Protein 3OO3 (pdb70)

B-factor: mean 31.14, std 6.62, range [16.39, 64.63]

Foldseek 3Di:
DDQLQDADQLARDPVSQVVVVVDQWDCGDPVVEIEGQDQVQQQVQQAPLVFWPQADFDCDDQFQQLSNDRPVVSVLSCVLQLVLLDLVVLVVCLVVLLVQLVVLVVQQVPDDFWGWCLVRPLQRSQQQSLCQQAVNPPVCRVVLSVLLCQLVPPPDPVSVVVSLVVLLVVLLVSLVVCLVVLDGHSSSVSCVPPVVSDDSSNSSSSSSNSSNCSNALRSQLVQQLVVLCQVVLVVLVVCLVVVVLLQLSSLLSLLSNLQQQWRRWIAGCAFDADPNDTDHGGYTYTYGQSSNSDHPPDGRDSNDDDRPGQSQHHHPNRNSNVSVSSSSSSSNSNVVSNVCVNKHAPDDPVPWDWDTVVPGTIHTPTGTIGD

Nearest PDB structures (foldseek):
  3oo3-assembly1_A  TM=1.003E+00  e=4.206E-59  Actinoplanes teichomyceticus
  3o1a-assembly1_A  TM=9.965E-01  e=3.641E-52  Actinoplanes teichomyceticus
  5hh3-assembly1_A  TM=9.423E-01  e=1.639E-30  Actinoplanes teichomyceticus
  5hh3-assembly1_C  TM=9.077E-01  e=1.329E-28  Actinoplanes teichomyceticus
  5ysw-assembly1_A  TM=9.104E-01  e=8.549E-23  Amycolatopsis mediterranei U32

CATH classification: 1.10.630.10

Sequence (371 aa):
LPLPHQRLRLDPVPEFEELQKAGPLHEYDTEKQWLVTGHDEVRAILADHERFSSMRPVDALLPGILQAYDPPDHTRLRRTVAPAYSARRMERLRPRIEEIVEECLDDFESVGAPVDFVRHAAWPIPAYIACEFLGVPRDDQAELSRMIRESRESRLPRQRTLSGLGIVNYTKRLTSGKRRDPGDGMIGVIVREHGAEISDEELAGLAEGNLIMAAEQMAAQLAVAVLLLVTHPDQMALLREKPELIDSATEEVLRHASIVEAPAPRVALADVRMAGRDIHAGDVLTCSMLATNRAPGDRFDITREKATHMAFGHGIHHCIGAPLARLQLRVALPAVVGRFPSLRLAVPEEDLRFKPGRPAPFAVEELPLEW

Organism: Actinoplanes teichomyceticus (NCBI:txid1867)

Solvent-accessible surface area: 16899 Å² total; per-residue (Å²): 118,16,10,0,8,55,35,103,126,18,63,9,12,78,117,0,36,98,51,42,146,86,21,41,7,15,131,60,100,6,91,130,28,9,0,0,9,13,66,97,33,0,109,41,1,5,48,33,53,142,104,3,3,8,103,150,60,133,156,140,171,90,44,1,40,15,75,28,29,20,34,104,78,5,78,93,0,50,133,1,0,43,34,3,12,45,79,183,62,4,101,132,21,101,70,59,2,56,85,13,1,71,90,9,2,78,76,8,96,91,60,51,100,80,10,32,2,14,132,49,0,0,14,27,2,0,1,64,1,0,0,21,8,0,10,6,71,155,142,37,7,59,69,0,14,120,30,0,46,62,14,91,72,23,234,110,99,164,61,104,81,82,14,19,102,24,0,45,84,11,1,107,155,18,3,62,26,33,67,201,104,44,26,83,12,3,0,0,6,0,18,118,91,22,15,105,86,10,57,82,116,17,0,12,13,0,0,43,9,18,0,21,67,20,0,10,44,7,4,4,7,2,1,0,0,0,5,3,3,8,41,30,86,102,25,6,29,52,4,76,121,110,81,135,28,28,74,32,0,0,33,3,0,5,22,10,0,0,11,34,0,20,34,36,15,12,18,2,101,39,97,7,167,27,48,43,108,81,1,98,57,45,9,17,0,4,1,0,4,0,9,24,8,14,58,88,80,35,163,4,52,0,69,81,172,164,51,84,31,15,15,28,20,49,30,52,35,62,47,28,18,3,57,6,12,53,12,1,0,94,22,2,0,45,19,4,2,44,72,15,77,51,3,125,32,31,48,72,72,126,76,18,117,51,44,60,2,98,94,35,2,4,10,3,96,55,0,20,2,72,69

Radius of gyration: 20.57 Å; Cα contacts (8 Å, |Δi|>4): 612; chains: 1; bounding box: 49×55×47 Å

Secondary structure (DSSP, 8-state):
--GGG-EETTEE-HHHHHHHHT-SEE------EEEE--HHHHHHHHH-TTTEE-SPP-----TT-GGG--TTHHHHHHHHHGGGG-HHHHHHHHHHHHHHHHHHHHHHHHS-SSEEHIIIIITHHHHHHHHHHHT--GGGHHHHHHHHHHHHH-S-HHHHHHHHHHHHHHHHHHHHHHHHS--SSHHHHHHHHHGGGS-HHHHHHHHHHHHHHHHHHHHHHHHHHHHHHHTSHHHHHHHHH-GGGHHHHHHHHHHHH-S-S--SPEEESS-EEETTEEE-TT-EEEE-HHHHH--TT----TT-S-----TT--STTS-TTHHHHHHHHHHHHHHHHHH-TT-EESS-GGG--EE-SSSSPPEES--EEE-

Structure (mmCIF, N/CA/C/O backbone):
data_3OO3
#
_entry.id   3OO3
#
_cell.length_a   74.266
_cell.length_b   74.266
_cell.length_c   75.467
_cell.angle_alpha   90.00
_cell.angle_beta   90.00
_cell.angle_gamma   120.00
#
_symmetry.space_group_name_H-M   'P 31'
#
loop_
_entity.id
_entity.type
_entity.pdbx_description
1 polymer 'Oxy protein'
2 non-polymer 'PROTOPORPHYRIN IX CONTAINING FE'
3 water water
#
loop_
_atom_site.group_PDB
_atom_site.id
_atom_site.type_symbol
_atom_site.label_atom_id
_atom_site.label_alt_id
_atom_site.label_comp_id
_atom_site.label_asym_id
_atom_site.label_entity_id
_atom_site.label_seq_id
_atom_site.pdbx_PDB_ins_code
_atom_site.Cartn_x
_atom_site.Cartn_y
_atom_site.Cartn_z
_atom_site.occupancy
_atom_site.B_iso_or_equiv
_atom_site.auth_seq_id
_atom_site.auth_comp_id
_atom_site.auth_asym_id
_atom_site.auth_atom_id
_atom_site.pdbx_PDB_model_num
ATOM 1 N N . LEU A 1 3 ? -17.399 69.718 26.198 1.00 27.86 3 LEU A N 1
ATOM 2 C CA . LEU A 1 3 ? -16.752 69.504 24.850 1.00 28.59 3 LEU A CA 1
ATOM 3 C C . LEU A 1 3 ? -15.227 69.590 24.947 1.00 28.40 3 LEU A C 1
ATOM 4 O O . LEU A 1 3 ? -14.683 70.658 25.207 1.00 29.32 3 LEU A O 1
ATOM 9 N N . PRO A 1 4 ? -14.530 68.457 24.759 1.00 28.23 4 PRO A N 1
ATOM 10 C CA . PRO A 1 4 ? -13.074 68.429 24.867 1.00 27.92 4 PRO A CA 1
ATOM 11 C C . PRO A 1 4 ? -12.376 69.394 23.897 1.00 28.04 4 PRO A C 1
ATOM 12 O O . PRO A 1 4 ? -12.877 69.667 22.797 1.00 27.66 4 PRO A O 1
ATOM 16 N N . LEU A 1 5 ? -11.212 69.886 24.314 1.00 27.96 5 LEU A N 1
ATOM 17 C CA . LEU A 1 5 ? -10.428 70.840 23.538 1.00 27.59 5 LEU A CA 1
ATOM 18 C C . LEU A 1 5 ? -10.205 70.432 22.068 1.00 27.18 5 LEU A C 1
ATOM 19 O O . LEU A 1 5 ? -10.273 71.297 21.184 1.00 27.13 5 LEU A O 1
ATOM 24 N N . PRO A 1 6 ? -9.934 69.131 21.798 1.00 26.44 6 PRO A N 1
ATOM 25 C CA . PRO A 1 6 ? -9.701 68.760 20.389 1.00 25.87 6 PRO A CA 1
ATOM 26 C C . PRO A 1 6 ? -10.940 68.817 19.466 1.00 25.25 6 PRO A C 1
ATOM 27 O O . PRO A 1 6 ? -10.798 68.615 18.251 1.00 24.89 6 PRO A O 1
ATOM 31 N N . HIS A 1 7 ? -12.116 69.102 20.036 1.00 24.31 7 HIS A N 1
ATOM 32 C CA . HIS A 1 7 ? -13.380 69.190 19.280 1.00 24.11 7 HIS A CA 1
ATOM 33 C C . HIS A 1 7 ? -14.006 70.569 19.368 1.00 23.89 7 HIS A C 1
ATOM 34 O O . HIS A 1 7 ? -15.180 70.757 19.012 1.00 23.90 7 HIS A O 1
ATOM 41 N N . GLN A 1 8 ? -13.244 71.518 19.886 1.00 23.51 8 GLN A N 1
ATOM 42 C CA . GLN A 1 8 ? -13.712 72.881 19.977 1.00 23.51 8 GLN A CA 1
ATOM 43 C C . GLN A 1 8 ? -13.302 73.615 18.731 1.00 23.83 8 GLN A C 1
ATOM 44 O O . GLN A 1 8 ? -12.188 73.432 18.215 1.00 23.55 8 GLN A O 1
ATOM 50 N N . ARG A 1 9 ? -14.197 74.458 18.249 1.00 23.81 9 ARG A N 1
ATOM 51 C CA . ARG A 1 9 ? -13.883 75.298 17.117 1.00 24.45 9 ARG A CA 1
ATOM 52 C C . ARG A 1 9 ? -14.343 76.729 17.352 1.00 25.07 9 ARG A C 1
ATOM 53 O O . ARG A 1 9 ? -15.176 76.981 18.214 1.00 23.78 9 ARG A O 1
ATOM 61 N N . LEU A 1 10 ? -13.735 77.648 16.596 1.00 25.68 10 LEU A N 1
ATOM 62 C CA . LEU A 1 10 ? -14.246 78.976 16.366 1.00 26.48 10 L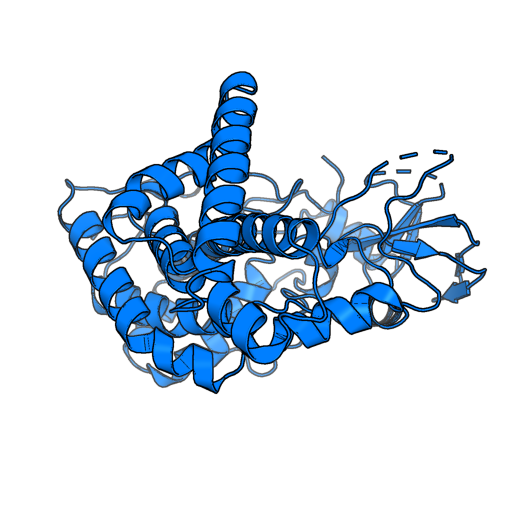EU A CA 1
ATOM 63 C C . LEU A 1 10 ? -14.667 78.931 14.921 1.00 26.88 10 LEU A C 1
ATOM 64 O O . LEU A 1 10 ? -13.809 78.953 14.017 1.00 26.60 10 LEU A O 1
ATOM 69 N N . ARG A 1 11 ? -15.982 78.843 14.700 1.00 26.95 11 ARG A N 1
ATOM 70 C CA . ARG A 1 11 ? -16.541 78.570 13.384 1.00 27.63 11 ARG A CA 1
ATOM 71 C C . ARG A 1 11 ? -15.852 77.332 12.819 1.00 27.54 11 ARG A C 1
ATOM 72 O O . ARG A 1 11 ? -15.965 76.258 13.403 1.00 27.55 11 ARG A O 1
ATOM 80 N N . LEU A 1 12 ? -15.111 77.489 11.723 1.00 27.77 12 LEU A N 1
ATOM 81 C CA . LEU A 1 12 ? -14.401 76.362 11.090 1.00 27.69 12 LEU A CA 1
ATOM 82 C C . LEU A 1 12 ? -13.023 76.061 11.680 1.00 27.26 12 LEU A C 1
ATOM 83 O O . LEU A 1 12 ? -12.417 75.031 11.353 1.00 26.22 12 LEU A O 1
ATOM 88 N N . ASP A 1 13 ? -12.555 76.932 12.577 1.00 26.70 13 ASP A N 1
ATOM 89 C CA . ASP A 1 13 ? -11.163 76.892 13.016 1.00 26.57 13 ASP A CA 1
ATOM 90 C C . ASP A 1 13 ? -10.941 76.297 14.402 1.00 26.18 13 ASP A C 1
ATOM 91 O O . ASP A 1 13 ? -11.774 76.475 15.301 1.00 26.69 13 ASP A O 1
ATOM 96 N N . PRO A 1 14 ? -9.809 75.586 14.590 1.00 25.69 14 PRO A N 1
ATOM 97 C CA . PRO A 1 14 ? -9.459 75.124 15.936 1.00 25.93 14 PRO A CA 1
ATOM 98 C C . PRO A 1 14 ? -9.325 76.347 16.844 1.00 25.96 14 PRO A C 1
ATOM 99 O O . PRO A 1 14 ? -8.999 77.424 16.352 1.00 26.01 14 PRO A O 1
ATOM 103 N N . VAL A 1 15 ? -9.564 76.182 18.143 1.00 26.41 15 VAL A N 1
ATOM 104 C CA . VAL A 1 15 ? -9.511 77.312 19.078 1.00 26.69 15 VAL A CA 1
ATOM 105 C C . VAL A 1 15 ? -8.065 77.624 19.532 1.00 27.71 15 VAL A C 1
ATOM 106 O O . VAL A 1 15 ? -7.223 76.707 19.606 1.00 27.88 15 VAL A O 1
ATOM 110 N N . PRO A 1 16 ? -7.772 78.914 19.821 1.00 27.81 16 PRO A N 1
ATOM 111 C CA . PRO A 1 16 ? -6.397 79.301 20.169 1.00 28.38 16 PRO A CA 1
ATOM 112 C C . PRO A 1 16 ? -5.777 78.497 21.313 1.00 28.56 16 PRO A C 1
ATOM 113 O O . PRO A 1 16 ? -4.595 78.165 21.231 1.00 28.90 16 PRO A O 1
ATOM 117 N N . GLU A 1 17 ? -6.561 78.162 22.340 1.00 28.73 17 GLU A N 1
ATOM 118 C CA . GLU A 1 17 ? -6.071 77.328 23.454 1.00 29.05 17 GLU A CA 1
ATOM 119 C C . GLU A 1 17 ? -5.592 75.927 22.995 1.00 28.63 17 GLU A C 1
ATOM 120 O O . GLU A 1 17 ? -4.632 75.374 23.557 1.00 28.61 17 GLU A O 1
ATOM 126 N N . PHE A 1 18 ? -6.264 75.354 21.994 1.00 27.80 18 PHE A N 1
ATOM 127 C CA . PHE A 1 18 ? -5.822 74.082 21.402 1.00 27.40 18 PHE A CA 1
ATOM 128 C C . PHE A 1 18 ? -4.552 74.222 20.561 1.00 27.42 18 PHE A C 1
ATOM 129 O O . PHE A 1 18 ? -3.677 73.359 20.598 1.00 27.71 18 PHE A O 1
ATOM 137 N N . GLU A 1 19 ? -4.476 75.287 19.775 1.00 27.94 19 GLU A N 1
ATOM 138 C CA . GLU A 1 19 ? -3.260 75.592 19.035 1.00 28.96 19 GLU A CA 1
ATOM 139 C C . GLU A 1 19 ? -2.070 75.782 19.983 1.00 29.06 19 GLU A C 1
ATOM 140 O O . GLU A 1 19 ? -0.971 75.312 19.698 1.00 28.43 19 GLU A O 1
ATOM 146 N N . GLU A 1 20 ? -2.318 76.427 21.125 1.00 29.75 20 GLU A N 1
ATOM 147 C CA . GLU A 1 20 ? -1.299 76.614 22.149 1.00 31.14 20 GLU A CA 1
ATOM 148 C C . GLU A 1 20 ? -0.840 75.302 22.781 1.00 31.08 20 GLU A C 1
ATOM 149 O O . GLU A 1 20 ? 0.364 75.102 22.997 1.00 30.68 20 GLU A O 1
ATOM 155 N N . LEU A 1 21 ? -1.773 74.388 23.059 1.00 30.84 21 LEU A N 1
ATOM 156 C CA . LEU A 1 21 ? -1.349 73.095 23.614 1.00 30.75 21 LEU A CA 1
ATOM 157 C C . LEU A 1 21 ? -0.513 72.304 22.596 1.00 30.72 21 LEU A C 1
ATOM 158 O O . LEU A 1 21 ? 0.447 71.617 22.975 1.00 30.69 21 LEU A O 1
ATOM 163 N N . GLN A 1 22 ? -0.861 72.416 21.312 1.00 30.73 22 GLN A N 1
ATOM 164 C CA . GLN A 1 22 ? -0.095 71.755 20.244 1.00 31.05 22 GLN A CA 1
ATOM 165 C C . GLN A 1 22 ? 1.367 72.194 20.211 1.00 31.67 22 GLN A C 1
ATOM 166 O O . GLN A 1 22 ? 2.246 71.407 19.847 1.00 32.34 22 GLN A O 1
ATOM 172 N N . LYS A 1 23 ? 1.617 73.443 20.599 1.00 32.22 23 LYS A N 1
ATOM 173 C CA . LYS A 1 23 ? 2.966 74.017 20.601 1.00 32.69 23 LYS A CA 1
ATOM 174 C C . LYS A 1 23 ? 3.881 73.308 21.583 1.00 32.49 23 LYS A C 1
ATOM 175 O O . LYS A 1 23 ? 5.090 73.181 21.334 1.00 32.68 23 LYS A O 1
ATOM 181 N N . ALA A 1 24 ? 3.291 72.837 22.682 1.00 31.48 24 ALA A N 1
ATOM 182 C CA . ALA A 1 24 ? 4.034 72.211 23.775 1.00 31.28 24 ALA A CA 1
ATOM 183 C C . ALA A 1 24 ? 4.647 70.857 23.410 1.00 30.87 24 ALA A C 1
ATOM 184 O O . ALA A 1 24 ? 5.563 70.395 24.080 1.00 30.96 24 ALA A O 1
ATOM 186 N N . GLY A 1 25 ? 4.147 70.236 22.347 1.00 30.94 25 GLY A N 1
ATOM 187 C CA . GLY A 1 25 ? 4.565 68.875 21.976 1.00 31.01 25 GLY A CA 1
ATOM 188 C C . GLY A 1 25 ? 3.502 68.048 21.267 1.00 30.66 25 GLY A C 1
ATOM 189 O O . GLY A 1 25 ? 2.384 68.519 21.061 1.00 30.78 25 GLY A O 1
ATOM 190 N N . PRO A 1 26 ? 3.853 66.809 20.878 1.00 30.76 26 PRO A N 1
ATOM 191 C CA . PRO A 1 26 ? 2.999 65.932 20.067 1.00 30.74 26 PRO A CA 1
ATOM 192 C C . PRO A 1 26 ? 2.072 64.978 20.842 1.00 30.84 26 PRO A C 1
ATOM 193 O O . PRO A 1 26 ? 1.225 64.311 20.242 1.00 31.11 26 PRO A O 1
ATOM 197 N N . LEU A 1 27 ? 2.241 64.911 22.156 1.00 31.14 27 LEU A N 1
ATOM 198 C CA . LEU A 1 27 ? 1.564 63.930 22.991 1.00 31.46 27 LEU A CA 1
ATOM 199 C C . LEU A 1 27 ? 1.273 64.623 24.311 1.00 31.45 27 LEU A C 1
ATOM 200 O O . LEU A 1 27 ? 2.181 65.167 24.938 1.00 31.03 27 LEU A O 1
ATOM 205 N N . HIS A 1 28 ? 0.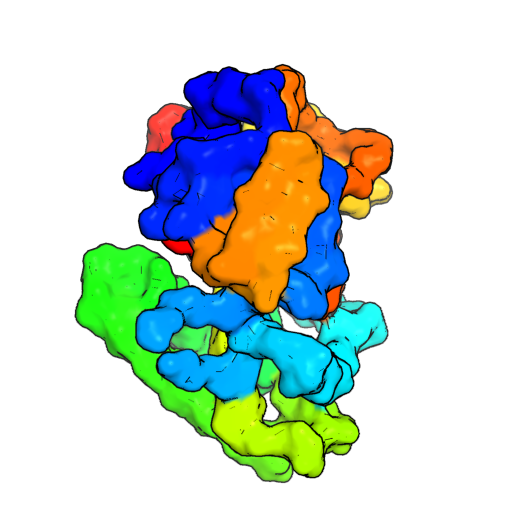009 64.619 24.722 1.00 31.20 28 HIS A N 1
ATOM 206 C CA . HIS A 1 28 ? -0.393 65.323 25.941 1.00 31.60 28 HIS A CA 1
ATOM 207 C C . HIS A 1 28 ? -1.217 64.451 26.852 1.00 31.74 28 HIS A C 1
ATOM 208 O O . HIS A 1 28 ? -1.994 63.616 26.389 1.00 31.41 28 HIS A O 1
ATOM 215 N N . GLU A 1 29 ? -1.033 64.658 28.150 1.00 32.53 29 GLU A N 1
ATOM 216 C CA . GLU A 1 29 ? -1.867 64.032 29.169 1.00 33.28 29 GLU A CA 1
ATOM 217 C C . GLU A 1 29 ? -3.173 64.784 29.250 1.00 33.30 29 GLU A C 1
ATOM 218 O O . GLU A 1 29 ? -3.314 65.731 30.031 1.00 33.45 29 GLU A O 1
ATOM 224 N N . TYR A 1 30 ? -4.124 64.371 28.417 1.00 33.34 30 TYR A N 1
ATOM 225 C CA . TYR A 1 30 ? -5.404 65.051 28.303 1.00 32.89 30 TYR A CA 1
ATOM 226 C C . TYR A 1 30 ? -6.507 64.025 28.111 1.00 32.82 30 TYR A C 1
ATOM 227 O O . TYR A 1 30 ? -6.353 63.090 27.320 1.00 32.89 30 TYR A O 1
ATOM 236 N N . ASP A 1 31 ? -7.610 64.207 28.836 1.00 32.39 31 ASP A N 1
ATOM 237 C CA . ASP A 1 31 ? -8.750 63.288 28.790 1.00 32.18 31 ASP A CA 1
ATOM 238 C C . ASP A 1 31 ? -9.821 63.760 27.797 1.00 31.95 31 ASP A C 1
ATOM 239 O O . ASP A 1 31 ? -10.524 64.735 28.057 1.00 31.45 31 ASP A O 1
ATOM 244 N N . THR A 1 32 ? -9.945 63.067 26.670 1.00 31.59 32 THR A N 1
ATOM 245 C CA . THR A 1 32 ? -11.006 63.373 25.712 1.00 31.88 32 THR A CA 1
ATOM 246 C C . THR A 1 32 ? -12.276 62.546 26.003 1.00 32.63 32 THR A C 1
ATOM 247 O O . THR A 1 32 ? -13.397 63.041 25.874 1.00 32.45 32 THR A O 1
ATOM 251 N N . GLU A 1 33 ? -12.078 61.295 26.411 1.00 33.29 33 GLU A N 1
ATOM 252 C CA . GLU A 1 33 ? -13.179 60.349 26.633 1.00 34.15 33 GLU A CA 1
ATOM 253 C C . GLU A 1 33 ? -13.759 60.483 28.034 1.00 34.25 33 GLU A C 1
ATOM 254 O O . GLU A 1 33 ? -13.049 60.908 28.946 1.00 34.31 33 GLU A O 1
ATOM 260 N N . LYS A 1 40 ? -5.857 55.899 31.983 1.00 30.46 40 LYS A N 1
ATOM 261 C CA . LYS A 1 40 ? -4.881 56.955 31.553 1.00 30.66 40 LYS A CA 1
ATOM 262 C C . LYS A 1 40 ? -4.992 57.264 30.057 1.00 30.27 40 LYS A C 1
ATOM 263 O O . LYS A 1 40 ? -4.809 56.387 29.214 1.00 30.32 40 LYS A O 1
ATOM 269 N N . GLN A 1 41 ? -5.264 58.527 29.743 1.00 29.80 41 GLN A N 1
ATOM 270 C CA . GLN A 1 41 ? -5.516 58.949 28.372 1.00 29.27 41 GLN A CA 1
ATOM 271 C C . GLN A 1 41 ? -4.417 59.826 27.807 1.00 29.20 41 GLN A C 1
ATOM 272 O O . GLN A 1 41 ? -3.800 60.627 28.517 1.00 29.27 41 GLN A O 1
ATOM 278 N N . TRP A 1 42 ? -4.182 59.680 26.512 1.00 28.77 42 TRP A N 1
ATOM 279 C CA . TRP A 1 42 ? -3.274 60.567 25.811 1.00 28.45 42 TRP A CA 1
ATOM 280 C C . TRP A 1 42 ? -4.008 61.236 24.669 1.00 27.98 42 TRP A C 1
ATOM 281 O O . TRP A 1 42 ? -4.888 60.619 24.045 1.00 28.04 42 TRP A O 1
ATOM 292 N N . LEU A 1 43 ? -3.665 62.502 24.417 1.00 27.05 43 LEU A N 1
ATOM 293 C CA . LEU A 1 43 ? -4.135 63.213 23.230 1.00 26.12 43 LEU A CA 1
ATOM 294 C C . LEU A 1 43 ? -2.934 63.408 22.308 1.00 25.79 43 LEU A C 1
ATOM 295 O O . LEU A 1 43 ? -1.910 63.978 22.710 1.00 25.15 43 LEU A O 1
ATOM 300 N N . VAL A 1 44 ? -3.064 62.908 21.081 1.00 25.14 44 VAL A N 1
ATOM 301 C CA . VAL A 1 44 ? -1.956 62.873 20.137 1.00 24.68 44 VAL A CA 1
ATOM 302 C C . VAL A 1 44 ? -2.185 63.968 19.105 1.00 24.54 44 VAL A C 1
ATOM 303 O O . VAL A 1 44 ? -3.230 63.997 18.443 1.00 24.87 44 VAL A O 1
ATOM 307 N N . THR A 1 45 ? -1.229 64.889 18.999 1.00 24.33 45 THR A N 1
ATOM 308 C CA . THR A 1 45 ? -1.365 66.059 18.116 1.00 24.57 45 THR A CA 1
ATOM 309 C C . THR A 1 45 ? -0.267 66.133 17.048 1.00 24.85 45 THR A C 1
ATOM 310 O O . THR A 1 45 ? -0.409 66.852 16.051 1.00 24.81 45 THR A O 1
ATOM 314 N N . GLY A 1 46 ? 0.824 65.400 17.267 1.00 25.27 46 GLY A N 1
ATOM 315 C CA . GLY A 1 46 ? 1.945 65.368 16.329 1.00 25.58 46 GLY A CA 1
ATOM 316 C C . GLY A 1 46 ? 1.617 64.579 15.083 1.00 25.91 46 GLY A C 1
ATOM 317 O O . GLY A 1 46 ? 1.039 63.487 15.163 1.00 25.82 46 GLY A O 1
ATOM 318 N N . HIS A 1 47 ? 1.976 65.146 13.934 1.00 26.45 47 HIS A N 1
ATOM 319 C CA . HIS A 1 47 ? 1.736 64.533 12.633 1.00 27.54 47 HIS A CA 1
ATOM 320 C C . HIS A 1 47 ? 2.340 63.139 12.521 1.00 27.14 47 HIS A C 1
ATOM 321 O O . HIS A 1 47 ? 1.630 62.193 12.205 1.00 26.99 47 HIS A O 1
ATOM 328 N N . ASP A 1 48 ? 3.647 63.025 12.783 1.00 27.30 48 ASP A N 1
ATOM 329 C CA . ASP A 1 48 ? 4.356 61.732 12.777 1.00 27.21 48 ASP A CA 1
ATOM 330 C C . ASP A 1 48 ? 3.829 60.782 13.854 1.00 26.64 48 ASP A C 1
ATOM 331 O O . ASP A 1 48 ? 3.736 59.583 13.619 1.00 25.96 48 ASP A O 1
ATOM 336 N N . GLU A 1 49 ? 3.501 61.322 15.027 1.00 26.03 49 GLU A N 1
ATOM 337 C CA . GLU A 1 49 ? 2.994 60.503 16.138 1.00 26.11 49 GLU A CA 1
ATOM 338 C C . GLU A 1 49 ? 1.615 59.913 15.811 1.00 25.78 49 GLU A C 1
ATOM 339 O O . GLU A 1 49 ? 1.397 58.725 15.996 1.00 25.40 49 GLU A O 1
ATOM 345 N N . VAL A 1 50 ? 0.713 60.734 15.272 1.00 25.91 50 VAL A N 1
ATOM 346 C CA . VAL A 1 50 ? -0.607 60.260 14.840 1.00 25.65 50 VAL A CA 1
ATOM 347 C C . VAL A 1 50 ? -0.491 59.163 13.764 1.00 26.30 50 VAL A C 1
ATOM 348 O O . VAL A 1 50 ? -1.090 58.092 13.912 1.00 25.90 50 VAL A O 1
ATOM 352 N N . ARG A 1 51 ? 0.283 59.433 12.703 1.00 26.58 51 ARG A N 1
ATOM 353 C CA . ARG A 1 51 ? 0.612 58.433 11.688 1.00 27.24 51 ARG A CA 1
ATOM 354 C C . ARG A 1 51 ? 1.056 57.124 12.321 1.00 27.45 51 ARG A C 1
ATOM 355 O O . ARG A 1 51 ? 0.543 56.052 11.972 1.00 27.21 51 ARG A O 1
ATOM 363 N N . ALA A 1 52 ? 2.027 57.225 13.237 1.00 27.41 52 ALA A N 1
ATOM 364 C CA . ALA A 1 52 ? 2.651 56.057 13.852 1.00 27.35 52 ALA A CA 1
ATOM 365 C C . ALA A 1 52 ? 1.645 55.212 14.615 1.00 27.26 52 ALA A C 1
ATOM 366 O O . ALA A 1 52 ? 1.689 53.992 14.519 1.00 27.38 52 ALA A O 1
ATOM 368 N N . ILE A 1 53 ? 0.749 55.862 15.367 1.00 27.45 53 ILE A N 1
ATOM 369 C CA . ILE A 1 53 ? -0.262 55.165 16.167 1.00 28.01 53 ILE A CA 1
ATOM 370 C C . ILE A 1 53 ? -1.234 54.425 15.255 1.00 28.10 53 ILE A C 1
ATOM 371 O O . ILE A 1 53 ? -1.487 53.218 15.433 1.00 28.00 53 ILE A O 1
ATOM 376 N N . LEU A 1 54 ? -1.755 55.155 14.270 1.00 27.92 54 LEU A N 1
ATOM 377 C CA . LEU A 1 54 ? -2.755 54.616 13.364 1.00 27.92 54 LEU A CA 1
ATOM 378 C C . LEU A 1 54 ? -2.205 53.483 12.493 1.00 27.93 54 LEU A C 1
ATOM 379 O O . LEU A 1 54 ? -2.927 52.528 12.206 1.00 27.23 54 LEU A O 1
ATOM 384 N N . ALA A 1 55 ? -0.932 53.583 12.098 1.00 28.12 55 ALA A N 1
ATOM 385 C CA . ALA A 1 55 ? -0.275 52.510 11.317 1.00 28.68 55 ALA A CA 1
ATOM 386 C C . ALA A 1 55 ? 0.093 51.277 12.155 1.00 29.11 55 ALA A C 1
ATOM 387 O O . ALA A 1 55 ? 0.310 50.188 11.609 1.00 29.00 55 ALA A O 1
ATOM 389 N N . ASP A 1 56 ? 0.171 51.453 13.473 1.00 29.81 56 ASP A N 1
ATOM 390 C CA . ASP A 1 56 ? 0.623 50.381 14.361 1.00 30.35 56 ASP A CA 1
ATOM 391 C C . ASP A 1 56 ? -0.556 49.648 15.003 1.00 30.71 56 ASP A C 1
ATOM 392 O O . ASP A 1 56 ? -0.773 49.706 16.228 1.00 30.60 56 ASP A O 1
ATOM 397 N N . HIS A 1 57 ? -1.314 48.946 14.164 1.00 31.14 57 HIS A N 1
ATOM 398 C CA . HIS A 1 57 ? -2.515 48.264 14.624 1.00 31.80 57 HIS A CA 1
ATOM 399 C C . HIS A 1 57 ? -2.168 47.144 15.588 1.00 32.30 57 HIS A C 1
ATOM 40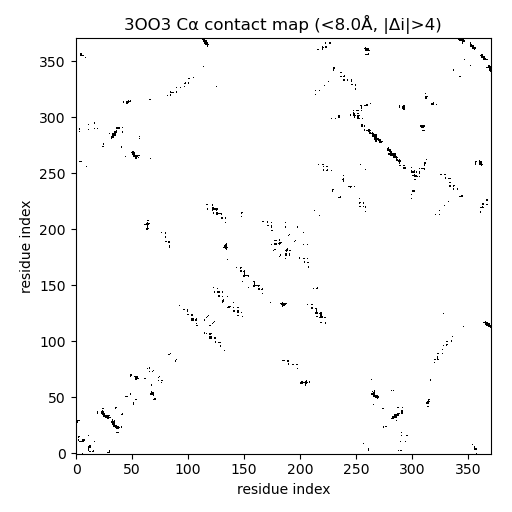0 O O . HIS A 1 57 ? -2.963 46.820 16.449 1.00 33.08 57 HIS A O 1
ATOM 407 N N . GLU A 1 58 ? -0.975 46.576 15.450 1.00 32.97 58 GLU A N 1
ATOM 408 C CA . GLU A 1 58 ? -0.537 45.469 16.303 1.00 33.85 58 GLU A CA 1
ATOM 409 C C . GLU A 1 58 ? -0.303 45.851 17.763 1.00 33.18 58 GLU A C 1
ATOM 410 O O . GLU A 1 58 ? -0.431 45.003 18.646 1.00 33.86 58 GLU A O 1
ATOM 416 N N . ARG A 1 59 ? 0.009 47.122 18.016 1.00 32.32 59 ARG A N 1
ATOM 417 C CA . ARG A 1 59 ? 0.181 47.609 19.385 1.00 31.08 59 ARG A CA 1
ATOM 418 C C . ARG A 1 59 ? -0.932 48.555 19.842 1.00 30.40 59 ARG A C 1
ATOM 419 O O . ARG A 1 59 ? -1.059 48.841 21.029 1.00 29.81 59 ARG A O 1
ATOM 427 N N . PHE A 1 60 ? -1.749 49.014 18.896 1.00 30.01 60 PHE A N 1
ATOM 428 C CA . PHE A 1 60 ? -2.827 49.962 19.188 1.00 29.63 60 PHE A CA 1
ATOM 429 C C . PHE A 1 60 ? -4.187 49.570 18.585 1.00 29.19 60 PHE A C 1
ATOM 430 O O . PHE A 1 60 ? -4.460 49.826 17.406 1.00 29.09 60 PHE A O 1
ATOM 438 N N . SER A 1 61 ? -5.035 48.994 19.431 1.00 28.48 61 SER A N 1
ATOM 439 C CA . SER A 1 61 ? -6.312 48.414 19.041 1.00 28.40 61 SER A CA 1
ATOM 440 C C . SER A 1 61 ? -7.418 49.452 18.841 1.00 28.78 61 SER A C 1
ATOM 441 O O . SER A 1 61 ? -7.463 50.474 19.536 1.00 28.10 61 SER A O 1
ATOM 444 N N . SER A 1 62 ? -8.324 49.155 17.908 1.00 28.94 62 SER A N 1
ATOM 445 C CA . SER A 1 62 ? -9.510 49.987 17.680 1.00 29.73 62 SER A CA 1
ATOM 446 C C . SER A 1 62 ? -10.740 49.550 18.500 1.00 30.24 62 SER A C 1
ATOM 447 O O . SER A 1 62 ? -11.803 50.158 18.416 1.00 30.24 62 SER A O 1
ATOM 450 N N . MET A 1 63 ? -10.599 48.496 19.290 1.00 31.12 63 MET A N 1
ATOM 451 C CA . MET A 1 63 ? -11.731 48.001 20.087 1.00 32.25 63 MET A CA 1
ATOM 452 C C . MET A 1 63 ? -11.956 48.893 21.316 1.00 32.71 63 MET A C 1
ATOM 453 O O . MET A 1 63 ? -10.994 49.296 21.976 1.00 32.42 63 MET A O 1
ATOM 458 N N . ARG A 1 64 ? -13.213 49.223 21.603 1.00 33.63 64 ARG A N 1
ATOM 459 C CA . ARG A 1 64 ? -13.557 50.030 22.787 1.00 35.11 64 ARG A CA 1
ATOM 460 C C . ARG A 1 64 ? -12.879 49.447 24.033 1.00 35.23 64 ARG A C 1
ATOM 461 O O . ARG A 1 64 ? -12.887 48.229 24.217 1.00 35.15 64 ARG A O 1
ATOM 469 N N . PRO A 1 65 ? -12.284 50.309 24.890 1.00 35.66 65 PRO A N 1
ATOM 470 C CA . PRO A 1 65 ? -11.686 49.765 26.113 1.00 35.78 65 PRO A CA 1
ATOM 471 C C . PRO A 1 65 ? -12.774 49.383 27.123 1.00 35.99 65 PRO A C 1
ATOM 472 O O . PRO A 1 65 ? -13.657 50.189 27.420 1.00 35.79 65 PRO A O 1
ATOM 476 N N . VAL A 1 66 ? -12.727 48.142 27.601 1.00 36.45 66 VAL A N 1
ATOM 477 C CA . VAL A 1 66 ? -13.656 47.661 28.633 1.00 36.86 66 VAL A CA 1
ATOM 478 C C . VAL A 1 66 ? -12.906 46.999 29.799 1.00 37.55 66 VAL A C 1
ATOM 479 O O . VAL A 1 66 ? -11.789 46.491 29.617 1.00 37.47 66 VAL A O 1
ATOM 483 N N . ASP A 1 67 ? -13.523 47.019 30.983 1.00 38.15 67 ASP A N 1
ATOM 484 C CA . ASP A 1 67 ? -12.966 46.371 32.167 1.00 38.62 67 ASP A CA 1
ATOM 485 C C . ASP A 1 67 ? -13.341 44.890 32.174 1.00 38.95 67 ASP A C 1
ATOM 486 O O . ASP A 1 67 ? -12.607 44.051 31.632 1.00 39.15 67 ASP A O 1
ATOM 488 N N . ALA A 1 73 ? -19.616 44.511 23.840 1.00 38.56 73 ALA A N 1
ATOM 489 C CA . ALA A 1 73 ? -20.692 44.865 22.862 1.00 38.86 73 ALA A CA 1
ATOM 490 C C . ALA A 1 73 ? -20.200 44.585 21.451 1.00 38.76 73 ALA A C 1
ATOM 491 O O . ALA A 1 73 ? -19.224 45.186 20.983 1.00 39.07 73 ALA A O 1
ATOM 493 N N . LEU A 1 74 ? -20.853 43.639 20.791 1.00 38.22 74 LEU A N 1
ATOM 494 C CA . LEU A 1 74 ? -20.444 43.226 19.462 1.00 37.56 74 LEU A CA 1
ATOM 495 C C . LEU A 1 74 ? -21.056 44.140 18.419 1.00 36.43 74 LEU A C 1
ATOM 496 O O . LEU A 1 74 ? -22.198 44.568 18.544 1.00 36.35 74 LEU A O 1
ATOM 501 N N . LEU A 1 75 ? -20.266 44.459 17.406 1.00 34.81 75 LEU A N 1
ATOM 502 C CA . LEU A 1 75 ? -20.717 45.333 16.344 1.00 33.73 75 LEU A CA 1
ATOM 503 C C . LEU A 1 75 ? -20.428 44.652 15.012 1.00 32.55 75 LEU A C 1
ATOM 504 O O . LEU A 1 75 ? -19.500 45.045 14.306 1.00 32.47 75 LEU A O 1
ATOM 509 N N . PRO A 1 76 ? -21.211 43.600 14.682 1.00 31.34 76 PRO A N 1
ATOM 510 C CA . PRO A 1 76 ? -20.959 42.842 13.451 1.00 30.36 76 PRO A CA 1
ATOM 511 C C . PRO A 1 76 ? -20.995 43.725 12.208 1.00 29.54 76 PRO A C 1
ATOM 512 O O . PRO A 1 76 ? -21.920 44.525 12.045 1.00 28.24 76 PRO A O 1
ATOM 516 N N . GLY A 1 77 ? -19.985 43.578 11.350 1.00 29.19 77 GLY A N 1
ATOM 517 C CA . GLY A 1 77 ? -19.950 44.312 10.082 1.00 28.70 77 GLY A CA 1
ATOM 518 C C . GLY A 1 77 ? -19.427 45.733 10.175 1.00 28.04 77 GLY A C 1
ATOM 519 O O . GLY A 1 77 ? -19.261 46.389 9.154 1.00 27.85 77 GLY A O 1
ATOM 520 N N . ILE A 1 78 ? -19.148 46.204 11.391 1.00 27.95 78 IL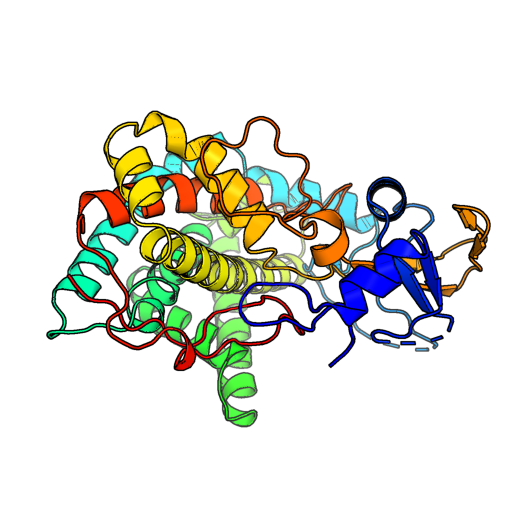E A N 1
ATOM 521 C CA . ILE A 1 78 ? -18.598 47.547 11.583 1.00 28.02 78 ILE A CA 1
ATOM 522 C C . ILE A 1 78 ? -17.067 47.505 11.567 1.00 27.68 78 ILE A C 1
ATOM 523 O O . ILE A 1 78 ? -16.433 47.245 12.592 1.00 27.47 78 ILE A O 1
ATOM 528 N N . LEU A 1 79 ? -16.477 47.767 10.402 1.00 27.22 79 LEU A N 1
ATOM 529 C CA . LEU A 1 79 ? -15.030 47.577 10.224 1.00 26.91 79 LEU A CA 1
ATOM 530 C C . LEU A 1 79 ? -14.163 48.319 11.247 1.00 27.09 79 LEU A C 1
ATOM 531 O O . LEU A 1 79 ? -13.157 47.777 11.706 1.00 26.60 79 LEU A O 1
ATOM 536 N N . GLN A 1 80 ? -14.589 49.529 11.619 1.00 27.76 80 GLN A N 1
ATOM 537 C CA . GLN A 1 80 ? -13.882 50.407 12.577 1.00 28.80 80 GLN A CA 1
ATOM 538 C C . GLN A 1 80 ? -13.664 49.777 13.937 1.00 29.11 80 GLN A C 1
ATOM 539 O O . GLN A 1 80 ? -12.745 50.163 14.649 1.00 29.03 80 GLN A O 1
ATOM 545 N N . ALA A 1 81 ? -14.537 48.836 14.289 1.00 29.40 81 ALA A N 1
ATOM 546 C CA . ALA A 1 81 ? -14.552 48.211 15.596 1.00 29.84 81 ALA A CA 1
ATOM 547 C C . ALA A 1 81 ? -13.824 46.859 15.583 1.00 30.10 81 ALA A C 1
ATOM 548 O O . ALA A 1 81 ? -13.791 46.167 16.595 1.00 30.50 81 ALA A O 1
ATOM 550 N N . TYR A 1 82 ? -13.250 46.497 14.437 1.00 30.08 82 TYR A N 1
ATOM 551 C CA . TYR A 1 82 ? -12.548 45.222 14.254 1.00 30.45 82 TYR A CA 1
ATOM 552 C C . TYR A 1 82 ? -11.042 45.414 14.338 1.00 30.98 82 TYR A C 1
ATOM 553 O O . TYR A 1 82 ? -10.498 46.358 13.761 1.00 30.24 82 TYR A O 1
ATOM 562 N N . ASP A 1 83 ? -10.371 44.507 15.048 1.00 31.79 83 ASP A N 1
ATOM 563 C CA . ASP A 1 83 ? -8.914 44.405 14.992 1.00 32.35 83 ASP A CA 1
ATOM 564 C C . ASP A 1 83 ? -8.477 43.340 13.995 1.00 33.26 83 ASP A C 1
ATOM 565 O O . ASP A 1 83 ? -9.225 42.389 13.725 1.00 32.39 83 ASP A O 1
ATOM 570 N N . PRO A 1 84 ? -7.242 43.479 13.479 1.00 34.38 84 PRO A N 1
ATOM 571 C CA . PRO A 1 84 ? -6.800 42.912 12.223 1.00 35.37 84 PRO A CA 1
ATOM 572 C C . PRO A 1 84 ? -6.263 41.499 12.236 1.00 36.01 84 PRO A C 1
ATOM 573 O O . PRO A 1 84 ? -5.184 41.274 11.670 1.00 36.66 84 PRO A O 1
ATOM 577 N N . PRO A 1 85 ? -6.939 40.573 12.951 1.00 36.04 85 PRO A N 1
ATOM 578 C CA . PRO A 1 85 ? -7.168 39.289 12.270 1.00 35.42 85 PRO A CA 1
ATOM 579 C C . PRO A 1 85 ? -8.524 39.307 11.527 1.00 34.95 85 PRO A C 1
ATOM 580 O O . PRO A 1 85 ? -8.551 39.186 10.299 1.00 34.91 85 PRO A O 1
ATOM 584 N N . ASP A 1 86 ? -9.625 39.490 12.260 1.00 34.21 86 ASP A N 1
ATOM 585 C CA . ASP A 1 86 ? -10.962 39.545 11.667 1.00 33.83 86 ASP A CA 1
ATOM 586 C C . ASP A 1 86 ? -11.186 40.757 10.757 1.00 32.91 86 ASP A C 1
ATOM 587 O O . ASP A 1 86 ? -11.918 40.662 9.770 1.00 32.35 86 ASP A O 1
ATOM 592 N N . HIS A 1 87 ? -10.581 41.895 11.104 1.00 31.85 87 HIS A N 1
ATOM 593 C CA . HIS A 1 87 ? -10.643 43.089 10.251 1.00 31.08 87 HIS A CA 1
ATOM 594 C C . HIS A 1 87 ? -10.115 42.807 8.838 1.00 30.76 87 HIS A C 1
ATOM 595 O O . HIS A 1 87 ? -10.713 43.237 7.849 1.00 30.38 87 HIS A O 1
ATOM 602 N N . THR A 1 88 ? -9.003 42.081 8.766 1.00 30.83 88 THR A N 1
ATOM 603 C CA . THR A 1 88 ? -8.357 41.716 7.496 1.00 31.58 88 THR A CA 1
ATOM 604 C C . THR A 1 88 ? -9.270 40.894 6.578 1.00 32.06 88 THR A C 1
ATOM 605 O O . THR A 1 88 ? -9.351 41.173 5.381 1.00 32.10 88 THR A O 1
ATOM 609 N N . ARG A 1 89 ? -9.959 39.897 7.134 1.00 33.01 89 ARG A N 1
ATOM 610 C CA . ARG A 1 89 ? -10.889 39.090 6.331 1.00 33.62 89 ARG A CA 1
ATOM 611 C C . ARG A 1 89 ? -12.126 39.867 5.923 1.00 33.38 89 ARG A C 1
ATOM 612 O O . ARG A 1 89 ? -12.536 39.793 4.771 1.00 33.18 89 ARG A O 1
ATOM 620 N N . LEU A 1 90 ? -12.720 40.612 6.856 1.00 33.74 90 LEU A N 1
ATOM 621 C CA . LEU A 1 90 ? -13.909 41.397 6.541 1.00 33.73 90 LEU A CA 1
ATOM 622 C C . LEU A 1 90 ? -13.620 42.494 5.509 1.00 34.11 90 LEU A C 1
ATOM 623 O O . LEU A 1 90 ? -14.380 42.659 4.556 1.00 33.69 90 LEU A O 1
ATOM 628 N N . ARG A 1 91 ? -12.517 43.221 5.680 1.00 34.53 91 ARG A N 1
ATOM 629 C CA . ARG A 1 91 ? -12.186 44.298 4.746 1.00 35.01 91 ARG A CA 1
ATOM 630 C C . ARG A 1 91 ? -11.986 43.800 3.313 1.00 35.81 91 ARG A C 1
ATOM 631 O O . ARG A 1 91 ? -12.497 44.407 2.374 1.00 35.79 91 ARG A O 1
ATOM 639 N N . ARG A 1 92 ? -11.253 42.705 3.139 1.00 36.74 92 ARG A N 1
ATOM 640 C CA . ARG A 1 92 ? -10.991 42.213 1.787 1.00 37.72 92 ARG A CA 1
ATOM 641 C C . ARG A 1 92 ? -12.217 41.548 1.169 1.00 38.08 92 ARG A C 1
ATOM 642 O O . ARG A 1 92 ? -12.286 41.391 -0.048 1.00 38.55 92 ARG A O 1
ATOM 650 N N . THR A 1 93 ? -13.176 41.160 2.009 1.00 38.36 93 THR A N 1
ATOM 651 C CA . THR A 1 93 ? -14.465 40.636 1.542 1.00 38.79 93 THR A CA 1
ATOM 652 C C . THR A 1 93 ? -15.321 41.777 0.972 1.00 38.78 93 THR A C 1
ATOM 653 O O . THR A 1 93 ? -16.168 41.572 0.099 1.00 39.00 93 THR A O 1
ATOM 657 N N . VAL A 1 94 ? -15.059 42.989 1.443 1.00 38.48 94 VAL A N 1
ATOM 658 C CA . VAL A 1 94 ? -15.909 44.146 1.162 1.00 38.46 94 VAL A CA 1
ATOM 659 C C . VAL A 1 94 ? -15.272 45.112 0.160 1.00 38.18 94 VAL A C 1
ATOM 660 O O . VAL A 1 94 ? -15.978 45.851 -0.534 1.00 38.11 94 VAL A O 1
ATOM 664 N N . ALA A 1 95 ? -13.938 45.080 0.089 1.00 37.98 95 ALA A N 1
ATOM 665 C CA . ALA A 1 95 ? -13.135 45.988 -0.752 1.00 38.04 95 ALA A CA 1
ATOM 666 C C . ALA A 1 95 ? -13.546 46.113 -2.232 1.00 37.92 95 ALA A C 1
ATOM 667 O O . ALA A 1 95 ? -13.513 47.219 -2.768 1.00 37.95 95 ALA A O 1
ATOM 669 N N . PRO A 1 96 ? -13.924 44.993 -2.894 1.00 38.12 96 PRO A N 1
ATOM 670 C CA . PRO A 1 96 ? -14.303 45.083 -4.323 1.00 38.37 96 PRO A CA 1
ATOM 671 C C . PRO A 1 96 ? -15.422 46.087 -4.641 1.00 38.70 96 PRO A C 1
ATOM 672 O O . PRO A 1 96 ? -15.380 46.727 -5.694 1.00 38.53 96 PRO A O 1
ATOM 676 N N . ALA A 1 97 ? -16.387 46.242 -3.731 1.00 39.14 97 ALA A N 1
ATOM 677 C CA . ALA A 1 97 ? -17.496 47.188 -3.922 1.00 39.49 97 ALA A CA 1
ATOM 678 C C . ALA A 1 97 ? -17.037 48.639 -4.077 1.00 39.98 97 ALA A C 1
ATOM 679 O O . ALA A 1 97 ? -17.763 49.463 -4.627 1.00 39.63 97 ALA A O 1
ATOM 681 N N . TYR A 1 98 ? -15.818 48.936 -3.618 1.00 40.65 98 TYR A N 1
ATOM 682 C CA . TYR A 1 98 ? -15.273 50.300 -3.634 1.00 41.10 98 TYR A CA 1
ATOM 683 C C . TYR A 1 98 ? -14.218 50.570 -4.696 1.00 41.00 98 TYR A C 1
ATOM 684 O O . TYR A 1 98 ? -13.683 51.683 -4.775 1.00 41.28 98 TYR A O 1
ATOM 693 N N . SER A 1 99 ? -13.913 49.557 -5.496 1.00 41.06 99 SER A N 1
ATOM 694 C CA . SER A 1 99 ? -12.874 49.644 -6.522 1.00 41.08 99 SER A CA 1
ATOM 695 C C . SER A 1 99 ? -13.110 50.820 -7.459 1.00 41.00 99 SER A C 1
ATOM 696 O O . SER A 1 99 ? -14.253 51.240 -7.656 1.00 41.06 99 SER A O 1
ATOM 699 N N . ALA A 1 100 ? -12.029 51.318 -8.053 1.00 40.93 100 ALA A N 1
ATOM 700 C CA . ALA A 1 100 ? -12.073 52.469 -8.953 1.00 40.83 100 ALA A CA 1
ATOM 701 C C . ALA A 1 100 ? -12.982 52.233 -10.149 1.00 40.70 100 ALA A C 1
ATOM 702 O O . ALA A 1 100 ? -13.589 53.167 -10.667 1.00 40.86 100 ALA A O 1
ATOM 704 N N . ARG A 1 101 ? -13.077 50.981 -10.577 1.00 40.60 101 ARG A N 1
ATOM 705 C CA . ARG A 1 101 ? -13.896 50.631 -11.723 1.00 40.68 101 ARG A CA 1
ATOM 706 C C . ARG A 1 101 ? -15.384 50.656 -11.381 1.00 40.02 101 ARG A C 1
ATOM 707 O O . ARG A 1 101 ? -16.197 51.151 -12.167 1.00 39.53 101 ARG A O 1
ATOM 715 N N . ARG A 1 102 ? -15.738 50.118 -10.213 1.00 39.43 102 ARG A N 1
ATOM 716 C CA . ARG A 1 102 ? -17.132 50.124 -9.760 1.00 39.07 102 ARG A CA 1
ATOM 717 C C . ARG A 1 102 ? -17.609 51.558 -9.564 1.00 38.26 102 ARG A C 1
ATOM 718 O O . ARG A 1 102 ? -18.750 51.882 -9.849 1.00 37.82 102 ARG A O 1
ATOM 726 N N . MET A 1 103 ? -16.699 52.407 -9.097 1.00 37.79 103 MET A N 1
ATOM 727 C CA . MET A 1 103 ? -16.971 53.809 -8.809 1.00 37.52 103 MET A CA 1
ATOM 728 C C . MET A 1 103 ? -17.294 54.601 -10.064 1.00 37.86 103 MET A C 1
ATOM 729 O O . MET A 1 103 ? -18.271 55.353 -10.099 1.00 37.56 103 MET A O 1
ATOM 734 N N . GLU A 1 104 ? -16.476 54.404 -11.093 1.00 38.23 104 GLU A N 1
ATOM 735 C CA . GLU A 1 104 ? -16.666 55.047 -12.389 1.00 39.01 104 GLU A CA 1
ATOM 736 C C . GLU A 1 104 ? -17.963 54.648 -13.074 1.00 38.38 104 GLU A C 1
ATOM 737 O O . GLU A 1 104 ? -18.552 55.445 -13.798 1.00 38.30 104 GLU A O 1
ATOM 743 N N . ARG A 1 105 ? -18.406 53.416 -12.846 1.00 37.78 105 ARG A N 1
ATOM 744 C CA . ARG A 1 105 ? -19.702 52.978 -13.355 1.00 37.24 105 ARG A CA 1
ATOM 745 C C . ARG A 1 105 ? -20.873 53.673 -12.642 1.00 36.04 105 ARG A C 1
ATOM 746 O O . ARG A 1 105 ? -21.948 53.810 -13.210 1.00 36.06 105 ARG A O 1
ATOM 754 N N . LEU A 1 106 ? -20.664 54.111 -11.403 1.00 35.17 106 LEU A N 1
ATOM 755 C CA . LEU A 1 106 ? -21.665 54.914 -10.683 1.00 34.14 106 LEU A CA 1
ATOM 756 C C . LEU A 1 106 ? -21.757 56.380 -11.135 1.00 33.44 106 LEU A C 1
ATOM 757 O O . LEU A 1 106 ? -22.797 57.017 -10.970 1.00 33.12 106 LEU A O 1
ATOM 762 N N . ARG A 1 107 ? -20.661 56.905 -11.685 1.00 32.90 107 ARG A N 1
ATOM 763 C CA . ARG A 1 107 ? -20.541 58.314 -12.076 1.00 32.83 107 ARG A CA 1
ATOM 764 C C . ARG A 1 107 ? -21.824 58.880 -12.731 1.00 32.15 107 ARG A C 1
ATOM 765 O O . ARG A 1 107 ? -22.351 59.887 -12.257 1.00 32.11 107 ARG A O 1
ATOM 773 N N . PRO A 1 108 ? -22.340 58.229 -13.800 1.00 31.63 108 PRO A N 1
ATOM 774 C CA . PRO A 1 108 ? -23.594 58.684 -14.421 1.00 31.13 108 PRO A CA 1
ATOM 775 C C . PRO A 1 108 ? -24.788 58.873 -13.475 1.00 30.62 108 PRO A C 1
ATOM 776 O O . PRO A 1 108 ? -25.507 59.862 -13.611 1.00 30.03 108 PRO A O 1
ATOM 780 N N . ARG A 1 109 ? -25.017 57.943 -12.544 1.00 30.28 109 ARG A N 1
ATOM 781 C CA . ARG A 1 109 ? -26.120 58.119 -11.586 1.00 30.02 109 ARG A CA 1
ATOM 782 C C . ARG A 1 109 ? -25.825 59.270 -10.625 1.00 28.82 109 ARG A C 1
ATOM 783 O O . ARG A 1 109 ? -26.734 59.991 -10.237 1.00 28.73 109 ARG A O 1
ATOM 791 N N . ILE A 1 110 ? -24.557 59.449 -10.270 1.00 27.78 110 ILE A N 1
ATOM 792 C CA . ILE A 1 110 ? -24.152 60.548 -9.370 1.00 27.69 110 ILE A CA 1
ATOM 793 C C . ILE A 1 110 ? -24.414 61.922 -10.020 1.00 28.00 110 ILE A C 1
ATOM 794 O O . ILE A 1 110 ? -24.992 62.803 -9.387 1.00 27.47 110 ILE A O 1
ATOM 799 N N . GLU A 1 111 ? -24.012 62.076 -11.285 1.00 28.26 111 GLU A N 1
ATOM 800 C CA . GLU A 1 111 ? -24.278 63.298 -12.065 1.00 28.79 111 GLU A CA 1
ATOM 801 C C . GLU A 1 111 ? -25.777 63.562 -12.184 1.00 29.07 111 GLU A C 1
ATOM 802 O O . GLU A 1 111 ? -26.230 64.696 -12.029 1.00 28.44 111 GLU A O 1
ATOM 808 N N . GLU A 1 112 ? -26.534 62.495 -12.451 1.00 29.64 112 GLU A N 1
ATOM 809 C CA . GLU A 1 112 ? -27.986 62.560 -12.556 1.00 30.35 112 GLU A CA 1
ATOM 810 C C . GLU A 1 112 ? -28.597 63.043 -11.235 1.00 29.72 112 GLU A C 1
ATOM 811 O O . GLU A 1 112 ? -29.414 63.965 -11.229 1.00 29.63 112 GLU A O 1
ATOM 817 N N . ILE A 1 113 ? -28.176 62.428 -10.124 1.00 29.34 113 ILE A N 1
ATOM 818 C CA . ILE A 1 113 ? -28.627 62.795 -8.772 1.00 28.80 113 ILE A CA 1
ATOM 819 C C . ILE A 1 113 ? -28.264 64.255 -8.423 1.00 28.47 113 ILE A C 1
ATOM 820 O O . ILE A 1 113 ? -29.098 65.010 -7.928 1.00 28.27 113 ILE A O 1
ATOM 825 N N . VAL A 1 114 ? -27.019 64.638 -8.676 1.00 28.70 114 VAL A N 1
ATOM 826 C CA . VAL A 1 114 ? -26.584 66.024 -8.477 1.00 29.03 114 VAL A CA 1
ATOM 827 C C . VAL A 1 114 ? -27.512 67.019 -9.206 1.00 29.26 114 VAL A C 1
ATOM 828 O O . VAL A 1 114 ? -28.034 67.958 -8.596 1.00 28.87 114 VAL A O 1
ATOM 832 N N . GLU A 1 115 ? -27.728 66.790 -10.500 1.00 29.62 115 GLU A N 1
ATOM 833 C CA . GLU A 1 115 ? -28.528 67.712 -11.315 1.00 30.51 115 GLU A CA 1
ATOM 834 C C . GLU A 1 115 ? -29.949 67.799 -10.814 1.00 30.16 115 GLU A C 1
ATOM 835 O O . GLU A 1 115 ? -30.474 68.898 -10.652 1.00 30.64 115 GLU A O 1
ATOM 841 N N . GLU A 1 116 ? -30.545 66.639 -10.542 1.00 30.03 116 GLU A N 1
ATOM 842 C CA . GLU A 1 116 ? -31.887 66.534 -9.981 1.00 30.47 116 GLU A CA 1
ATOM 843 C C . GLU A 1 116 ? -32.055 67.357 -8.703 1.00 29.68 116 GLU A C 1
ATOM 844 O O . GLU A 1 116 ? -33.036 68.096 -8.548 1.00 29.04 116 GLU A O 1
ATOM 850 N N . CYS A 1 117 ? -31.111 67.183 -7.775 1.00 28.64 117 CYS A N 1
ATOM 851 C CA . CYS A 1 117 ? -31.196 67.830 -6.467 1.00 27.67 117 CYS A CA 1
ATOM 852 C C . CYS A 1 117 ? -30.884 69.307 -6.569 1.00 27.74 117 CYS A C 1
ATOM 853 O O . CYS A 1 117 ? -31.498 70.106 -5.887 1.00 27.53 117 CYS A O 1
ATOM 856 N N . LEU A 1 118 ? -29.923 69.669 -7.415 1.00 28.04 118 LEU A N 1
ATOM 857 C CA . LEU A 1 118 ? -29.676 71.087 -7.661 1.00 28.85 118 LEU A CA 1
ATOM 858 C C . LEU A 1 118 ? -30.876 71.742 -8.372 1.00 29.21 118 LEU A C 1
ATOM 859 O O . LEU A 1 118 ? -31.209 72.883 -8.071 1.00 29.37 118 LEU A O 1
ATOM 864 N N . ASP A 1 119 ? -31.536 71.011 -9.275 1.00 29.85 119 ASP A N 1
ATOM 865 C CA . ASP A 1 119 ? -32.775 71.511 -9.908 1.00 30.88 119 ASP A CA 1
ATOM 866 C C . ASP A 1 119 ? -33.840 71.833 -8.870 1.00 30.31 119 ASP A C 1
ATOM 867 O O . ASP A 1 119 ? -34.499 72.872 -8.959 1.00 30.27 119 ASP A O 1
ATOM 872 N N . ASP A 1 120 ? -33.986 70.924 -7.900 1.00 29.80 120 ASP A N 1
ATOM 873 C CA . ASP A 1 120 ? -34.935 71.040 -6.794 1.00 29.79 120 ASP A CA 1
ATOM 874 C C . ASP A 1 120 ? -34.566 72.185 -5.846 1.00 29.54 120 ASP A C 1
ATOM 875 O O . ASP A 1 120 ? -35.417 72.982 -5.457 1.00 29.38 120 ASP A O 1
ATOM 880 N N . PHE A 1 121 ? -33.296 72.241 -5.464 1.00 29.83 121 PHE A N 1
ATOM 881 C CA . PHE A 1 121 ? -32.756 73.350 -4.678 1.00 30.36 121 PHE A CA 1
ATOM 882 C C . PHE A 1 121 ? -33.087 74.692 -5.348 1.00 31.20 121 PHE A C 1
ATOM 883 O O . PHE A 1 121 ? -33.609 75.601 -4.703 1.00 30.49 121 PHE A O 1
ATOM 891 N N . GLU A 1 122 ? -32.779 74.794 -6.641 1.00 31.90 122 GLU A N 1
ATOM 892 C CA . GLU A 1 122 ? -32.977 76.034 -7.377 1.00 33.82 122 GLU A CA 1
ATOM 893 C C . GLU A 1 122 ? -34.451 76.386 -7.488 1.00 34.48 122 GLU A C 1
ATOM 894 O O . GLU A 1 122 ? -34.811 77.557 -7.396 1.00 34.78 122 GLU A O 1
ATOM 900 N N . SER A 1 123 ? -35.302 75.374 -7.652 1.00 35.52 123 SER A N 1
ATOM 901 C CA . SER A 1 123 ? -36.733 75.618 -7.850 1.00 36.68 123 SER A CA 1
ATOM 902 C C . SER A 1 123 ? -37.410 76.237 -6.637 1.00 37.09 123 SER A C 1
ATOM 903 O O . SER A 1 123 ? -38.508 76.760 -6.764 1.00 38.28 123 SER A O 1
ATOM 906 N N . VAL A 1 124 ? -36.758 76.204 -5.477 1.00 37.61 124 VAL A N 1
ATOM 907 C CA . VAL A 1 124 ? -37.315 76.815 -4.254 1.00 37.87 124 VAL A CA 1
ATOM 908 C C . VAL A 1 124 ? -37.225 78.350 -4.281 1.00 38.53 124 VAL A C 1
ATOM 909 O O . VAL A 1 124 ? -36.404 78.920 -5.007 1.00 38.99 124 VAL A O 1
ATOM 913 N N . GLY A 1 125 ? -38.085 79.004 -3.498 1.00 38.88 125 GLY A N 1
ATOM 914 C CA . GLY A 1 125 ? -38.088 80.474 -3.331 1.00 39.63 125 GLY A CA 1
ATOM 915 C C . GLY A 1 125 ? -36.749 81.204 -3.134 1.00 39.69 125 GLY A C 1
ATOM 916 O O . GLY A 1 125 ? -35.679 80.573 -3.098 1.00 39.03 125 GLY A O 1
ATOM 917 N N . ALA A 1 126 ? -36.831 82.541 -2.969 1.00 39.60 126 ALA A N 1
ATOM 918 C CA . ALA A 1 126 ? -35.645 83.456 -2.992 1.00 38.51 126 ALA A CA 1
ATOM 919 C C . ALA A 1 126 ? -34.351 82.893 -2.393 1.00 37.68 126 ALA A C 1
ATOM 920 O O . ALA A 1 126 ? -33.508 82.399 -3.167 1.00 38.06 126 ALA A O 1
ATOM 922 N N . PRO A 1 127 ? -34.176 82.959 -1.047 1.00 36.32 127 PRO A N 1
ATOM 923 C CA . PRO A 1 127 ? -33.047 82.239 -0.445 1.00 35.19 127 PRO A CA 1
ATOM 924 C C . PRO A 1 127 ? -33.409 80.784 -0.087 1.00 34.01 127 PRO A C 1
ATOM 925 O O . PRO A 1 127 ? -34.536 80.523 0.314 1.00 33.71 127 PRO A O 1
ATOM 929 N N . VAL A 1 128 ? -32.459 79.857 -0.249 1.00 32.66 128 VAL A N 1
ATOM 930 C CA . VAL A 1 128 ? -32.688 78.418 0.008 1.00 31.42 128 VAL A CA 1
ATOM 931 C C . VAL A 1 128 ? -31.622 77.802 0.926 1.00 30.34 128 VAL A C 1
ATOM 932 O O . VAL A 1 128 ? -30.426 78.079 0.772 1.00 29.95 128 VAL A O 1
ATOM 936 N N . ASP A 1 129 ? -32.048 76.965 1.874 1.00 29.12 129 ASP A N 1
ATOM 937 C CA . ASP A 1 129 ? -31.093 76.241 2.717 1.00 27.97 129 ASP A CA 1
ATOM 938 C C . ASP A 1 129 ? -30.431 75.144 1.897 1.00 27.26 129 ASP A C 1
ATOM 939 O O . ASP A 1 129 ? -31.097 74.224 1.432 1.00 26.27 129 ASP A O 1
ATOM 944 N N . PHE A 1 130 ? -29.114 75.258 1.730 1.00 27.02 130 PHE A N 1
ATOM 945 C CA . PHE A 1 130 ? -28.339 74.286 0.967 1.00 26.93 130 PHE A CA 1
ATOM 946 C C . PHE A 1 130 ? -28.219 72.917 1.656 1.00 26.95 130 PHE A C 1
ATOM 947 O O . PHE A 1 130 ? -28.088 71.906 0.982 1.00 27.41 130 PHE A O 1
ATOM 955 N N . VAL A 1 131 ? -28.235 72.892 2.984 1.00 27.26 131 VAL A N 1
ATOM 956 C CA . VAL A 1 131 ? -28.161 71.630 3.722 1.00 27.60 131 VAL A CA 1
ATOM 957 C C . VAL A 1 131 ? -29.434 70.802 3.472 1.00 28.24 131 VAL A C 1
ATOM 958 O O . VAL A 1 131 ? -29.354 69.661 3.023 1.00 27.74 131 VAL A O 1
ATOM 962 N N . ARG A 1 132 ? -30.599 71.400 3.729 1.00 28.90 132 ARG A N 1
ATOM 963 C CA . ARG A 1 132 ? -31.871 70.699 3.573 1.00 29.56 132 ARG A CA 1
ATOM 964 C C . ARG A 1 132 ? -32.090 70.204 2.136 1.00 29.17 132 ARG A C 1
ATOM 965 O O . ARG A 1 132 ? -32.522 69.067 1.932 1.00 29.25 132 ARG A O 1
ATOM 973 N N . HIS A 1 133 ? -31.757 71.045 1.156 1.00 28.49 133 HIS A N 1
ATOM 974 C CA . HIS A 1 133 ? -32.136 70.794 -0.243 1.00 28.06 133 HIS A CA 1
ATOM 975 C C . HIS A 1 133 ? -31.092 70.182 -1.175 1.00 26.46 133 HIS A C 1
ATOM 976 O O . HIS A 1 133 ? -31.425 69.764 -2.297 1.00 26.19 133 HIS A O 1
ATOM 983 N N . ALA A 1 134 ? -29.844 70.122 -0.718 1.00 24.12 134 ALA A N 1
ATOM 984 C CA . ALA A 1 134 ? -28.784 69.593 -1.551 1.00 23.27 134 ALA A CA 1
ATOM 985 C C . ALA A 1 134 ? -27.749 68.778 -0.769 1.00 22.58 134 ALA A C 1
ATOM 986 O O . ALA A 1 134 ? -27.456 67.640 -1.131 1.00 21.79 134 ALA A O 1
ATOM 988 N N . ALA A 1 135 ? -27.201 69.355 0.300 1.00 21.80 135 ALA A N 1
ATOM 989 C CA . ALA A 1 135 ? -26.092 68.710 1.009 1.00 21.51 135 ALA A CA 1
ATOM 990 C C . ALA A 1 135 ? -26.498 67.382 1.640 1.00 21.62 135 ALA A C 1
ATOM 991 O O . ALA A 1 135 ? -25.717 66.452 1.611 1.00 21.80 135 ALA A O 1
ATOM 993 N N . TRP A 1 136 ? -27.698 67.299 2.221 1.00 21.83 136 TRP A N 1
ATOM 994 C CA . TRP A 1 136 ? -28.224 66.000 2.691 1.00 22.40 136 TRP A CA 1
ATOM 995 C C . TRP A 1 136 ? -28.750 65.092 1.566 1.00 22.45 136 TRP A C 1
ATOM 996 O O . TRP A 1 136 ? -28.358 63.935 1.500 1.00 22.72 136 TRP A O 1
ATOM 1007 N N . PRO A 1 137 ? -29.641 65.611 0.689 1.00 22.39 137 PRO A N 1
ATOM 1008 C CA . PRO A 1 137 ? -30.226 64.794 -0.385 1.00 22.13 137 PRO A CA 1
ATOM 1009 C C . PRO A 1 137 ? -29.225 64.144 -1.363 1.00 22.11 137 PRO A C 1
ATOM 1010 O O . PRO A 1 137 ? -29.402 62.982 -1.723 1.00 21.78 137 PRO A O 1
ATOM 1014 N N . ILE A 1 138 ? -28.208 64.886 -1.802 1.00 21.98 138 ILE A N 1
ATOM 1015 C CA . ILE A 1 138 ? -27.233 64.364 -2.769 1.00 21.81 138 ILE A CA 1
ATOM 1016 C C . ILE A 1 138 ? -26.588 63.059 -2.268 1.00 21.81 138 ILE A C 1
ATOM 1017 O O . ILE A 1 138 ? -26.836 62.001 -2.858 1.00 22.54 138 ILE A O 1
ATOM 1022 N N . PRO A 1 139 ? -25.799 63.118 -1.169 1.00 21.17 139 PRO A N 1
ATOM 1023 C CA . PRO A 1 139 ? -25.161 61.898 -0.656 1.00 21.16 139 PRO A CA 1
ATOM 1024 C C . PRO A 1 139 ? -26.137 60.851 -0.136 1.00 20.89 139 PRO A C 1
ATOM 1025 O O . PRO A 1 139 ? -25.827 59.650 -0.199 1.00 20.59 139 PRO A O 1
ATOM 1029 N N . ALA A 1 140 ? -27.292 61.284 0.386 1.00 20.60 140 ALA A N 1
ATOM 1030 C CA . ALA A 1 140 ? -28.277 60.311 0.874 1.00 20.56 140 ALA A CA 1
ATOM 1031 C C . ALA A 1 140 ? -28.787 59.460 -0.289 1.00 20.56 140 ALA A C 1
ATOM 1032 O O . ALA A 1 140 ? -28.787 58.236 -0.210 1.00 19.84 140 ALA A O 1
ATOM 1034 N N . TYR A 1 141 ? -29.155 60.110 -1.392 1.00 21.03 141 TYR A N 1
ATOM 1035 C CA . TYR A 1 141 ? -29.574 59.385 -2.588 1.00 21.47 141 TYR A CA 1
ATOM 1036 C C . TYR A 1 141 ? -28.446 58.540 -3.173 1.00 21.18 141 TYR A C 1
ATOM 1037 O O . TYR A 1 141 ? -28.675 57.428 -3.613 1.00 21.09 141 TYR A O 1
ATOM 1046 N N . ILE A 1 142 ? -27.231 59.068 -3.169 1.00 21.85 142 ILE A N 1
ATOM 1047 C CA . ILE A 1 142 ? -26.085 58.314 -3.679 1.00 22.62 142 ILE A CA 1
ATOM 1048 C C . ILE A 1 142 ? -25.813 57.070 -2.814 1.00 23.11 142 ILE A C 1
ATOM 1049 O O . ILE A 1 142 ? -25.555 55.992 -3.340 1.00 23.29 142 ILE A O 1
ATOM 1054 N N . ALA A 1 143 ? -25.907 57.219 -1.495 1.00 23.33 143 ALA A N 1
ATOM 1055 C CA . ALA A 1 143 ? -25.724 56.087 -0.583 1.00 23.72 143 ALA A CA 1
ATOM 1056 C C . ALA A 1 143 ? -26.749 54.952 -0.840 1.00 24.27 143 ALA A C 1
ATOM 1057 O O . ALA A 1 143 ? -26.376 53.777 -0.910 1.00 23.82 143 ALA A O 1
ATOM 1059 N N . CYS A 1 144 ? -28.020 55.320 -1.001 1.00 24.99 144 CYS A N 1
ATOM 1060 C CA . CYS A 1 144 ? -29.070 54.391 -1.448 1.00 25.85 144 CYS A CA 1
ATOM 1061 C C . CYS A 1 144 ? -28.747 53.641 -2.744 1.00 26.25 144 CYS A C 1
ATOM 1062 O O . CYS A 1 144 ? -28.912 52.425 -2.794 1.00 26.65 144 CYS A O 1
ATOM 1065 N N . GLU A 1 145 ? -28.311 54.364 -3.781 1.00 26.65 145 GLU A N 1
ATOM 1066 C CA . GLU A 1 145 ? -27.898 53.739 -5.044 1.00 27.33 145 GLU A CA 1
ATOM 1067 C C . GLU A 1 145 ? -26.714 52.804 -4.817 1.00 27.21 145 GLU A C 1
ATOM 1068 O O . GLU A 1 145 ? -26.705 51.665 -5.304 1.00 27.98 145 GLU A O 1
ATOM 1074 N N . PHE A 1 146 ? -25.715 53.290 -4.079 1.00 26.77 146 PHE A N 1
ATOM 1075 C CA . PHE A 1 146 ? -24.537 52.490 -3.756 1.00 26.43 146 PHE A CA 1
ATOM 1076 C C . PHE A 1 146 ? -24.919 51.169 -3.088 1.00 25.57 146 PHE A C 1
ATOM 1077 O O . PHE A 1 146 ? -24.339 50.125 -3.386 1.00 24.90 146 PHE A O 1
ATOM 1085 N N . LEU A 1 147 ? -25.910 51.219 -2.211 1.00 25.60 147 LEU A N 1
ATOM 1086 C CA . LEU A 1 147 ? -26.398 50.022 -1.550 1.00 26.57 147 LEU A CA 1
ATOM 1087 C C . LEU A 1 147 ? -27.386 49.212 -2.363 1.00 26.94 147 LEU A C 1
ATOM 1088 O O . LEU A 1 147 ? -27.680 48.080 -2.002 1.00 27.45 147 LEU A O 1
ATOM 1093 N N . GLY A 1 148 ? -27.916 49.785 -3.441 1.00 27.20 148 GLY A N 1
ATOM 1094 C CA . GLY A 1 148 ? -28.901 49.078 -4.263 1.00 27.07 148 GLY A CA 1
ATOM 1095 C C . GLY A 1 148 ? -30.310 49.177 -3.706 1.00 27.07 148 GLY A C 1
ATOM 1096 O O . GLY A 1 148 ? -31.087 48.212 -3.764 1.00 26.96 148 GLY A O 1
ATOM 1097 N N . VAL A 1 149 ? -30.643 50.351 -3.173 1.00 27.25 149 VAL A N 1
ATOM 1098 C CA . VAL A 1 149 ? -31.972 50.611 -2.616 1.00 27.20 149 VAL A CA 1
ATOM 1099 C C . VAL A 1 149 ? -32.905 50.975 -3.755 1.00 27.67 149 VAL A C 1
ATOM 1100 O O . VAL A 1 149 ? -32.568 51.837 -4.563 1.00 28.14 149 VAL A O 1
ATOM 1104 N N . PRO A 1 150 ? -34.062 50.293 -3.852 1.00 28.16 150 PRO A N 1
ATOM 1105 C CA . PRO A 1 150 ? -35.071 50.610 -4.866 1.00 28.47 150 PRO A CA 1
ATOM 1106 C C . PRO A 1 150 ? -35.385 52.107 -4.886 1.00 28.96 150 PRO A C 1
ATOM 1107 O O . PRO A 1 150 ? -35.549 52.717 -3.819 1.00 28.83 150 PRO A O 1
ATOM 1111 N N . ARG A 1 151 ? -35.448 52.694 -6.080 1.00 29.28 151 ARG A N 1
ATOM 1112 C CA . ARG A 1 151 ? -35.687 54.138 -6.231 1.00 29.86 151 ARG A CA 1
ATOM 1113 C C . ARG A 1 151 ? -36.862 54.645 -5.397 1.00 29.41 151 ARG A C 1
ATOM 1114 O O . ARG A 1 151 ? -36.783 55.717 -4.798 1.00 29.49 151 ARG A O 1
ATOM 1122 N N . ASP A 1 152 ? -37.932 53.852 -5.353 1.00 28.67 152 ASP A N 1
ATOM 1123 C CA . ASP A 1 152 ? -39.182 54.219 -4.704 1.00 28.45 152 ASP A CA 1
ATOM 1124 C C . ASP A 1 152 ? -39.073 54.307 -3.160 1.00 27.48 152 ASP A C 1
ATOM 1125 O O . ASP A 1 152 ? -39.927 54.908 -2.522 1.00 27.04 152 ASP A O 1
ATOM 1130 N N . ASP A 1 153 ? -38.027 53.714 -2.577 1.00 26.74 153 ASP A N 1
ATOM 1131 C CA . ASP A 1 153 ? -37.835 53.712 -1.114 1.00 26.53 153 ASP A CA 1
ATOM 1132 C C . ASP A 1 153 ? -36.881 54.813 -0.640 1.00 26.39 153 ASP A C 1
ATOM 1133 O O . ASP A 1 153 ? -36.738 55.052 0.570 1.00 26.99 153 ASP A O 1
ATOM 1138 N N . GLN A 1 154 ? -36.234 55.471 -1.591 1.00 25.87 154 GLN A N 1
ATOM 1139 C CA . GLN A 1 154 ? -35.069 56.315 -1.293 1.00 25.62 154 GLN A CA 1
ATOM 1140 C C . GLN A 1 154 ? -35.362 57.569 -0.480 1.00 25.25 154 GLN A C 1
ATOM 1141 O O . GLN A 1 154 ? -34.646 57.850 0.484 1.00 24.93 154 GLN A O 1
ATOM 1147 N N . ALA A 1 155 ? -36.404 58.304 -0.861 1.00 25.71 155 ALA A N 1
ATOM 1148 C CA . ALA A 1 155 ? -36.836 59.494 -0.113 1.00 26.24 155 ALA A CA 1
ATOM 1149 C C . ALA A 1 155 ? -37.128 59.158 1.347 1.00 26.52 155 ALA A C 1
ATOM 1150 O O . ALA A 1 155 ? -36.572 59.801 2.250 1.00 26.35 155 ALA A O 1
ATOM 1152 N N . GLU A 1 156 ? -37.983 58.144 1.554 1.00 26.91 156 GLU A N 1
ATOM 1153 C CA . GLU A 1 156 ? -38.327 57.577 2.886 1.00 27.07 156 GLU A CA 1
ATOM 1154 C C . GLU A 1 156 ? -37.056 57.278 3.704 1.00 26.13 156 GLU A C 1
ATOM 1155 O O . GLU A 1 156 ? -36.901 57.747 4.838 1.00 25.63 156 GLU A O 1
ATOM 1161 N N . LEU A 1 157 ? -36.155 56.499 3.112 1.00 25.12 157 LEU A N 1
ATOM 1162 C CA . LEU A 1 157 ? -34.992 55.993 3.828 1.00 24.45 157 LEU A CA 1
ATOM 1163 C C . LEU A 1 157 ? -33.990 57.109 4.175 1.00 24.25 157 LEU A C 1
ATOM 1164 O O . LEU A 1 157 ? -33.400 57.095 5.250 1.00 23.48 157 LEU A O 1
ATOM 1169 N N . SER A 1 158 ? -33.830 58.069 3.264 1.00 24.40 158 SER A N 1
ATOM 1170 C CA . SER A 1 158 ? -32.924 59.202 3.463 1.00 24.99 158 SER A CA 1
ATOM 1171 C C . SER A 1 158 ? -33.380 60.059 4.644 1.00 24.97 158 SER A C 1
ATOM 1172 O O . SER A 1 158 ? -32.564 60.463 5.468 1.00 24.81 158 SER A O 1
ATOM 1175 N N . ARG A 1 159 ? -34.682 60.326 4.715 1.00 25.89 159 ARG A N 1
ATOM 1176 C CA . ARG A 1 159 ? -35.274 61.059 5.839 1.00 26.98 159 ARG A CA 1
ATOM 1177 C C . ARG A 1 159 ? -34.968 60.332 7.137 1.00 27.02 159 ARG A C 1
ATOM 1178 O O . ARG A 1 159 ? -34.430 60.922 8.089 1.00 27.33 159 ARG A O 1
ATOM 1186 N N . MET A 1 160 ? -35.283 59.042 7.159 1.00 26.67 160 MET A N 1
ATOM 1187 C CA . MET A 1 160 ? -34.966 58.197 8.304 1.00 26.80 160 MET A CA 1
ATOM 1188 C C . MET A 1 160 ? -33.496 58.278 8.716 1.00 25.97 160 MET A C 1
ATOM 1189 O O . MET A 1 160 ? -33.188 58.285 9.913 1.00 25.76 160 MET A O 1
ATOM 1194 N N . ILE A 1 161 ? -32.590 58.327 7.739 1.00 25.76 161 ILE A N 1
ATOM 1195 C CA . ILE A 1 161 ? -31.141 58.365 8.038 1.00 25.71 161 ILE A CA 1
ATOM 1196 C C . ILE A 1 161 ? -30.789 59.647 8.797 1.00 26.40 161 ILE A C 1
ATOM 1197 O O . ILE A 1 161 ? -30.160 59.601 9.869 1.00 25.90 161 ILE A O 1
ATOM 1202 N N . ARG A 1 162 ? -31.198 60.780 8.226 1.00 27.32 162 ARG A N 1
ATOM 1203 C CA . ARG A 1 162 ? -30.930 62.097 8.808 1.00 29.07 162 ARG A CA 1
ATOM 1204 C C . ARG A 1 162 ? -31.521 62.188 10.215 1.00 29.65 162 ARG A C 1
ATOM 1205 O O . ARG A 1 162 ? -30.817 62.477 11.183 1.00 29.75 162 ARG A O 1
ATOM 1213 N N . GLU A 1 163 ? -32.811 61.885 10.306 1.00 30.81 163 GLU A N 1
ATOM 1214 C CA . GLU A 1 163 ? -33.559 61.928 11.552 1.00 31.88 163 GLU A CA 1
ATOM 1215 C C . GLU A 1 163 ? -32.952 61.042 12.622 1.00 32.10 163 GLU A C 1
ATOM 1216 O O . GLU A 1 163 ? -32.899 61.444 13.792 1.00 32.02 163 GLU A O 1
ATOM 1222 N N . SER A 1 164 ? -32.456 59.864 12.217 1.00 32.11 164 SER A N 1
ATOM 1223 C CA . SER A 1 164 ? -31.762 58.947 13.133 1.00 32.10 164 SER A CA 1
ATOM 1224 C C . SER A 1 164 ? -30.459 59.518 13.710 1.00 32.62 164 SER A C 1
ATOM 1225 O O . SER A 1 164 ? -30.002 59.083 14.777 1.00 32.37 164 SER A O 1
ATOM 1228 N N . ARG A 1 165 ? -29.862 60.480 13.005 1.00 32.47 165 ARG A N 1
ATOM 1229 C CA . ARG A 1 165 ? -28.579 61.027 13.424 1.00 32.99 165 ARG A CA 1
ATOM 1230 C C . ARG A 1 165 ? -28.688 62.439 14.011 1.00 33.17 165 ARG A C 1
ATOM 1231 O O . ARG A 1 165 ? -27.791 62.881 14.738 1.00 33.34 165 ARG A O 1
ATOM 1239 N N . GLU A 1 166 ? -29.792 63.123 13.711 1.00 33.12 166 GLU A N 1
ATOM 1240 C CA . GLU A 1 166 ? -29.893 64.567 13.927 1.00 33.46 166 GLU A CA 1
ATOM 1241 C C . GLU A 1 166 ? -31.085 65.060 14.743 1.00 33.53 166 GLU A C 1
ATOM 1242 O O . GLU A 1 166 ? -31.084 66.200 15.214 1.00 34.16 166 GLU A O 1
ATOM 1248 N N . SER A 1 167 ? -32.110 64.229 14.891 1.00 33.32 167 SER A N 1
ATOM 1249 C CA . SER A 1 167 ? -33.316 64.666 15.575 1.00 32.81 167 SER A CA 1
ATOM 1250 C C . SER A 1 167 ? -33.029 65.182 16.992 1.00 32.61 167 SER A C 1
ATOM 1251 O O . SER A 1 167 ? -32.247 64.584 17.730 1.00 31.85 167 SER A O 1
ATOM 1254 N N . ARG A 1 168 ? -33.663 66.312 17.321 1.00 33.21 168 ARG A N 1
ATOM 1255 C CA . ARG A 1 168 ? -33.759 66.869 18.681 1.00 33.68 168 ARG A CA 1
ATOM 1256 C C . ARG A 1 168 ? -34.381 65.874 19.646 1.00 33.83 168 ARG A C 1
ATOM 1257 O O . ARG A 1 168 ? -34.132 65.937 20.851 1.00 33.56 168 ARG A O 1
ATOM 1265 N N . LEU A 1 169 ? -35.235 64.997 19.113 1.00 34.00 169 LEU A N 1
ATOM 1266 C CA . LEU A 1 169 ? -36.001 64.049 19.921 1.00 34.79 169 LEU A CA 1
ATOM 1267 C C . LEU A 1 169 ? -35.329 62.668 19.950 1.00 34.76 169 LEU A C 1
ATOM 1268 O O . LEU A 1 169 ? -35.274 61.982 18.931 1.00 35.19 169 LEU A O 1
ATOM 1273 N N . PRO A 1 170 ? -34.789 62.267 21.114 1.00 34.83 170 PRO A N 1
ATOM 1274 C CA . PRO A 1 170 ? -34.137 60.964 21.241 1.00 35.16 170 PRO A CA 1
ATOM 1275 C C . PRO A 1 170 ? -35.033 59.783 20.842 1.00 35.31 170 PRO A C 1
ATOM 1276 O O . PRO A 1 170 ? -34.574 58.881 20.141 1.00 35.26 170 PRO A O 1
ATOM 1280 N N . ARG A 1 171 ? -36.290 59.798 21.281 1.00 35.23 171 ARG A N 1
ATOM 1281 C CA . ARG A 1 171 ? -37.297 58.829 20.830 1.00 35.64 171 ARG A CA 1
ATOM 1282 C C . ARG A 1 171 ? -37.285 58.675 19.301 1.00 35.29 171 ARG A C 1
ATOM 1283 O O . ARG A 1 171 ? -37.329 57.561 18.771 1.00 35.14 171 ARG A O 1
ATOM 1291 N N . GLN A 1 172 ? -37.224 59.803 18.602 1.00 35.03 172 GLN A N 1
ATOM 1292 C CA . GLN A 1 172 ? -37.267 59.808 17.145 1.00 35.14 172 GLN A CA 1
ATOM 1293 C C . GLN A 1 172 ? -36.006 59.225 16.508 1.00 34.49 172 GLN A C 1
ATOM 1294 O O . GLN A 1 172 ? -36.096 58.524 15.500 1.00 34.06 172 GLN A O 1
ATOM 1300 N N . ARG A 1 173 ? -34.846 59.498 17.113 1.00 33.92 173 ARG A N 1
ATOM 1301 C CA . ARG A 1 173 ? -33.579 58.909 16.660 1.00 33.29 173 ARG A CA 1
ATOM 1302 C C . ARG A 1 173 ? -33.624 57.399 16.780 1.00 33.31 173 ARG A C 1
ATOM 1303 O O . ARG A 1 173 ? -33.185 56.683 15.871 1.00 33.04 173 ARG A O 1
ATOM 1311 N N . THR A 1 174 ? -34.155 56.930 17.909 1.00 32.89 174 THR A N 1
ATOM 1312 C CA . THR A 1 174 ? -34.268 55.509 18.196 1.00 33.14 174 THR A CA 1
ATOM 1313 C C . THR A 1 174 ? -35.227 54.866 17.199 1.00 33.22 174 THR A C 1
ATOM 1314 O O . THR A 1 174 ? -34.891 53.855 16.595 1.00 33.58 174 THR A O 1
ATOM 1318 N N . LEU A 1 175 ? -36.390 55.480 16.992 1.00 33.22 175 LEU A N 1
ATOM 1319 C CA . LEU A 1 175 ? -37.380 54.964 16.043 1.00 33.40 175 LEU A CA 1
ATOM 1320 C C . LEU A 1 175 ? -36.826 54.881 14.610 1.00 33.28 175 LEU A C 1
ATOM 1321 O O . LEU A 1 175 ? -36.860 53.813 13.985 1.00 33.21 175 LEU A O 1
ATOM 1326 N N . SER A 1 176 ? -36.313 56.005 14.104 1.00 32.59 176 SER A N 1
ATOM 1327 C CA . SER A 1 176 ? -35.699 56.046 12.774 1.00 32.39 176 SER A CA 1
ATOM 1328 C C . SER A 1 176 ? -34.539 55.059 12.625 1.00 31.56 176 SER A C 1
ATOM 1329 O O . SER A 1 176 ? -34.410 54.407 11.597 1.00 31.34 176 SER A O 1
ATOM 1332 N N . GLY A 1 177 ? -33.721 54.948 13.667 1.00 31.10 177 GLY A N 1
ATOM 1333 C CA . GLY A 1 177 ? -32.653 53.955 13.734 1.00 31.12 177 GLY A CA 1
ATOM 1334 C C . GLY A 1 177 ? -33.106 52.498 13.652 1.00 31.19 177 GLY A C 1
ATOM 1335 O O . GLY A 1 177 ? -32.440 51.688 13.011 1.00 31.00 177 GLY A O 1
ATOM 1336 N N . LEU A 1 178 ? -34.227 52.158 14.298 1.00 30.89 178 LEU A N 1
ATOM 1337 C CA . LEU A 1 178 ? -34.757 50.784 14.233 1.00 31.02 178 LEU A CA 1
ATOM 1338 C C . LEU A 1 178 ? -35.294 50.537 12.839 1.00 29.60 178 LEU A C 1
ATOM 1339 O O . LEU A 1 178 ? -35.093 49.470 12.289 1.00 29.12 178 LEU A O 1
ATOM 1344 N N . GLY A 1 179 ? -35.958 51.549 12.285 1.00 29.02 179 GLY A N 1
ATOM 1345 C CA . GLY A 1 179 ? -36.412 51.536 10.904 1.00 28.36 179 GLY A CA 1
ATOM 1346 C C . GLY A 1 179 ? -35.301 51.245 9.908 1.00 28.04 179 GLY A C 1
ATOM 1347 O O . GLY A 1 179 ? -35.486 50.402 9.022 1.00 27.84 179 GLY A O 1
ATOM 1348 N N . ILE A 1 180 ? -34.152 51.925 10.051 1.00 27.70 180 ILE A N 1
ATOM 1349 C CA . ILE A 1 180 ? -32.983 51.656 9.192 1.00 27.71 180 ILE A CA 1
ATOM 1350 C C . ILE A 1 180 ? -32.503 50.212 9.363 1.00 27.67 180 ILE A C 1
ATOM 1351 O O . ILE A 1 180 ? -32.279 49.527 8.379 1.00 27.72 180 ILE A O 1
ATOM 1356 N N . VAL A 1 181 ? -32.329 49.768 10.611 1.00 28.58 181 VAL A N 1
ATOM 1357 C CA . VAL A 1 181 ? -31.848 48.403 10.895 1.00 28.94 181 VAL A CA 1
ATOM 1358 C C . VAL A 1 181 ? -32.765 47.353 10.253 1.00 28.71 181 VAL A C 1
ATOM 1359 O O . VAL A 1 181 ? -32.286 46.438 9.600 1.00 28.81 181 VAL A O 1
ATOM 1363 N N . ASN A 1 182 ? -34.073 47.509 10.433 1.00 28.86 182 ASN A N 1
ATOM 1364 C CA . ASN A 1 182 ? -35.065 46.609 9.832 1.00 29.45 182 ASN A CA 1
ATOM 1365 C C . ASN A 1 182 ? -35.062 46.625 8.314 1.00 28.81 182 ASN A C 1
ATOM 1366 O O . ASN A 1 182 ? -35.156 45.579 7.688 1.00 28.98 182 ASN A O 1
ATOM 1371 N N . TYR A 1 183 ? -34.928 47.815 7.727 1.00 28.77 183 TYR A N 1
ATOM 1372 C CA . TYR A 1 183 ? -34.862 47.942 6.269 1.00 28.13 183 TYR A CA 1
ATOM 1373 C C . TYR A 1 183 ? -33.635 47.238 5.689 1.00 27.99 183 TYR A C 1
ATOM 1374 O O . TYR A 1 183 ? -33.744 46.525 4.692 1.00 27.69 183 TYR A O 1
ATOM 1383 N N . THR A 1 184 ? -32.471 47.439 6.305 1.00 27.59 184 THR A N 1
ATOM 1384 C CA . THR A 1 184 ? -31.237 46.858 5.759 1.00 28.09 184 THR A CA 1
ATOM 1385 C C . THR A 1 184 ? -31.159 45.351 5.952 1.00 27.95 184 THR A C 1
ATOM 1386 O O . THR A 1 184 ? -30.560 44.672 5.130 1.00 27.99 184 THR A O 1
ATOM 1390 N N . LYS A 1 185 ? -31.754 44.830 7.027 1.00 27.88 185 LYS A N 1
ATOM 1391 C CA . LYS A 1 185 ? -31.881 43.376 7.192 1.00 28.25 185 LYS A CA 1
ATOM 1392 C C . LYS A 1 185 ? -32.645 42.768 6.005 1.00 27.98 185 LYS A C 1
ATOM 1393 O O . LYS A 1 185 ? -32.201 41.776 5.418 1.00 27.92 185 LYS A O 1
ATOM 1399 N N . ARG A 1 186 ? -33.787 43.375 5.669 1.00 27.79 186 ARG A N 1
ATOM 1400 C CA . ARG A 1 186 ? -34.619 42.976 4.525 1.00 27.96 186 ARG A CA 1
ATOM 1401 C C . ARG A 1 186 ? -33.886 43.102 3.189 1.00 27.45 186 ARG A C 1
ATOM 1402 O O . ARG A 1 186 ? -33.930 42.196 2.363 1.00 27.25 186 ARG A O 1
ATOM 1410 N N . LEU A 1 187 ? -33.215 44.231 2.991 1.00 26.75 187 LEU A N 1
ATOM 1411 C CA . LEU A 1 187 ? -32.410 44.450 1.807 1.00 26.85 187 LEU A CA 1
ATOM 1412 C C . LEU A 1 187 ? -31.305 43.389 1.678 1.00 27.06 187 LEU A C 1
ATOM 1413 O O . LEU A 1 187 ? -31.087 42.827 0.601 1.00 27.06 187 LEU A O 1
ATOM 1418 N N . THR A 1 188 ? -30.620 43.122 2.785 1.00 27.04 188 THR A N 1
ATOM 1419 C CA . THR A 1 188 ? -29.611 42.068 2.851 1.00 27.69 188 THR A CA 1
ATOM 1420 C C . THR A 1 188 ? -30.121 40.673 2.430 1.00 27.34 188 THR A C 1
ATOM 1421 O O . THR A 1 188 ? -29.488 40.015 1.602 1.00 27.14 188 THR A O 1
ATOM 1425 N N . SER A 1 189 ? -31.246 40.232 2.990 1.00 27.63 189 SER A N 1
ATOM 1426 C CA . SER A 1 189 ? -31.821 38.922 2.629 1.00 28.35 189 SER A CA 1
ATOM 1427 C C . SER A 1 189 ? -32.310 38.926 1.191 1.00 28.26 189 SER A C 1
ATOM 1428 O O . SER A 1 189 ? -32.170 37.928 0.500 1.00 28.41 189 SER A O 1
ATOM 1431 N N . GLY A 1 190 ? -32.876 40.053 0.757 1.00 28.53 190 GLY A N 1
ATOM 1432 C CA . GLY A 1 190 ? -33.311 40.238 -0.632 1.00 28.91 190 GLY A CA 1
ATOM 1433 C C . GLY A 1 190 ? -32.148 40.088 -1.592 1.00 29.23 190 GLY A C 1
ATOM 1434 O O . GLY A 1 190 ? -32.230 39.360 -2.584 1.00 29.30 190 GLY A O 1
ATOM 1435 N N . LYS A 1 191 ? -31.040 40.752 -1.269 1.00 29.63 191 LYS A N 1
ATOM 1436 C CA . LYS A 1 191 ? -29.850 40.716 -2.115 1.00 29.64 191 LYS A CA 1
ATOM 1437 C C . LYS A 1 191 ? -29.067 39.422 -1.971 1.00 30.15 191 LYS A C 1
ATOM 1438 O O . LYS A 1 191 ? -28.302 39.068 -2.855 1.00 29.73 191 LYS A O 1
ATOM 1444 N N . ARG A 1 192 ? -29.265 38.715 -0.859 1.00 31.16 192 ARG A N 1
ATOM 1445 C CA . ARG A 1 192 ? -28.656 37.396 -0.671 1.00 32.20 192 ARG A CA 1
ATOM 1446 C C . ARG A 1 192 ? -29.297 36.401 -1.656 1.00 32.75 192 ARG A C 1
ATOM 1447 O O . ARG A 1 192 ? -28.605 35.614 -2.298 1.00 32.91 192 ARG A O 1
ATOM 1455 N N . ARG A 1 193 ? -30.620 36.481 -1.791 1.00 33.60 193 ARG A N 1
ATOM 1456 C CA . ARG A 1 193 ? -31.389 35.637 -2.712 1.00 33.96 193 ARG A CA 1
ATOM 1457 C C . ARG A 1 193 ? -31.171 36.060 -4.177 1.00 33.78 193 ARG A C 1
ATOM 1458 O O . ARG A 1 193 ? -30.916 35.225 -5.044 1.00 34.25 193 ARG A O 1
ATOM 1466 N N . ASP A 1 194 ? -31.241 37.363 -4.437 1.00 33.56 194 ASP A N 1
ATOM 1467 C CA . ASP A 1 194 ? -31.076 37.918 -5.784 1.00 33.00 194 ASP A CA 1
ATOM 1468 C C . ASP A 1 194 ? -29.907 38.931 -5.785 1.00 32.49 194 ASP A C 1
ATOM 1469 O O . ASP A 1 194 ? -30.134 40.145 -5.684 1.00 32.54 194 ASP A O 1
ATOM 1474 N N . PRO A 1 195 ? -28.651 38.432 -5.881 1.00 32.12 195 PRO A N 1
ATOM 1475 C CA . PRO A 1 195 ? -27.467 39.321 -5.828 1.00 31.44 195 PRO A CA 1
ATOM 1476 C C . PRO A 1 195 ? -27.313 40.255 -7.026 1.00 31.05 195 PRO A C 1
ATOM 1477 O O . PRO A 1 195 ? -26.491 40.012 -7.913 1.00 31.11 195 PRO A O 1
ATOM 1481 N N . GLY A 1 196 ? -28.091 41.336 -7.026 1.00 30.52 196 GLY A N 1
ATOM 1482 C CA . GLY A 1 196 ? -28.124 42.274 -8.142 1.00 29.54 196 GLY A CA 1
ATOM 1483 C C . GLY A 1 196 ? -27.213 43.467 -7.924 1.00 29.29 196 GLY A C 1
ATOM 1484 O O . GLY A 1 196 ? -26.087 43.308 -7.449 1.00 29.12 196 GLY A O 1
ATOM 1485 N N . ASP A 1 197 ? -27.712 44.655 -8.274 1.00 28.37 197 ASP A N 1
ATOM 1486 C CA . ASP A 1 197 ? -26.933 45.895 -8.229 1.00 28.08 197 ASP A CA 1
ATOM 1487 C C . ASP A 1 197 ? -26.600 46.295 -6.786 1.00 27.16 197 ASP A C 1
ATOM 1488 O O . ASP A 1 197 ? -27.356 45.995 -5.863 1.00 26.71 197 ASP A O 1
ATOM 1493 N N . GLY A 1 198 ? -25.474 46.979 -6.609 1.00 26.59 198 GLY A N 1
ATOM 1494 C CA . GLY A 1 198 ? -25.149 47.618 -5.333 1.00 26.67 198 GLY A CA 1
ATOM 1495 C C . GLY A 1 198 ? -24.182 46.804 -4.494 1.00 26.79 198 GLY A C 1
ATOM 1496 O O . GLY A 1 198 ? -23.948 45.633 -4.796 1.00 26.37 198 GLY A O 1
ATOM 1497 N N . MET A 1 199 ? -23.668 47.424 -3.423 1.00 26.77 199 MET A N 1
ATOM 1498 C CA . MET A 1 199 ? -22.588 46.874 -2.584 1.00 27.21 199 MET A CA 1
ATOM 1499 C C . MET A 1 199 ? -22.889 45.480 -2.048 1.00 26.77 199 MET A C 1
ATOM 1500 O O . MET A 1 199 ? -22.014 44.620 -2.085 1.00 26.96 199 MET A O 1
ATOM 1505 N N . ILE A 1 200 ? -24.103 45.272 -1.540 1.00 26.28 200 ILE A N 1
ATOM 1506 C CA . ILE A 1 200 ? -24.500 43.962 -1.009 1.00 27.11 200 ILE A CA 1
ATOM 1507 C C . ILE A 1 200 ? -24.472 42.875 -2.106 1.00 27.40 200 ILE A C 1
ATOM 1508 O O . ILE A 1 200 ? -23.984 41.773 -1.875 1.00 27.72 200 ILE A O 1
ATOM 1513 N N . GLY A 1 201 ? -24.962 43.197 -3.298 1.00 28.00 201 GLY A N 1
ATOM 1514 C CA . GLY A 1 201 ? -24.945 42.244 -4.419 1.00 28.63 201 GLY A CA 1
ATOM 1515 C C . GLY A 1 201 ? -23.531 41.840 -4.801 1.00 29.20 201 GLY A C 1
ATOM 1516 O O . GLY A 1 201 ? -23.221 40.656 -4.934 1.00 29.17 201 GLY A O 1
ATOM 1517 N N . VAL A 1 202 ? -22.667 42.834 -4.965 1.00 29.62 202 VAL A N 1
ATOM 1518 C CA . VAL A 1 202 ? -21.273 42.596 -5.319 1.00 30.70 202 VAL A CA 1
ATOM 1519 C C . VAL A 1 202 ? -20.578 41.666 -4.305 1.00 31.38 202 VAL A C 1
ATOM 1520 O O . VAL A 1 202 ? -19.902 40.698 -4.681 1.00 31.08 202 VAL A O 1
ATOM 1524 N N . ILE A 1 203 ? -20.770 41.963 -3.024 1.00 31.78 203 ILE A N 1
ATOM 1525 C CA . ILE A 1 203 ? -20.145 41.204 -1.948 1.00 32.44 203 ILE A CA 1
ATOM 1526 C C . ILE A 1 203 ? -20.665 39.756 -1.884 1.00 33.01 203 ILE A C 1
ATOM 1527 O O . ILE A 1 203 ? -19.896 38.824 -1.618 1.00 32.95 203 ILE A O 1
ATOM 1532 N N . VAL A 1 204 ? -21.960 39.575 -2.143 1.00 33.30 204 VAL A N 1
ATOM 1533 C CA . VAL A 1 204 ? -22.572 38.246 -2.138 1.00 33.88 204 VAL A CA 1
ATOM 1534 C C . VAL A 1 204 ? -22.065 37.409 -3.314 1.00 34.64 204 VAL A C 1
ATOM 1535 O O . VAL A 1 204 ? -21.672 36.262 -3.124 1.00 34.70 204 VAL A O 1
ATOM 1539 N N . ARG A 1 205 ? -22.077 37.984 -4.516 1.00 35.33 205 ARG A N 1
ATOM 1540 C CA . ARG A 1 205 ? -21.618 37.277 -5.706 1.00 36.44 205 ARG A CA 1
ATOM 1541 C C . ARG A 1 205 ? -20.180 36.819 -5.533 1.00 37.31 205 ARG A C 1
ATOM 1542 O O . ARG A 1 205 ? -19.859 35.681 -5.836 1.00 37.58 205 ARG A O 1
ATOM 1550 N N . GLU A 1 206 ? -19.331 37.702 -5.015 1.00 38.47 206 GLU A N 1
ATOM 1551 C CA . GLU A 1 206 ? -17.891 37.460 -4.995 1.00 39.71 206 GLU A CA 1
ATOM 1552 C C . GLU A 1 206 ? -17.339 36.782 -3.726 1.00 40.19 206 GLU A C 1
ATOM 1553 O O . GLU A 1 206 ? -16.415 35.985 -3.832 1.00 40.39 206 GLU A O 1
ATOM 1559 N N . HIS A 1 207 ? -17.900 37.091 -2.553 1.00 40.58 207 HIS A N 1
ATOM 1560 C CA . HIS A 1 207 ? -17.436 36.526 -1.278 1.00 41.23 207 HIS A CA 1
ATOM 1561 C C . HIS A 1 207 ? -18.587 36.022 -0.410 1.00 41.79 207 HIS A C 1
ATOM 1562 O O . HIS A 1 207 ? -18.460 35.965 0.814 1.00 42.17 207 HIS A O 1
ATOM 1569 N N . GLY A 1 208 ? -19.703 35.655 -1.035 1.00 42.61 208 GLY A N 1
ATOM 1570 C CA . GLY A 1 208 ? -20.923 35.262 -0.316 1.00 43.36 208 GLY A CA 1
ATOM 1571 C C . GLY A 1 208 ? -20.700 34.209 0.751 1.00 44.08 208 GLY A C 1
ATOM 1572 O O . GLY A 1 208 ? -21.275 34.279 1.833 1.00 43.80 208 GLY A O 1
ATOM 1573 N N . ALA A 1 209 ? -19.838 33.244 0.443 1.00 44.97 209 ALA A N 1
ATOM 1574 C CA . ALA A 1 209 ? -19.506 32.171 1.379 1.00 45.50 209 ALA A CA 1
ATOM 1575 C C . ALA A 1 209 ? -18.721 32.658 2.608 1.00 45.63 209 ALA A C 1
ATOM 1576 O O . ALA A 1 209 ? -18.889 32.118 3.699 1.00 46.14 209 ALA A O 1
ATOM 1578 N N . GLU A 1 210 ? -17.895 33.690 2.439 1.00 45.80 210 GLU A N 1
ATOM 1579 C CA . GLU A 1 210 ? -17.016 34.180 3.514 1.00 45.92 210 GLU A CA 1
ATOM 1580 C C . GLU A 1 210 ? -17.645 35.177 4.494 1.00 45.33 210 GLU A C 1
ATOM 1581 O O . GLU A 1 210 ? -16.922 35.779 5.301 1.00 45.65 210 GLU A O 1
ATOM 1587 N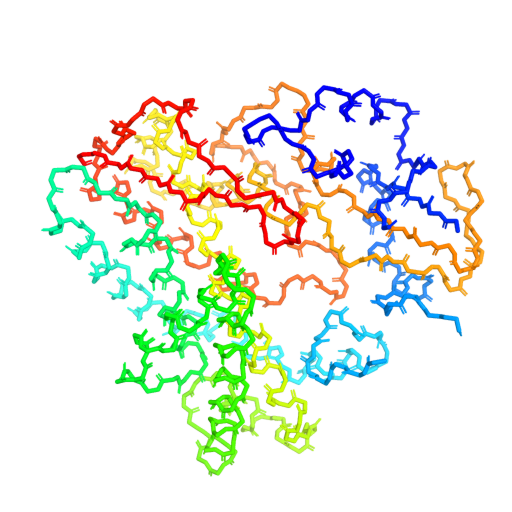 N . ILE A 1 211 ? -18.962 35.372 4.431 1.00 44.31 211 ILE A N 1
ATOM 1588 C CA . ILE A 1 211 ? -19.611 36.387 5.273 1.00 43.31 211 ILE A CA 1
ATOM 1589 C C . ILE A 1 211 ? -21.030 36.008 5.728 1.00 42.89 211 ILE A C 1
ATOM 1590 O O . ILE A 1 211 ? -21.859 35.591 4.920 1.00 43.07 211 ILE A O 1
ATOM 1595 N N . SER A 1 212 ? -21.295 36.163 7.024 1.00 42.26 212 SER A N 1
ATOM 1596 C CA . SER A 1 212 ? -22.607 35.852 7.596 1.00 41.98 212 SER A CA 1
ATOM 1597 C C . SER A 1 212 ? -23.656 36.918 7.258 1.00 41.59 212 SER A C 1
ATOM 1598 O O . SER A 1 212 ? -23.315 38.057 6.916 1.00 41.53 212 SER A O 1
ATOM 1601 N N . ASP A 1 213 ? -24.931 36.554 7.369 1.00 40.84 213 ASP A N 1
ATOM 1602 C CA . ASP A 1 213 ? -26.003 37.522 7.152 1.00 40.28 213 ASP A CA 1
ATOM 1603 C C . ASP A 1 213 ? -25.977 38.666 8.173 1.00 39.18 213 ASP A C 1
ATOM 1604 O O . ASP A 1 213 ? -26.350 39.793 7.839 1.00 38.69 213 ASP A O 1
ATOM 1609 N N . GLU A 1 214 ? -25.514 38.396 9.395 1.00 37.51 214 GLU A N 1
ATOM 1610 C CA . GLU A 1 214 ? -25.464 39.460 10.399 1.00 36.74 214 GLU A CA 1
ATOM 1611 C C . GLU A 1 214 ? -24.313 40.434 10.135 1.00 35.37 214 GLU A C 1
ATOM 1612 O O . GLU A 1 214 ? -24.480 41.635 10.305 1.00 35.29 214 GLU A O 1
ATOM 1618 N N . GLU A 1 215 ? -23.162 39.925 9.693 1.00 33.86 215 GLU A N 1
ATOM 1619 C CA . GLU A 1 215 ? -22.062 40.816 9.307 1.00 32.74 215 GLU A CA 1
ATOM 1620 C C . GLU A 1 215 ? -22.446 41.673 8.107 1.00 31.32 215 GLU A C 1
ATOM 1621 O O . GLU A 1 215 ? -22.187 42.874 8.088 1.00 30.46 215 GLU A O 1
ATOM 1627 N N . LEU A 1 216 ? -23.059 41.037 7.110 1.00 30.11 216 LEU A N 1
ATOM 1628 C CA . LEU A 1 216 ? -23.452 41.711 5.884 1.00 29.27 216 LEU A CA 1
ATOM 1629 C C . LEU A 1 216 ? -24.481 42.816 6.152 1.00 28.66 216 LEU A C 1
ATOM 1630 O O . LEU A 1 216 ? -24.377 43.915 5.604 1.00 28.47 216 LEU A O 1
ATOM 1635 N N . ALA A 1 217 ? -25.455 42.518 7.005 1.00 27.71 217 ALA A N 1
ATOM 1636 C CA . ALA A 1 217 ? -26.469 43.484 7.399 1.00 27.32 217 ALA A CA 1
ATOM 1637 C C . ALA A 1 217 ? -25.894 44.645 8.212 1.00 27.00 217 ALA A C 1
ATOM 1638 O O . ALA A 1 217 ? -26.231 45.808 7.940 1.00 26.70 217 ALA A O 1
ATOM 1640 N N . GLY A 1 218 ? -25.050 44.344 9.211 1.00 26.68 218 GLY A N 1
ATOM 1641 C CA . GLY A 1 218 ? -24.379 45.403 10.007 1.00 25.79 218 GLY A CA 1
ATOM 1642 C C . GLY A 1 218 ? -23.506 46.299 9.142 1.00 25.87 218 GLY A C 1
ATOM 1643 O O . GLY A 1 218 ? -23.485 47.523 9.274 1.00 25.56 218 GLY A O 1
ATOM 1644 N N . LEU A 1 219 ? -22.784 45.673 8.228 1.00 26.21 219 LEU A N 1
ATOM 1645 C CA . LEU A 1 219 ? -21.964 46.386 7.267 1.00 26.30 219 LEU A CA 1
ATOM 1646 C C . LEU A 1 219 ? -22.806 47.289 6.344 1.00 26.31 219 LEU A C 1
ATOM 1647 O O . LEU A 1 219 ? -22.411 48.411 6.035 1.00 26.35 219 LEU A O 1
ATOM 1652 N N . ALA A 1 220 ? -23.968 46.801 5.923 1.00 26.26 220 ALA A N 1
ATOM 1653 C CA . ALA A 1 220 ? -24.890 47.568 5.065 1.00 26.34 220 ALA A CA 1
ATOM 1654 C C . ALA A 1 220 ? -25.389 48.832 5.774 1.00 26.18 220 ALA A C 1
ATOM 1655 O O . ALA A 1 220 ? -25.352 49.926 5.217 1.00 25.47 220 ALA A O 1
ATOM 1657 N N . GLU A 1 221 ? -25.849 48.658 7.012 1.00 26.64 221 GLU A N 1
ATOM 1658 C CA . GLU A 1 221 ? -26.325 49.759 7.839 1.00 27.43 221 GLU A CA 1
ATOM 1659 C C . GLU A 1 221 ? -25.228 50.795 8.071 1.00 26.90 221 GLU A C 1
ATOM 1660 O O . GLU A 1 221 ? -25.425 51.995 7.808 1.00 27.26 221 GLU A O 1
ATOM 1666 N N . GLY A 1 222 ? -24.069 50.324 8.526 1.00 25.93 222 GLY A N 1
ATOM 1667 C CA . GLY A 1 222 ? -22.926 51.191 8.827 1.00 25.51 222 GLY A CA 1
ATOM 1668 C C . GLY A 1 222 ? -22.536 52.027 7.619 1.00 25.40 222 GLY A C 1
ATOM 1669 O O . GLY A 1 222 ? -22.360 53.250 7.714 1.00 24.67 222 GLY A O 1
ATOM 1670 N N . ASN A 1 223 ? -22.444 51.366 6.467 1.00 24.81 223 ASN A N 1
ATOM 1671 C CA . ASN A 1 223 ? -22.027 52.037 5.259 1.00 24.68 223 ASN A CA 1
ATOM 1672 C C . ASN A 1 223 ? -23.078 52.986 4.706 1.00 24.71 223 ASN A C 1
ATOM 1673 O O . ASN A 1 223 ? -22.746 54.039 4.176 1.00 24.56 223 ASN A O 1
ATOM 1678 N N . LEU A 1 224 ? -24.341 52.613 4.842 1.00 24.87 224 LEU A N 1
ATOM 1679 C CA . LEU A 1 224 ? -25.423 53.483 4.418 1.00 25.31 224 LEU A CA 1
ATOM 1680 C C . LEU A 1 224 ? -25.390 54.793 5.230 1.00 25.52 224 LEU A C 1
ATOM 1681 O O . LEU A 1 224 ? -25.424 55.894 4.661 1.00 25.33 224 LEU A O 1
ATOM 1686 N N . ILE A 1 225 ? -25.296 54.659 6.554 1.00 25.92 225 ILE A N 1
ATOM 1687 C CA . ILE A 1 225 ? -25.335 55.811 7.454 1.00 26.05 225 ILE A CA 1
ATOM 1688 C C . ILE A 1 225 ? -24.098 56.709 7.290 1.00 25.99 225 ILE A C 1
ATOM 1689 O O . ILE A 1 225 ? -24.229 57.924 7.170 1.00 26.07 225 ILE A O 1
ATOM 1694 N N . MET A 1 226 ? -22.919 56.105 7.266 1.00 26.34 226 MET A N 1
ATOM 1695 C CA . MET A 1 226 ? -21.678 56.844 7.053 1.00 27.13 226 MET A CA 1
ATOM 1696 C C . MET A 1 226 ? -21.565 57.547 5.698 1.00 26.10 226 MET A C 1
ATOM 1697 O O . MET A 1 226 ? -21.149 58.702 5.644 1.00 26.19 226 MET A O 1
ATOM 1702 N N . ALA A 1 227 ? -21.904 56.852 4.613 1.00 25.22 227 ALA A N 1
ATOM 1703 C CA . ALA A 1 227 ? -21.866 57.462 3.270 1.00 24.82 227 ALA A CA 1
ATOM 1704 C C . ALA A 1 227 ? -22.771 58.684 3.167 1.00 24.19 227 ALA A C 1
ATOM 1705 O O . ALA A 1 227 ? -22.391 59.677 2.563 1.00 24.85 227 ALA A O 1
ATOM 1707 N N . ALA A 1 228 ? -23.968 58.596 3.747 1.00 23.73 228 ALA A N 1
ATOM 1708 C CA . ALA A 1 228 ? -24.921 59.706 3.717 1.00 23.11 228 ALA A CA 1
ATOM 1709 C C . ALA A 1 228 ? -24.459 60.828 4.633 1.00 22.73 228 ALA A C 1
ATOM 1710 O O . ALA A 1 228 ? -24.350 61.981 4.208 1.00 22.59 228 ALA A O 1
ATOM 1712 N N . GLU A 1 229 ? -24.159 60.484 5.881 1.00 22.04 229 GLU A N 1
ATOM 1713 C CA . GLU A 1 229 ? -23.895 61.500 6.901 1.00 21.65 229 GLU A CA 1
ATOM 1714 C C . GLU A 1 229 ? -22.571 62.233 6.722 1.00 21.31 229 GLU A C 1
ATOM 1715 O O . GLU A 1 229 ? -22.523 63.460 6.868 1.00 20.25 229 GLU A O 1
ATOM 1721 N N . GLN A 1 230 ? -21.512 61.468 6.438 1.00 21.56 230 GLN A N 1
ATOM 1722 C CA . GLN A 1 230 ? -20.168 62.024 6.292 1.00 22.72 230 GLN A CA 1
ATOM 1723 C C . GLN A 1 230 ? -20.145 62.957 5.106 1.00 21.88 230 GLN A C 1
ATOM 1724 O O . GLN A 1 230 ? -19.613 64.042 5.187 1.00 21.94 230 GLN A O 1
ATOM 1730 N N . MET A 1 231 ? -20.739 62.522 4.003 1.00 21.98 231 MET A N 1
ATOM 1731 C CA . MET A 1 231 ? -20.679 63.326 2.790 1.00 21.66 231 MET A CA 1
ATOM 1732 C C . MET A 1 231 ? -21.595 64.548 2.844 1.00 21.61 231 MET A C 1
ATOM 1733 O O . MET A 1 231 ? -21.224 65.619 2.365 1.00 22.49 231 MET A O 1
ATOM 1738 N N . ALA A 1 232 ? -22.749 64.417 3.494 1.00 21.68 232 ALA A N 1
ATOM 1739 C CA . ALA A 1 232 ? -23.620 65.582 3.750 1.00 21.55 232 ALA A CA 1
ATOM 1740 C C . ALA A 1 232 ? -22.850 66.703 4.426 1.00 21.42 232 ALA A C 1
ATOM 1741 O O . ALA A 1 232 ? -22.875 67.852 3.972 1.00 20.84 232 ALA A O 1
ATOM 1743 N N . ALA A 1 233 ? -22.150 66.352 5.508 1.00 21.76 233 ALA A N 1
ATOM 1744 C CA . ALA A 1 233 ? -21.313 67.306 6.240 1.00 21.38 233 ALA A CA 1
ATOM 1745 C C . ALA A 1 233 ? -20.199 67.829 5.338 1.00 21.27 233 ALA A C 1
ATOM 1746 O O . ALA A 1 233 ? -19.971 69.037 5.263 1.00 21.48 233 ALA A O 1
ATOM 1748 N N . GLN A 1 234 ? -19.501 66.919 4.663 1.00 20.95 234 GLN A N 1
ATOM 1749 C CA . GLN A 1 234 ? -18.384 67.315 3.811 1.00 21.42 234 GLN A CA 1
ATOM 1750 C C . GLN A 1 234 ? -18.845 68.253 2.695 1.00 21.45 234 GLN A C 1
ATOM 1751 O O . GLN A 1 234 ? -18.177 69.233 2.402 1.00 21.51 234 GLN A O 1
ATOM 1757 N N . LEU A 1 235 ? -20.005 67.969 2.103 1.00 22.11 235 LEU A N 1
ATOM 1758 C CA . LEU A 1 235 ? -20.476 68.747 0.967 1.00 22.10 235 LEU A CA 1
ATOM 1759 C C . LEU A 1 235 ? -20.904 70.169 1.376 1.00 21.79 235 LEU A C 1
ATOM 1760 O O . LEU A 1 235 ? -20.575 71.149 0.695 1.00 21.21 235 LEU A O 1
ATOM 1765 N N . ALA A 1 236 ? -21.617 70.279 2.495 1.00 21.21 236 ALA A N 1
ATOM 1766 C CA . ALA A 1 236 ? -22.084 71.576 2.968 1.00 21.21 236 ALA A CA 1
ATOM 1767 C C . ALA A 1 236 ? -20.932 72.486 3.421 1.00 21.38 236 ALA A C 1
ATOM 1768 O O . ALA A 1 236 ? -20.982 73.705 3.202 1.00 21.51 236 ALA A O 1
ATOM 1770 N N . VAL A 1 237 ? -19.911 71.899 4.043 1.00 20.79 237 VAL A N 1
ATOM 1771 C CA . VAL A 1 237 ? -18.742 72.675 4.476 1.00 21.57 237 VAL A CA 1
ATOM 1772 C C . VAL A 1 237 ? -17.846 73.082 3.287 1.00 21.45 237 VAL A C 1
ATOM 1773 O O . VAL A 1 237 ? -17.310 74.179 3.268 1.00 21.40 237 VAL A O 1
ATOM 1777 N N . ALA A 1 238 ? -17.703 72.188 2.310 1.00 21.48 238 ALA A N 1
ATOM 1778 C CA . ALA A 1 238 ? -17.009 72.495 1.064 1.00 21.73 238 ALA A CA 1
ATOM 1779 C C . ALA A 1 238 ? -17.651 73.709 0.397 1.00 21.92 238 ALA A C 1
ATOM 1780 O O . ALA A 1 238 ? -16.955 74.637 0.007 1.00 21.78 238 ALA A O 1
ATOM 1782 N N . VAL A 1 239 ? -18.984 73.707 0.298 1.00 22.20 239 VAL A N 1
ATOM 1783 C CA . VAL A 1 239 ? -19.713 74.803 -0.347 1.00 22.37 239 VAL A CA 1
ATOM 1784 C C . VAL A 1 239 ? -19.644 76.104 0.456 1.00 23.17 239 VAL A C 1
ATOM 1785 O O . VAL A 1 239 ? -19.411 77.173 -0.119 1.00 23.20 239 VAL A O 1
ATOM 1789 N N . LEU A 1 240 ? -19.832 76.005 1.774 1.00 23.32 240 LEU A N 1
ATOM 1790 C CA . LEU A 1 240 ? -19.608 77.124 2.687 1.00 23.84 240 LEU A CA 1
ATOM 1791 C C . LEU A 1 240 ? -18.240 77.771 2.465 1.00 24.23 240 LEU A C 1
ATOM 1792 O O . LEU A 1 240 ? -18.127 78.998 2.416 1.00 23.78 240 LEU A O 1
ATOM 1797 N N . LEU A 1 241 ? -17.213 76.935 2.358 1.00 24.79 241 LEU A N 1
ATOM 1798 C CA . LEU A 1 241 ? -15.862 77.409 2.102 1.00 25.69 241 LEU A CA 1
ATOM 1799 C C . LEU A 1 241 ? -15.778 78.123 0.744 1.00 26.22 241 LEU A C 1
ATOM 1800 O O . LEU A 1 241 ? -15.214 79.221 0.657 1.00 26.83 241 LEU A O 1
ATOM 1805 N N . LEU A 1 242 ? -16.363 77.526 -0.294 1.00 26.50 242 LEU A N 1
ATOM 1806 C CA . LEU A 1 242 ? -16.336 78.124 -1.632 1.00 27.24 242 LEU A CA 1
ATOM 1807 C C . LEU A 1 242 ? -17.103 79.457 -1.740 1.00 27.71 242 LEU A C 1
ATOM 1808 O O . LEU A 1 242 ? -16.613 80.399 -2.379 1.00 27.62 242 LEU A O 1
ATOM 1813 N N . VAL A 1 243 ? -18.281 79.542 -1.115 1.00 27.95 243 VAL A N 1
ATOM 1814 C CA . VAL A 1 243 ? -19.061 80.786 -1.139 1.00 28.58 243 VAL A CA 1
ATOM 1815 C C . VAL A 1 243 ? -18.430 81.907 -0.298 1.00 29.38 243 VAL A C 1
ATOM 1816 O O . VAL A 1 243 ? -18.629 83.083 -0.603 1.00 29.85 243 VAL A O 1
ATOM 1820 N N . THR A 1 244 ? -17.677 81.548 0.742 1.00 30.03 244 THR A N 1
ATOM 1821 C CA . THR A 1 244 ? -16.963 82.551 1.544 1.00 30.84 244 THR A CA 1
ATOM 1822 C C . THR A 1 244 ? -15.557 82.857 0.987 1.00 31.69 244 THR A C 1
ATOM 1823 O O . THR A 1 244 ? -14.778 83.570 1.618 1.00 32.36 244 THR A O 1
ATOM 1827 N N . HIS A 1 245 ? -15.244 82.309 -0.186 1.00 32.09 245 HIS A N 1
ATOM 1828 C CA . HIS A 1 245 ? -13.991 82.588 -0.885 1.00 33.08 245 HIS A CA 1
ATOM 1829 C C . HIS A 1 245 ? -14.287 82.684 -2.371 1.00 33.47 245 HIS A C 1
ATOM 1830 O O . HIS A 1 245 ? -13.868 81.817 -3.129 1.00 33.33 245 HIS A O 1
ATOM 1837 N N . PRO A 1 246 ? -15.010 83.747 -2.792 1.00 34.24 246 PRO A N 1
ATOM 1838 C CA . PRO A 1 246 ? -15.620 83.838 -4.133 1.00 35.13 246 PRO A CA 1
ATOM 1839 C C . PRO A 1 246 ? -14.620 83.821 -5.286 1.00 35.87 246 PRO A C 1
ATOM 1840 O O . PRO A 1 246 ? -14.979 83.415 -6.397 1.00 35.94 246 PRO A O 1
ATOM 1844 N N . ASP A 1 247 ? -13.387 84.255 -5.016 1.00 37.30 247 ASP A N 1
ATOM 1845 C CA . ASP A 1 247 ? -12.312 84.255 -6.017 1.00 38.59 247 ASP A CA 1
ATOM 1846 C C . ASP A 1 247 ? -12.009 82.818 -6.422 1.00 38.84 247 ASP A C 1
ATOM 1847 O O . ASP A 1 247 ? -12.016 82.486 -7.607 1.00 39.32 247 ASP A O 1
ATOM 1852 N N . GLN A 1 248 ? -11.777 81.974 -5.415 1.00 38.95 248 GLN A N 1
ATOM 1853 C CA . GLN A 1 248 ? -11.510 80.548 -5.595 1.00 38.85 248 GLN A CA 1
ATOM 1854 C C . GLN A 1 248 ? -12.634 79.817 -6.312 1.00 38.53 248 GLN A C 1
ATOM 1855 O O . GLN A 1 248 ? -12.374 78.969 -7.169 1.00 38.23 248 GLN A O 1
ATOM 1861 N N . MET A 1 249 ? -13.871 80.160 -5.960 1.00 38.16 249 MET A N 1
ATOM 1862 C CA . MET A 1 249 ? -15.057 79.701 -6.676 1.00 37.96 249 MET A CA 1
ATOM 1863 C C . MET A 1 249 ? -14.921 80.028 -8.176 1.00 38.53 249 MET A C 1
ATOM 1864 O O . MET A 1 249 ? -15.141 79.157 -9.033 1.00 39.00 249 MET A O 1
ATOM 1869 N N . ALA A 1 250 ? -14.544 81.272 -8.487 1.00 38.58 250 ALA A N 1
ATOM 1870 C CA . ALA A 1 250 ? -14.316 81.690 -9.873 1.00 38.72 250 ALA A CA 1
ATOM 1871 C C . ALA A 1 250 ? -13.094 81.015 -10.512 1.00 38.79 250 ALA A C 1
ATOM 1872 O O . ALA A 1 250 ? -13.099 80.746 -11.712 1.00 38.93 250 ALA A O 1
ATOM 1874 N N . LEU A 1 251 ? -12.052 80.753 -9.724 1.00 38.90 251 LEU A N 1
ATOM 1875 C CA . LEU A 1 251 ? -10.906 79.976 -10.214 1.00 39.62 251 LEU A CA 1
ATOM 1876 C C . LEU A 1 251 ? -11.309 78.572 -10.687 1.00 39.69 251 LEU A C 1
ATOM 1877 O O . LEU A 1 251 ? -10.926 78.148 -11.783 1.00 39.43 251 LEU A O 1
ATOM 1882 N N . LEU A 1 252 ? -12.081 77.865 -9.857 1.00 39.66 252 LEU A N 1
ATOM 1883 C CA . LEU A 1 252 ? -12.501 76.494 -10.136 1.00 39.83 252 LEU A CA 1
ATOM 1884 C C . LEU A 1 252 ? -13.436 76.448 -11.341 1.00 40.76 252 LEU A C 1
ATOM 1885 O O . LEU A 1 252 ? -13.383 75.514 -12.158 1.00 40.48 252 LEU A O 1
ATOM 1890 N N . ARG A 1 253 ? -14.289 77.464 -11.443 1.00 41.60 253 ARG A N 1
ATOM 1891 C CA . ARG A 1 253 ? -15.183 77.603 -12.583 1.00 42.82 253 ARG A CA 1
ATOM 1892 C C . ARG A 1 253 ? -14.389 77.767 -13.885 1.00 43.16 253 ARG A C 1
ATOM 1893 O O . ARG A 1 253 ? -14.754 77.192 -14.911 1.00 43.82 253 ARG A O 1
ATOM 1901 N N . GLU A 1 254 ? -13.295 78.524 -13.831 1.00 43.30 254 GLU A N 1
ATOM 1902 C CA . GLU A 1 254 ? -12.548 78.887 -15.040 1.00 43.75 254 GLU A CA 1
ATOM 1903 C C . GLU A 1 254 ? -11.429 77.910 -15.362 1.00 43.01 254 GLU A C 1
ATOM 1904 O O . GLU A 1 254 ? -11.088 77.714 -16.532 1.00 43.54 254 GLU A O 1
ATOM 1910 N N . LYS A 1 255 ? -10.865 77.309 -14.318 1.00 41.87 255 LYS A N 1
ATOM 1911 C CA . LYS A 1 255 ? -9.871 76.256 -14.448 1.00 40.52 255 LYS A CA 1
ATOM 1912 C C . LYS A 1 255 ? -10.442 74.950 -13.869 1.00 39.34 255 LYS A C 1
ATOM 1913 O O . LYS A 1 255 ? -10.087 74.558 -12.759 1.00 38.62 255 LYS A O 1
ATOM 1919 N N . PRO A 1 256 ? -11.324 74.261 -14.626 1.00 38.46 256 PRO A N 1
ATOM 1920 C CA . PRO A 1 256 ? -11.979 73.054 -14.082 1.00 37.44 256 PRO A CA 1
ATOM 1921 C C . PRO A 1 256 ? -10.999 71.941 -13.674 1.00 36.76 256 PRO A C 1
ATOM 1922 O O . PRO A 1 256 ? -11.362 71.051 -12.891 1.00 35.85 256 PRO A O 1
ATOM 1926 N N . GLU A 1 257 ? -9.767 72.014 -14.180 1.00 35.85 257 GLU A N 1
ATOM 1927 C CA . GLU A 1 257 ? -8.712 71.053 -13.835 1.00 35.36 257 GLU A CA 1
ATOM 1928 C C . GLU A 1 257 ? -8.199 71.225 -12.393 1.00 34.46 257 GLU A C 1
ATOM 1929 O O . GLU A 1 257 ? -7.374 70.447 -11.916 1.00 34.67 257 GLU A O 1
ATOM 1935 N N . LEU A 1 258 ? -8.705 72.238 -11.705 1.00 33.50 258 LEU A N 1
ATOM 1936 C CA . LEU A 1 258 ? -8.419 72.442 -10.291 1.00 32.83 258 LEU A CA 1
ATOM 1937 C C . LEU A 1 258 ? -9.274 71.566 -9.348 1.00 31.87 258 LEU A C 1
ATOM 1938 O O . LEU A 1 258 ? -9.049 71.563 -8.143 1.00 31.46 258 LEU A O 1
ATOM 1943 N N . ILE A 1 259 ? -10.229 70.816 -9.895 1.00 31.29 259 ILE A N 1
ATOM 1944 C CA . ILE A 1 259 ? -11.125 69.987 -9.064 1.00 31.08 259 ILE A CA 1
ATOM 1945 C C . ILE A 1 259 ? -10.405 69.022 -8.104 1.00 31.00 259 ILE A C 1
ATOM 1946 O O . ILE A 1 259 ? -10.782 68.938 -6.954 1.00 30.65 259 ILE A O 1
ATOM 1951 N N . ASP A 1 260 ? -9.345 68.350 -8.555 1.00 30.56 260 ASP A N 1
ATOM 1952 C CA . ASP A 1 260 ? -8.640 67.408 -7.687 1.00 30.66 260 ASP A CA 1
ATOM 1953 C C . ASP A 1 260 ? -7.960 68.028 -6.461 1.00 30.23 260 ASP A C 1
ATOM 1954 O O . ASP A 1 260 ? -8.115 67.514 -5.352 1.00 30.06 260 ASP A O 1
ATOM 1959 N N . SER A 1 261 ? -7.204 69.110 -6.651 1.00 29.43 261 SER A N 1
ATOM 1960 C CA . SER A 1 261 ? -6.546 69.747 -5.503 1.00 29.63 261 SER A CA 1
ATOM 1961 C C . SER A 1 261 ? -7.580 70.470 -4.636 1.00 29.28 261 SER A C 1
ATOM 1962 O O . SER A 1 261 ? -7.395 70.607 -3.417 1.00 29.53 261 SER A O 1
ATOM 1965 N N . ALA A 1 262 ? -8.659 70.928 -5.272 1.00 28.67 262 ALA A N 1
ATOM 1966 C CA . ALA A 1 262 ? -9.789 71.521 -4.553 1.00 28.27 262 ALA A CA 1
ATOM 1967 C C . ALA A 1 262 ? -10.505 70.513 -3.649 1.00 27.92 262 ALA A C 1
ATOM 1968 O O . ALA A 1 262 ? -10.896 70.869 -2.542 1.00 27.99 262 ALA A O 1
ATOM 1970 N N . THR A 1 263 ? -10.695 69.276 -4.113 1.00 27.42 263 THR A N 1
ATOM 1971 C CA . THR A 1 263 ? -11.353 68.288 -3.263 1.00 27.54 263 THR A CA 1
ATOM 1972 C C . THR A 1 263 ? -10.454 67.923 -2.075 1.00 27.22 263 THR A C 1
ATOM 1973 O O . THR A 1 263 ? -10.947 67.805 -0.965 1.00 26.88 263 THR A O 1
ATOM 1977 N N . GLU A 1 264 ? -9.138 67.819 -2.296 1.00 27.11 264 GLU A N 1
ATOM 1978 C CA . GLU A 1 264 ? -8.179 67.628 -1.186 1.00 26.98 264 GLU A CA 1
ATOM 1979 C C . GLU A 1 264 ? -8.196 68.763 -0.170 1.00 26.89 264 GLU A C 1
ATOM 1980 O O . GLU A 1 264 ? -8.097 68.524 1.032 1.00 27.52 264 GLU A O 1
ATOM 1986 N N . GLU A 1 265 ? -8.301 69.997 -0.655 1.00 26.78 265 GLU A N 1
ATOM 1987 C CA . GLU A 1 265 ? -8.282 71.178 0.211 1.00 26.52 265 GLU A CA 1
ATOM 1988 C C . GLU A 1 265 ? -9.540 71.270 1.093 1.00 25.66 265 GLU A C 1
ATOM 1989 O O . GLU A 1 265 ? -9.440 71.599 2.272 1.00 25.59 265 GLU A O 1
ATOM 1995 N N . VAL A 1 266 ? -10.714 70.982 0.535 1.00 25.13 266 VAL A N 1
ATOM 1996 C CA . VAL A 1 266 ? -11.941 71.007 1.352 1.00 24.71 266 VAL A CA 1
ATOM 1997 C C . VAL A 1 266 ? -11.970 69.897 2.414 1.00 24.44 266 VAL A C 1
ATOM 1998 O O . VAL A 1 266 ? -12.428 70.135 3.525 1.00 24.90 266 VAL A O 1
ATOM 2002 N N . LEU A 1 267 ? -11.443 68.714 2.082 1.00 24.08 267 LEU A N 1
ATOM 2003 C CA . LEU A 1 267 ? -11.248 67.623 3.058 1.00 24.38 267 LEU A CA 1
ATOM 2004 C C . LEU A 1 267 ? -10.271 67.993 4.178 1.00 24.42 267 LEU A C 1
ATOM 2005 O O . LEU A 1 267 ? -10.576 67.765 5.358 1.00 24.15 267 LEU A O 1
ATOM 2010 N N . ARG A 1 268 ? -9.101 68.533 3.794 1.00 24.15 268 ARG A N 1
ATOM 2011 C CA . ARG A 1 268 ? -8.075 69.026 4.732 1.00 24.00 268 ARG A CA 1
ATOM 2012 C C . ARG A 1 268 ? -8.643 70.099 5.653 1.00 23.81 268 ARG A C 1
ATOM 2013 O O . ARG A 1 268 ? -8.585 69.976 6.871 1.00 23.77 268 ARG A O 1
ATOM 2021 N N . HIS A 1 269 ? -9.184 71.155 5.054 1.00 23.73 269 HIS A N 1
ATOM 2022 C CA . HIS A 1 269 ? -9.645 72.320 5.809 1.00 24.12 269 HIS A CA 1
ATOM 2023 C C . HIS A 1 269 ? -10.882 72.004 6.670 1.00 23.68 269 HIS A C 1
ATOM 2024 O O . HIS A 1 269 ? -10.926 72.368 7.845 1.00 23.92 269 HIS A O 1
ATOM 2031 N N . ALA A 1 270 ? -11.860 71.296 6.101 1.00 23.66 270 ALA A N 1
ATOM 2032 C CA . ALA A 1 270 ? -13.072 70.912 6.841 1.00 23.83 270 ALA A CA 1
ATOM 2033 C C . ALA A 1 270 ? -12.770 70.012 8.044 1.00 23.83 270 ALA A C 1
ATOM 2034 O O . ALA A 1 270 ? -13.333 70.210 9.120 1.00 25.36 270 ALA A O 1
ATOM 2036 N N . SER A 1 271 ? -11.867 69.050 7.870 1.00 23.17 271 SER A N 1
ATOM 2037 C CA . SER A 1 271 ? -11.537 68.072 8.917 1.00 23.11 271 SER A CA 1
ATOM 2038 C C . SER A 1 271 ? -12.800 67.584 9.646 1.00 22.70 271 SER A C 1
ATOM 2039 O O . SER A 1 271 ? -12.916 67.679 10.860 1.00 22.16 271 SER A O 1
ATOM 2042 N N . ILE A 1 272 ? -13.720 67.064 8.839 1.00 21.97 272 ILE A N 1
ATOM 2043 C CA . ILE A 1 272 ? -15.022 66.541 9.226 1.00 22.61 272 ILE A CA 1
ATOM 2044 C C . ILE A 1 272 ? -14.981 65.496 10.360 1.00 21.92 272 ILE A C 1
ATOM 2045 O O . ILE A 1 272 ? -15.828 65.492 11.252 1.00 21.68 272 ILE A O 1
ATOM 2050 N N . VAL A 1 273 ? -13.963 64.646 10.322 1.00 21.37 273 VAL A N 1
ATOM 2051 C CA . VAL A 1 273 ? -13.672 63.730 11.402 1.00 20.89 273 VAL A CA 1
ATOM 2052 C C . VAL A 1 273 ? -12.507 64.315 12.187 1.00 21.17 273 VAL A C 1
ATOM 2053 O O . VAL A 1 273 ? -11.363 64.355 11.702 1.00 21.20 273 VAL A O 1
ATOM 2057 N N . GLU A 1 274 ? -12.825 64.794 13.384 1.00 20.44 274 GLU A N 1
ATOM 2058 C CA . GLU A 1 274 ? -11.871 65.457 14.251 1.00 21.24 274 GLU A CA 1
ATOM 2059 C C . GLU A 1 274 ? -10.965 64.462 14.997 1.00 21.47 274 GLU A C 1
ATOM 2060 O O . GLU A 1 274 ? -9.811 64.785 15.351 1.00 21.81 274 GLU A O 1
ATOM 2066 N N . ALA A 1 275 ? -11.487 63.258 15.216 1.00 21.20 275 ALA A N 1
ATOM 2067 C CA . ALA A 1 275 ? -10.746 62.162 15.834 1.00 22.04 275 ALA A CA 1
ATOM 2068 C C . ALA A 1 275 ? -11.390 60.847 15.413 1.00 22.48 275 ALA A C 1
ATOM 2069 O O . ALA A 1 275 ? -12.616 60.715 15.496 1.00 22.48 275 ALA A O 1
ATOM 2071 N N . PRO A 1 276 ? -10.577 59.878 14.940 1.00 22.90 276 PRO A N 1
ATOM 2072 C CA . PRO A 1 276 ? -11.110 58.534 14.668 1.00 23.44 276 PRO A CA 1
ATOM 2073 C C . PRO A 1 276 ? -11.364 57.815 15.997 1.00 23.76 276 PRO A C 1
ATOM 2074 O O . PRO A 1 276 ? -11.278 58.451 17.037 1.00 24.46 276 PRO A O 1
ATOM 2078 N N . ALA A 1 277 ? -11.671 56.517 15.978 1.00 24.40 277 ALA A N 1
ATOM 2079 C CA . ALA A 1 277 ? -11.865 55.756 17.227 1.00 24.79 277 ALA A CA 1
ATOM 2080 C C . ALA A 1 277 ? -10.643 55.854 18.167 1.00 25.04 277 ALA A C 1
ATOM 2081 O O . ALA A 1 277 ? -9.507 55.862 17.698 1.00 25.06 277 ALA A O 1
ATOM 2083 N N . PRO A 1 278 ? -10.884 55.936 19.490 1.00 25.31 278 PRO A N 1
ATOM 2084 C CA . PRO A 1 278 ? -9.814 55.905 20.485 1.00 25.42 278 PRO A CA 1
ATOM 2085 C C . PRO A 1 278 ? -8.970 54.648 20.318 1.00 25.41 278 PRO A C 1
ATOM 2086 O O . PRO A 1 278 ? -9.509 53.573 20.061 1.00 25.53 278 PRO A O 1
ATOM 2090 N N . ARG A 1 279 ? -7.654 54.782 20.419 1.00 25.02 279 ARG A N 1
ATOM 2091 C CA . ARG A 1 279 ? -6.794 53.619 20.281 1.00 25.27 279 ARG A CA 1
ATOM 2092 C C . ARG A 1 279 ? -6.351 53.127 21.657 1.00 25.39 279 ARG A C 1
ATOM 2093 O O . ARG A 1 279 ? -6.043 53.912 22.562 1.00 24.81 279 ARG A O 1
ATOM 2101 N N . VAL A 1 280 ? -6.363 51.814 21.818 1.00 25.96 280 VAL A N 1
ATOM 2102 C CA . VAL A 1 280 ? -6.010 51.215 23.099 1.00 26.66 280 VAL A CA 1
ATOM 2103 C C . VAL A 1 280 ? -4.669 50.524 22.936 1.00 26.83 280 VAL A C 1
ATOM 2104 O O . VAL A 1 280 ? -4.518 49.669 22.063 1.00 26.49 280 VAL A O 1
ATOM 2108 N N . ALA A 1 281 ? -3.695 50.925 23.758 1.00 27.13 281 ALA A N 1
ATOM 2109 C CA . ALA A 1 281 ? -2.380 50.306 23.747 1.00 27.51 281 ALA A CA 1
ATOM 2110 C C . ALA A 1 281 ? -2.508 48.871 24.211 1.00 28.00 281 ALA A C 1
ATOM 2111 O O . ALA A 1 281 ? -3.137 48.603 25.226 1.00 27.91 281 ALA A O 1
ATOM 2113 N N . LEU A 1 282 ? -1.909 47.962 23.451 1.00 28.84 282 LEU A N 1
ATOM 2114 C CA . LEU A 1 282 ? -1.906 46.548 23.785 1.00 29.79 282 LEU A CA 1
ATOM 2115 C C . LEU A 1 282 ? -0.583 46.146 24.412 1.00 30.03 282 LEU A C 1
ATOM 2116 O O . LEU A 1 282 ? -0.427 45.026 24.875 1.00 30.26 282 LEU A O 1
ATOM 2121 N N . ALA A 1 283 ? 0.370 47.072 24.415 1.00 30.51 283 ALA A N 1
ATOM 2122 C CA . ALA A 1 283 ? 1.679 46.842 25.003 1.00 30.79 283 ALA A CA 1
ATOM 2123 C C . ALA A 1 283 ? 2.269 48.179 25.458 1.00 31.15 283 ALA A C 1
ATOM 2124 O O . ALA A 1 283 ? 1.787 49.246 25.063 1.00 31.59 283 ALA A O 1
ATOM 2126 N N . ASP A 1 284 ? 3.304 48.111 26.291 1.00 31.41 284 ASP A N 1
ATOM 2127 C CA . ASP A 1 284 ? 4.088 49.281 26.661 1.00 31.82 284 ASP A CA 1
ATOM 2128 C C . ASP A 1 284 ? 4.828 49.785 25.431 1.00 31.55 284 ASP A C 1
ATOM 2129 O O . ASP A 1 284 ? 5.418 49.001 24.685 1.00 31.64 284 ASP A O 1
ATOM 2134 N N . VAL A 1 285 ? 4.761 51.090 25.200 1.00 31.09 285 VAL A N 1
ATOM 2135 C CA . VAL A 1 285 ? 5.389 51.683 24.027 1.00 30.80 285 VAL A CA 1
ATOM 2136 C C . VAL A 1 285 ? 6.056 52.987 24.433 1.00 30.49 285 VAL A C 1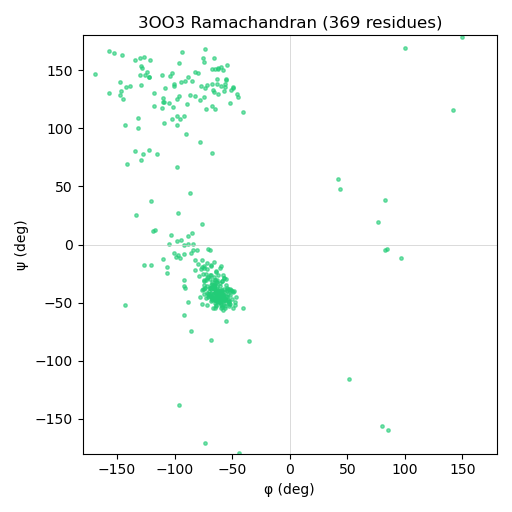
ATOM 2137 O O . VAL A 1 285 ? 5.486 53.773 25.187 1.00 30.09 285 VAL A O 1
ATOM 2141 N N . ARG A 1 286 ? 7.267 53.204 23.938 1.00 30.27 286 ARG A N 1
ATOM 2142 C CA . ARG A 1 286 ? 7.947 54.477 24.111 1.00 30.49 286 ARG A CA 1
ATOM 2143 C C . ARG A 1 286 ? 7.740 55.319 22.846 1.00 30.18 286 ARG A C 1
ATOM 2144 O O . ARG A 1 286 ? 8.021 54.868 21.729 1.00 30.34 286 ARG A O 1
ATOM 2152 N N . MET A 1 287 ? 7.219 56.528 23.019 1.00 29.74 287 MET A N 1
ATOM 2153 C CA . MET A 1 287 ? 6.957 57.406 21.874 1.00 29.37 287 MET A CA 1
ATOM 2154 C C . MET A 1 287 ? 7.136 58.855 22.248 1.00 29.08 287 MET A C 1
ATOM 2155 O O . MET A 1 287 ? 6.547 59.332 23.227 1.00 28.65 287 MET A O 1
ATOM 2160 N N . ALA A 1 288 ? 7.938 59.546 21.437 1.00 29.09 288 ALA A N 1
ATOM 2161 C CA . ALA A 1 288 ? 8.234 60.961 21.600 1.00 29.19 288 ALA A CA 1
ATOM 2162 C C . ALA A 1 288 ? 8.515 61.308 23.060 1.00 28.97 288 ALA A C 1
ATOM 2163 O O . ALA A 1 288 ? 7.947 62.249 23.600 1.00 28.85 288 ALA A O 1
ATOM 2165 N N . GLY A 1 289 ? 9.372 60.510 23.693 1.00 29.02 289 GLY A N 1
ATOM 2166 C CA . GLY A 1 289 ? 9.850 60.780 25.053 1.00 29.63 289 GLY A CA 1
ATOM 2167 C C . GLY A 1 289 ? 8.838 60.457 26.133 1.00 29.78 289 GLY A C 1
ATOM 2168 O O . GLY A 1 289 ? 8.949 60.940 27.268 1.00 29.29 289 GLY A O 1
ATOM 2169 N N . ARG A 1 290 ? 7.848 59.633 25.784 1.00 30.13 290 ARG A N 1
ATOM 2170 C CA . ARG A 1 290 ? 6.787 59.273 26.722 1.00 30.55 290 ARG A CA 1
ATOM 2171 C C . ARG A 1 290 ? 6.636 57.779 26.871 1.00 30.54 290 ARG A C 1
ATOM 2172 O O . ARG A 1 290 ? 6.827 57.028 25.905 1.00 31.26 290 ARG A O 1
ATOM 2180 N N . ASP A 1 291 ? 6.280 57.347 28.082 1.00 30.32 291 ASP A N 1
ATOM 2181 C CA . ASP A 1 291 ? 6.030 55.939 28.347 1.00 30.23 291 ASP A CA 1
ATOM 2182 C C . ASP A 1 291 ? 4.538 55.649 28.299 1.00 30.20 291 ASP A C 1
ATOM 2183 O O . ASP A 1 291 ? 3.782 55.969 29.225 1.00 29.70 291 ASP A O 1
ATOM 2188 N N . ILE A 1 292 ? 4.124 55.061 27.182 1.00 30.62 292 ILE A N 1
ATOM 2189 C CA . ILE A 1 292 ? 2.748 54.628 26.997 1.00 30.78 292 ILE A CA 1
ATOM 2190 C C . ILE A 1 292 ? 2.648 53.221 27.589 1.00 31.00 292 ILE A C 1
ATOM 2191 O O . ILE A 1 292 ? 3.467 52.348 27.283 1.00 31.10 292 ILE A O 1
ATOM 2196 N N . HIS A 1 293 ? 1.666 53.016 28.460 1.00 31.43 293 HIS A N 1
ATOM 2197 C CA . HIS A 1 293 ? 1.483 51.708 29.083 1.00 31.88 293 HIS A CA 1
ATOM 2198 C C . HIS A 1 293 ? 0.344 50.941 28.431 1.00 31.52 293 HIS A C 1
ATOM 2199 O O . HIS A 1 293 ? -0.624 51.541 27.970 1.00 30.95 293 HIS A O 1
ATOM 2206 N N . ALA A 1 294 ? 0.479 49.616 28.387 1.00 31.12 294 ALA A N 1
ATOM 2207 C CA . ALA A 1 294 ? -0.607 48.740 27.970 1.00 30.82 294 ALA A CA 1
ATOM 2208 C C . ALA A 1 294 ? -1.900 49.185 28.649 1.00 30.71 294 ALA A C 1
ATOM 2209 O O . ALA A 1 294 ? -1.946 49.345 29.869 1.00 30.23 294 ALA A O 1
ATOM 2211 N N . GLY A 1 295 ? -2.945 49.402 27.854 1.00 30.56 295 GLY A N 1
ATOM 2212 C CA . GLY A 1 295 ? -4.238 49.753 28.418 1.00 29.57 295 GLY A CA 1
ATOM 2213 C C . GLY A 1 295 ? -4.527 51.240 28.435 1.00 29.08 295 GLY A C 1
ATOM 2214 O O . GLY A 1 295 ? -5.657 51.643 28.693 1.00 28.82 295 GLY A O 1
ATOM 2215 N N . ASP A 1 296 ? -3.515 52.063 28.167 1.00 28.46 296 ASP A N 1
ATOM 2216 C CA . ASP A 1 296 ? -3.747 53.503 27.951 1.00 28.02 296 ASP A CA 1
ATOM 2217 C C . ASP A 1 296 ? -4.660 53.722 26.712 1.00 27.23 296 ASP A C 1
ATOM 2218 O O . ASP A 1 296 ? -4.674 52.902 25.792 1.00 26.30 296 ASP A O 1
ATOM 2223 N N . VAL A 1 297 ? -5.416 54.819 26.706 1.00 26.97 297 VAL A N 1
ATOM 2224 C CA . VAL A 1 297 ? -6.363 55.118 25.621 1.00 26.62 297 VAL A CA 1
ATOM 2225 C C . VAL A 1 297 ? -5.976 56.416 24.901 1.00 26.30 297 VAL A C 1
ATOM 2226 O O . VAL A 1 297 ? -5.971 57.479 25.501 1.00 26.43 297 VAL A O 1
ATOM 2230 N N . LEU A 1 298 ? -5.696 56.323 23.602 1.00 26.39 298 LEU A N 1
ATOM 2231 C CA . LEU A 1 298 ? -5.141 57.450 22.837 1.00 26.23 298 LEU A CA 1
ATOM 2232 C C . LEU A 1 298 ? -6.108 58.048 21.828 1.00 26.28 298 LEU A C 1
ATOM 2233 O O . LEU A 1 298 ? -6.647 57.346 20.977 1.00 26.76 298 LEU A O 1
ATOM 2238 N N . THR A 1 299 ? -6.312 59.356 21.927 1.00 26.44 299 THR A N 1
ATOM 2239 C CA . THR A 1 299 ? -7.123 60.095 20.973 1.00 26.41 299 THR A CA 1
ATOM 2240 C C . THR A 1 299 ? -6.215 60.835 19.987 1.00 26.52 299 THR A C 1
ATOM 2241 O O . THR A 1 299 ? -5.401 61.672 20.383 1.00 26.41 299 THR A O 1
ATOM 2245 N N . CYS A 1 300 ? -6.334 60.487 18.707 1.00 26.43 300 CYS A N 1
ATOM 2246 C CA . CYS A 1 300 ? -5.585 61.157 17.644 1.00 26.47 300 CYS A CA 1
ATOM 2247 C C . CYS A 1 300 ? -6.388 62.349 17.136 1.00 25.86 300 CYS A C 1
ATOM 2248 O O . CYS A 1 300 ? -7.518 62.193 16.689 1.00 26.10 300 CYS A O 1
ATOM 2251 N N . SER A 1 301 ? -5.812 63.537 17.230 1.00 25.60 301 SER A N 1
ATOM 2252 C CA . SER A 1 301 ? -6.484 64.747 16.800 1.00 25.18 301 SER A CA 1
ATOM 2253 C C . SER A 1 301 ? -6.155 65.061 15.353 1.00 26.38 301 SER A C 1
ATOM 2254 O O . SER A 1 301 ? -5.018 65.454 15.033 1.00 26.76 301 SER A O 1
ATOM 2257 N N . MET A 1 302 ? -7.166 64.906 14.499 1.00 26.40 302 MET A N 1
ATOM 2258 C CA . MET A 1 302 ? -7.081 65.201 13.068 1.00 26.75 302 MET A CA 1
ATOM 2259 C C . MET A 1 302 ? -7.086 66.685 12.800 1.00 26.23 302 MET A C 1
ATOM 2260 O O . MET A 1 302 ? -6.482 67.129 11.842 1.00 26.01 302 MET A O 1
ATOM 2265 N N . LEU A 1 303 ? -7.768 67.449 13.652 1.00 26.28 303 LEU A N 1
ATOM 2266 C CA . LEU A 1 303 ? -7.696 68.919 13.599 1.00 25.83 303 LEU A CA 1
ATOM 2267 C C . LEU A 1 303 ? -6.281 69.427 13.828 1.00 25.91 303 LEU A C 1
ATOM 2268 O O . LEU A 1 303 ? -5.857 70.394 13.183 1.00 26.25 303 LEU A O 1
ATOM 2273 N N . ALA A 1 304 ? -5.569 68.787 14.762 1.00 25.12 304 ALA A N 1
ATOM 2274 C CA . ALA A 1 304 ? -4.163 69.080 15.007 1.00 25.06 304 ALA A CA 1
ATOM 2275 C C . ALA A 1 304 ? -3.306 68.809 13.772 1.00 25.10 304 ALA A C 1
ATOM 2276 O O . ALA A 1 304 ? -2.482 69.646 13.382 1.00 24.95 304 ALA A O 1
ATOM 2278 N N . THR A 1 305 ? -3.513 67.648 13.151 1.00 24.99 305 THR A N 1
ATOM 2279 C CA . THR A 1 305 ? -2.667 67.241 12.025 1.00 25.16 305 THR A CA 1
ATOM 2280 C C . THR A 1 305 ? -3.002 67.974 10.731 1.00 25.13 305 THR A C 1
ATOM 2281 O O . THR A 1 305 ? -2.096 68.335 9.997 1.00 25.30 305 THR A O 1
ATOM 2285 N N . ASN A 1 306 ? -4.292 68.199 10.464 1.00 25.30 306 ASN A N 1
ATOM 2286 C CA . ASN A 1 306 ? -4.734 68.827 9.195 1.00 25.49 306 ASN A CA 1
ATOM 2287 C C . ASN A 1 306 ? -4.667 70.353 9.128 1.00 25.19 306 ASN A C 1
ATOM 2288 O O . ASN A 1 306 ? -4.643 70.922 8.041 1.00 24.99 306 ASN A O 1
ATOM 2293 N N . ARG A 1 307 ? -4.664 71.010 10.286 1.00 25.38 307 ARG A N 1
ATOM 2294 C CA . ARG A 1 307 ? -4.785 72.460 10.336 1.00 25.39 307 ARG A CA 1
ATOM 2295 C C . ARG A 1 307 ? -3.600 73.107 11.038 1.00 26.03 307 ARG A C 1
ATOM 2296 O O . ARG A 1 307 ? -3.066 72.551 12.002 1.00 25.47 307 ARG A O 1
ATOM 2304 N N . ALA A 1 308 ? -3.203 74.284 10.555 1.00 26.67 308 ALA A N 1
ATOM 2305 C CA . ALA A 1 308 ? -2.139 75.066 11.196 1.00 28.36 308 ALA A CA 1
ATOM 2306 C C . ALA A 1 308 ? -2.596 76.510 11.447 1.00 28.94 308 ALA A C 1
ATOM 2307 O O . ALA A 1 308 ? -3.456 77.016 10.730 1.00 28.60 308 ALA A O 1
ATOM 2309 N N . PRO A 1 309 ? -2.040 77.172 12.477 1.00 30.32 309 PRO A N 1
ATOM 2310 C CA . PRO A 1 309 ? -2.398 78.573 12.683 1.00 31.36 309 PRO A CA 1
ATOM 2311 C C . PRO A 1 309 ? -2.028 79.390 11.452 1.00 32.38 309 PRO A C 1
ATOM 2312 O O . PRO A 1 309 ? -0.963 79.190 10.885 1.00 32.82 309 PRO A O 1
ATOM 2316 N N . GLY A 1 310 ? -2.914 80.275 11.018 1.00 33.45 310 GLY A N 1
ATOM 2317 C CA . GLY A 1 310 ? -2.638 81.081 9.837 1.00 34.35 310 GLY A CA 1
ATOM 2318 C C . GLY A 1 310 ? -2.966 80.407 8.521 1.00 35.09 310 GLY A C 1
ATOM 2319 O O . GLY A 1 310 ? -2.851 81.044 7.462 1.00 34.85 310 GLY A O 1
ATOM 2320 N N . ASP A 1 311 ? -3.386 79.137 8.551 1.00 35.34 311 ASP A N 1
ATOM 2321 C CA . ASP A 1 311 ? -3.791 78.513 7.286 1.00 36.07 311 ASP A CA 1
ATOM 2322 C C . ASP A 1 311 ? -5.012 79.221 6.685 1.00 36.32 311 ASP A C 1
ATOM 2323 O O . ASP A 1 311 ? -5.880 79.733 7.402 1.00 36.71 311 ASP A O 1
ATOM 2328 N N . ARG A 1 312 ? -5.013 79.330 5.364 1.00 36.48 312 ARG A N 1
ATOM 2329 C CA . ARG A 1 312 ? -6.147 79.882 4.630 1.00 36.39 312 ARG A CA 1
ATOM 2330 C C . ARG A 1 312 ? -6.590 78.847 3.620 1.00 35.35 312 ARG A C 1
ATOM 2331 O O . ARG A 1 312 ? -5.775 78.089 3.111 1.00 35.12 312 ARG A O 1
ATOM 2339 N N . PHE A 1 313 ? -7.885 78.828 3.339 1.00 34.22 313 PHE A N 1
ATOM 2340 C CA . PHE A 1 313 ? -8.456 77.945 2.343 1.00 33.15 313 PHE A CA 1
ATOM 2341 C C . PHE A 1 313 ? -7.944 78.286 0.941 1.00 32.95 313 PHE A C 1
ATOM 2342 O O . PHE A 1 313 ? -8.193 79.368 0.432 1.00 32.45 313 PHE A O 1
ATOM 2350 N N . ASP A 1 314 ? -7.232 77.346 0.327 1.00 32.93 314 ASP A N 1
ATOM 2351 C CA . ASP A 1 314 ? -6.522 77.605 -0.923 1.00 33.73 314 ASP A CA 1
ATOM 2352 C C . ASP A 1 314 ? -6.590 76.373 -1.819 1.00 33.72 314 ASP A C 1
ATOM 2353 O O . ASP A 1 314 ? -5.881 75.398 -1.592 1.00 33.52 314 ASP A O 1
ATOM 2358 N N . ILE A 1 315 ? -7.455 76.426 -2.833 1.00 34.56 315 ILE A N 1
ATOM 2359 C CA . ILE A 1 315 ? -7.728 75.263 -3.686 1.00 35.65 315 ILE A CA 1
ATOM 2360 C C . ILE A 1 315 ? -6.580 74.907 -4.638 1.00 37.07 315 ILE A C 1
ATOM 2361 O O . ILE A 1 315 ? -6.547 73.801 -5.184 1.00 36.62 315 ILE A O 1
ATOM 2366 N N . THR A 1 316 ? -5.647 75.845 -4.812 1.00 38.67 316 THR A N 1
ATOM 2367 C CA . THR A 1 316 ? -4.441 75.629 -5.623 1.00 40.61 316 THR A CA 1
ATOM 2368 C C . THR A 1 316 ? -3.324 74.942 -4.826 1.00 42.15 316 THR A C 1
ATOM 2369 O O . THR A 1 316 ? -2.245 74.708 -5.368 1.00 42.84 316 THR A O 1
ATOM 2373 N N . ARG A 1 317 ? -3.574 74.622 -3.554 1.00 43.72 317 ARG A N 1
ATOM 2374 C CA . ARG A 1 317 ? -2.540 74.046 -2.688 1.00 45.42 317 ARG A CA 1
ATOM 2375 C C . ARG A 1 317 ? -1.849 72.847 -3.336 1.00 46.76 317 ARG A C 1
ATOM 2376 O O . ARG A 1 317 ? -2.509 71.949 -3.873 1.00 46.90 317 ARG A O 1
ATOM 2384 N N . GLU A 1 318 ? -0.518 72.854 -3.263 1.00 48.33 318 GLU A N 1
ATOM 2385 C CA . GLU A 1 318 ? 0.341 71.902 -3.971 1.00 49.86 318 GLU A CA 1
ATOM 2386 C C . GLU A 1 318 ? 0.230 70.465 -3.451 1.00 50.24 318 GLU A C 1
ATOM 2387 O O . GLU A 1 318 ? -0.476 69.636 -4.033 1.00 50.66 318 GLU A O 1
ATOM 2393 N N . LYS A 1 319 ? 0.942 70.170 -2.366 1.00 50.57 319 LYS A N 1
ATOM 2394 C CA . LYS A 1 319 ? 0.957 68.825 -1.816 1.00 50.78 319 LYS A CA 1
ATOM 2395 C C . LYS A 1 319 ? -0.084 68.711 -0.710 1.00 50.57 319 LYS A C 1
ATOM 2396 O O . LYS A 1 319 ? -0.274 69.642 0.091 1.00 51.11 319 LYS A O 1
ATOM 2402 N N . ALA A 1 320 ? -0.767 67.572 -0.685 1.00 49.35 320 ALA A N 1
ATOM 2403 C CA . ALA A 1 320 ? -1.770 67.299 0.331 1.00 48.09 320 ALA A CA 1
ATOM 2404 C C . ALA A 1 320 ? -1.216 66.202 1.227 1.00 47.05 320 ALA A C 1
ATOM 2405 O O . ALA A 1 320 ? -0.936 65.091 0.776 1.00 47.03 320 ALA A O 1
ATOM 2407 N N . THR A 1 321 ? -1.023 66.534 2.492 1.00 45.63 321 THR A N 1
ATOM 2408 C CA . THR A 1 321 ? -0.468 65.585 3.443 1.00 44.16 321 THR A CA 1
ATOM 2409 C C . THR A 1 321 ? -1.492 65.297 4.530 1.00 42.30 321 THR A C 1
ATOM 2410 O O . THR A 1 321 ? -1.155 64.695 5.559 1.00 43.06 321 THR A O 1
ATOM 2414 N N . HIS A 1 322 ? -2.739 65.718 4.293 1.00 39.61 322 HIS A N 1
ATOM 2415 C CA . HIS A 1 322 ? -3.815 65.624 5.289 1.00 36.51 322 HIS A CA 1
ATOM 2416 C C . HIS A 1 322 ? -4.194 64.183 5.635 1.00 35.15 322 HIS A C 1
ATOM 2417 O O . HIS A 1 322 ? -3.924 63.264 4.869 1.00 34.64 322 HIS A O 1
ATOM 2424 N N . MET A 1 323 ? -4.842 64.006 6.786 1.00 32.89 323 MET A N 1
ATOM 2425 C CA . MET A 1 323 ? -5.335 62.697 7.195 1.00 30.68 323 MET A CA 1
ATOM 2426 C C . MET A 1 323 ? -6.860 62.673 7.412 1.00 29.48 323 MET A C 1
ATOM 2427 O O . MET A 1 323 ? -7.360 61.995 8.305 1.00 28.35 323 MET A O 1
ATOM 2432 N N . ALA A 1 324 ? -7.591 63.400 6.562 1.00 27.92 324 ALA A N 1
ATOM 2433 C CA . ALA A 1 324 ? -9.052 63.475 6.665 1.00 27.02 324 ALA A CA 1
ATOM 2434 C C . ALA A 1 324 ? -9.733 62.108 6.604 1.00 26.39 324 ALA A C 1
ATOM 2435 O O . ALA A 1 324 ? -10.818 61.937 7.150 1.00 26.26 324 ALA A O 1
ATOM 2437 N N . PHE A 1 325 ? -9.103 61.154 5.915 1.00 25.54 325 PHE A N 1
ATOM 2438 C CA . PHE A 1 325 ? -9.646 59.804 5.767 1.00 24.85 325 PHE A CA 1
ATOM 2439 C C . PHE A 1 325 ? -8.927 58.818 6.674 1.00 24.91 325 PHE A C 1
ATOM 2440 O O . PHE A 1 325 ? -9.146 57.617 6.584 1.00 25.09 325 PHE A O 1
ATOM 2448 N N . GLY A 1 326 ? -8.073 59.325 7.556 1.00 24.90 326 GLY A N 1
ATOM 2449 C CA . GLY A 1 326 ? -7.284 58.461 8.425 1.00 25.04 326 GLY A CA 1
ATOM 2450 C C . GLY A 1 326 ? -6.074 57.874 7.726 1.00 25.25 326 GLY A C 1
ATOM 2451 O O . GLY A 1 326 ? -5.604 58.417 6.726 1.00 25.59 326 GLY A O 1
ATOM 2452 N N . HIS A 1 327 ? -5.599 56.740 8.241 1.00 25.42 327 HIS A N 1
ATOM 2453 C CA . HIS A 1 327 ? -4.283 56.211 7.924 1.00 26.12 327 HIS A CA 1
ATOM 2454 C C . HIS A 1 327 ? -4.148 54.793 8.452 1.00 26.20 327 HIS A C 1
ATOM 2455 O O . HIS A 1 327 ? -4.704 54.465 9.495 1.00 26.48 327 HIS A O 1
ATOM 2462 N N . GLY A 1 328 ? -3.406 53.959 7.733 1.00 26.09 328 GLY A N 1
ATOM 2463 C CA . GLY A 1 328 ? -3.222 52.573 8.120 1.00 26.38 328 GLY A CA 1
ATOM 2464 C C . GLY A 1 328 ? -4.352 51.694 7.618 1.00 26.70 328 GLY A C 1
ATOM 2465 O O . GLY A 1 328 ? -5.066 52.063 6.686 1.00 26.58 328 GLY A O 1
ATOM 2466 N N . ILE A 1 329 ? -4.521 50.530 8.242 1.00 26.42 329 ILE A N 1
ATOM 2467 C CA . ILE A 1 329 ? -5.453 49.503 7.743 1.00 26.49 329 ILE A CA 1
ATOM 2468 C C . ILE A 1 329 ? -6.937 49.924 7.743 1.00 26.38 329 ILE A C 1
ATOM 2469 O O . ILE A 1 329 ? -7.737 49.373 6.981 1.00 26.56 329 ILE A O 1
ATOM 2474 N N . HIS A 1 330 ? -7.285 50.897 8.586 1.00 25.53 330 HIS A N 1
ATOM 2475 C CA . HIS A 1 330 ? -8.657 51.365 8.726 1.00 25.60 330 HIS A CA 1
ATOM 2476 C C . HIS A 1 330 ? -8.952 52.581 7.850 1.00 25.59 330 HIS A C 1
ATOM 2477 O O . HIS A 1 330 ? -10.066 53.131 7.899 1.00 24.50 330 HIS A O 1
ATOM 2484 N N . HIS A 1 331 ? -7.960 52.977 7.047 1.00 25.68 331 HIS A N 1
ATOM 2485 C CA . HIS A 1 331 ? -8.083 54.123 6.158 1.00 26.23 331 HIS A CA 1
ATOM 2486 C C . HIS A 1 331 ? -9.425 54.053 5.422 1.00 25.93 331 HIS A C 1
ATOM 2487 O O . HIS A 1 331 ? -9.765 53.021 4.833 1.00 25.36 331 HIS A O 1
ATOM 2494 N N . CYS A 1 332 ? -10.172 55.158 5.459 1.00 25.82 332 CYS A N 1
ATOM 2495 C CA . CYS A 1 332 ? -11.536 55.197 4.928 1.00 25.33 332 CYS A CA 1
ATOM 2496 C C . CYS A 1 332 ? -11.702 54.425 3.613 1.00 25.24 332 CYS A C 1
ATOM 2497 O O . CYS A 1 332 ? -11.158 54.814 2.577 1.00 24.47 332 CYS A O 1
ATOM 2500 N N . ILE A 1 333 ? -12.489 53.354 3.675 1.00 25.52 333 ILE A N 1
ATOM 2501 C CA . ILE A 1 333 ? -12.731 52.472 2.524 1.00 26.57 333 ILE A CA 1
ATOM 2502 C C . ILE A 1 333 ? -13.713 53.110 1.515 1.00 26.52 333 ILE A C 1
ATOM 2503 O O . ILE A 1 333 ? -13.757 52.715 0.351 1.00 27.15 333 ILE A O 1
ATOM 2508 N N . GLY A 1 334 ? -14.486 54.099 1.964 1.00 26.48 334 GLY A N 1
ATOM 2509 C CA . GLY A 1 334 ? -15.384 54.844 1.083 1.00 26.63 334 GLY A CA 1
ATOM 2510 C C . GLY A 1 334 ? -14.755 56.057 0.401 1.00 26.75 334 GLY A C 1
ATOM 2511 O O . GLY A 1 334 ? -15.428 56.749 -0.368 1.00 26.92 334 GLY A O 1
ATOM 2512 N N . ALA A 1 335 ? -13.465 56.297 0.662 1.00 26.44 335 ALA A N 1
ATOM 2513 C CA . ALA A 1 335 ? -12.728 57.431 0.091 1.00 26.10 335 ALA A CA 1
ATOM 2514 C C . ALA A 1 335 ? -12.930 57.597 -1.413 1.00 26.08 335 ALA A C 1
ATOM 2515 O O . ALA A 1 335 ? -13.236 58.709 -1.861 1.00 26.23 335 ALA A O 1
ATOM 2517 N N . PRO A 1 336 ? -12.767 56.508 -2.198 1.00 25.91 336 PRO A N 1
ATOM 2518 C CA . PRO A 1 336 ? -13.031 56.656 -3.632 1.00 25.80 336 PRO A CA 1
ATOM 2519 C C . PRO A 1 336 ? -14.415 57.212 -3.949 1.00 25.45 336 PRO A C 1
ATOM 2520 O O . PRO A 1 336 ? -14.547 58.015 -4.867 1.00 25.50 336 PRO A O 1
ATOM 2524 N N . LEU A 1 337 ? -15.431 56.796 -3.199 1.00 25.55 337 LEU A N 1
ATOM 2525 C CA . LEU A 1 337 ? -16.795 57.297 -3.411 1.00 25.63 337 LEU A CA 1
ATOM 2526 C C . LEU A 1 337 ? -16.955 58.756 -2.983 1.00 25.12 337 LEU A C 1
ATOM 2527 O O . LEU A 1 337 ? -17.593 59.547 -3.676 1.00 25.11 337 LEU A O 1
ATOM 2532 N N . ALA A 1 338 ? -16.375 59.100 -1.838 1.00 25.28 338 ALA A N 1
ATOM 2533 C CA . ALA A 1 338 ? -16.399 60.472 -1.331 1.00 24.92 338 ALA A CA 1
ATOM 2534 C C . ALA A 1 338 ? -15.716 61.439 -2.313 1.00 24.82 338 ALA A C 1
ATOM 2535 O O . ALA A 1 338 ? -16.268 62.488 -2.658 1.00 24.59 338 ALA A O 1
ATOM 2537 N N . ARG A 1 339 ? -14.519 61.085 -2.767 1.00 24.81 339 ARG A N 1
ATOM 2538 C CA . ARG A 1 339 ? -13.799 61.937 -3.724 1.00 25.42 339 ARG A CA 1
ATOM 2539 C C . ARG A 1 339 ? -14.570 62.067 -5.030 1.00 25.35 339 ARG A C 1
ATOM 2540 O O . ARG A 1 339 ? -14.685 63.166 -5.574 1.00 26.28 339 ARG A O 1
ATOM 2548 N N . LEU A 1 340 ? -15.149 60.965 -5.497 1.00 25.05 340 LEU A N 1
ATOM 2549 C CA . LEU A 1 340 ? -15.984 61.005 -6.694 1.00 25.29 340 LEU A CA 1
ATOM 2550 C C . LEU A 1 340 ? -17.163 61.969 -6.561 1.00 24.99 340 LEU A C 1
ATOM 2551 O O . LEU A 1 340 ? -17.427 62.742 -7.475 1.00 25.77 340 LEU A O 1
ATOM 2556 N N . GLN A 1 341 ? -17.879 61.912 -5.444 1.00 24.26 341 GLN A N 1
ATOM 2557 C CA . GLN A 1 341 ? -19.007 62.825 -5.217 1.00 24.10 341 GLN A CA 1
ATOM 2558 C C . GLN A 1 341 ? -18.589 64.294 -5.283 1.00 23.70 341 GLN A C 1
ATOM 2559 O O . GLN A 1 341 ? -19.277 65.104 -5.880 1.00 22.76 341 GLN A O 1
ATOM 2565 N N . LEU A 1 342 ? -17.476 64.619 -4.633 1.00 24.14 342 LEU A N 1
ATOM 2566 C CA . LEU A 1 342 ? -16.970 65.984 -4.581 1.00 24.40 342 LEU A CA 1
ATOM 2567 C C . LEU A 1 342 ? -16.534 66.448 -5.971 1.00 25.00 342 LEU A C 1
ATOM 2568 O O . LEU A 1 342 ? -16.744 67.600 -6.343 1.00 24.30 342 LEU A O 1
ATOM 2573 N N . ARG A 1 343 ? -15.930 65.529 -6.723 1.00 25.70 343 ARG A N 1
ATOM 2574 C CA . ARG A 1 343 ? -15.456 65.806 -8.078 1.00 26.25 343 ARG A CA 1
ATOM 2575 C C . ARG A 1 343 ? -16.589 66.113 -9.036 1.00 26.00 343 ARG A C 1
ATOM 2576 O O . ARG A 1 343 ? -16.400 66.868 -9.984 1.00 26.49 343 ARG A O 1
ATOM 2584 N N . VAL A 1 344 ? -17.757 65.518 -8.796 1.00 25.55 344 VAL A N 1
ATOM 2585 C CA . VAL A 1 344 ? -18.941 65.808 -9.601 1.00 25.18 344 VAL A CA 1
ATOM 2586 C C . VAL A 1 344 ? -19.715 66.999 -9.042 1.00 25.14 344 VAL A C 1
ATOM 2587 O O . VAL A 1 344 ? -20.070 67.922 -9.771 1.00 25.39 344 VAL A O 1
ATOM 2591 N N . ALA A 1 345 ? -19.985 66.977 -7.739 1.00 25.07 345 ALA A N 1
ATOM 2592 C CA . ALA A 1 345 ? -20.862 67.983 -7.144 1.00 24.76 345 ALA A CA 1
ATOM 2593 C C . ALA A 1 345 ? -20.270 69.401 -7.151 1.00 24.43 345 ALA A C 1
ATOM 2594 O O . ALA A 1 345 ? -20.963 70.341 -7.497 1.00 24.56 345 ALA A O 1
ATOM 2596 N N . LEU A 1 346 ? -19.011 69.559 -6.760 1.00 24.38 346 LEU A N 1
ATOM 2597 C CA . LEU A 1 346 ? -18.437 70.919 -6.657 1.00 24.97 346 LEU A CA 1
ATOM 2598 C C . LEU A 1 346 ? -18.404 71.720 -7.979 1.00 25.50 346 LEU A C 1
ATOM 2599 O O . LEU A 1 346 ? -18.816 72.884 -7.981 1.00 25.82 346 LEU A O 1
ATOM 2604 N N . PRO A 1 347 ? -17.947 71.100 -9.102 1.00 26.20 347 PRO A N 1
ATOM 2605 C CA . PRO A 1 347 ? -17.977 71.798 -10.408 1.00 26.32 347 PRO A CA 1
ATOM 2606 C C . PRO A 1 347 ? -19.409 72.082 -10.878 1.00 26.93 347 PRO A C 1
ATOM 2607 O O . PRO A 1 347 ? -19.649 73.112 -11.499 1.00 26.66 347 PRO A O 1
ATOM 2611 N N . ALA A 1 348 ? -20.345 71.179 -10.577 1.00 27.12 348 ALA A N 1
ATOM 2612 C CA . ALA A 1 348 ? -21.748 71.404 -10.889 1.00 27.71 348 ALA A CA 1
ATOM 2613 C C . ALA A 1 348 ? -22.321 72.605 -10.123 1.00 28.06 348 ALA A C 1
ATOM 2614 O O . ALA A 1 348 ? -23.094 73.384 -10.683 1.00 28.28 348 ALA A O 1
ATOM 2616 N N . VAL A 1 349 ? -21.950 72.739 -8.847 1.00 27.88 349 VAL A N 1
ATOM 2617 C CA . VAL A 1 349 ? -22.456 73.834 -8.002 1.00 27.65 349 VAL A CA 1
ATOM 2618 C C . VAL A 1 349 ? -21.965 75.216 -8.515 1.00 27.44 349 VAL A C 1
ATOM 2619 O O . VAL A 1 349 ? -22.775 76.104 -8.781 1.00 27.30 349 VAL A O 1
ATOM 2623 N N . VAL A 1 350 ? -20.652 75.364 -8.671 1.00 27.49 350 VAL A N 1
ATOM 2624 C CA . VAL A 1 350 ? -20.036 76.633 -9.074 1.00 28.08 350 VAL A CA 1
ATOM 2625 C C . VAL A 1 350 ? -20.302 76.957 -10.543 1.00 28.82 350 VAL A C 1
ATOM 2626 O O . VAL A 1 350 ? -20.193 78.115 -10.945 1.00 28.64 350 VAL A O 1
ATOM 2630 N N . GLY A 1 351 ? -20.631 75.926 -11.330 1.00 28.99 351 GLY A N 1
ATOM 2631 C CA . GLY A 1 351 ? -20.965 76.088 -12.730 1.00 29.45 351 GLY A CA 1
ATOM 2632 C C . GLY A 1 351 ? -22.377 76.600 -12.906 1.00 30.31 351 GLY A C 1
ATOM 2633 O O . GLY A 1 351 ? -22.622 77.506 -13.706 1.00 30.69 351 GLY A O 1
ATOM 2634 N N . ARG A 1 352 ? -23.316 76.019 -12.161 1.00 30.48 352 ARG A N 1
ATOM 2635 C CA . ARG A 1 352 ? -24.714 76.448 -12.228 1.00 30.93 352 ARG A CA 1
ATOM 2636 C C . ARG A 1 352 ? -24.990 77.776 -11.521 1.00 30.49 352 ARG A C 1
ATOM 2637 O O . ARG A 1 352 ? -25.877 78.515 -11.934 1.00 30.65 352 ARG A O 1
ATOM 2645 N N . PHE A 1 353 ? -24.237 78.079 -10.466 1.00 30.36 353 PHE A N 1
ATOM 2646 C CA . PHE A 1 353 ? -24.517 79.273 -9.649 1.00 30.28 353 PHE A CA 1
ATOM 2647 C C . PHE A 1 353 ? -23.281 80.161 -9.481 1.00 30.46 353 PHE A C 1
ATOM 2648 O O . PHE A 1 353 ? -22.650 80.137 -8.420 1.00 29.96 353 PHE A O 1
ATOM 2656 N N . PRO A 1 354 ? -22.937 80.958 -10.520 1.00 30.74 354 PRO A N 1
ATOM 2657 C CA . PRO A 1 354 ? -21.715 81.772 -10.456 1.00 30.86 354 PRO A CA 1
ATOM 2658 C C . PRO A 1 354 ? -21.714 82.792 -9.310 1.00 30.59 354 PRO A C 1
ATOM 2659 O O . PRO A 1 354 ? -20.654 83.074 -8.751 1.00 30.29 354 PRO A O 1
ATOM 2663 N N . SER A 1 355 ? -22.890 83.324 -8.973 1.00 30.65 355 SER A N 1
ATOM 2664 C CA . SER A 1 355 ? -23.037 84.272 -7.865 1.00 30.81 355 SER A CA 1
ATOM 2665 C C . SER A 1 355 ? -23.500 83.642 -6.551 1.00 30.42 355 SER A C 1
ATOM 2666 O O . SER A 1 355 ? -24.125 84.327 -5.718 1.00 30.31 355 SER A O 1
ATOM 2669 N N . LEU A 1 356 ? -23.202 82.356 -6.345 1.00 29.69 356 LEU A N 1
ATOM 2670 C CA . LEU A 1 356 ? -23.632 81.705 -5.109 1.00 28.62 356 LEU A CA 1
ATOM 2671 C C . LEU A 1 356 ? -22.974 82.401 -3.922 1.00 28.38 356 LEU A C 1
ATOM 2672 O O . LEU A 1 356 ? -21.754 82.603 -3.915 1.00 28.25 356 LEU A O 1
ATOM 2677 N N . ARG A 1 357 ? -23.789 82.767 -2.933 1.00 27.65 357 ARG A N 1
ATOM 2678 C CA . ARG A 1 357 ? -23.295 83.396 -1.718 1.00 27.95 357 ARG A CA 1
ATOM 2679 C C . ARG A 1 357 ? -24.236 83.230 -0.527 1.00 27.50 357 ARG A C 1
ATOM 2680 O O . ARG A 1 357 ? -25.406 82.870 -0.689 1.00 27.63 357 ARG A O 1
ATOM 2688 N N . LEU A 1 358 ? -23.733 83.533 0.666 1.00 27.18 358 LEU A N 1
ATOM 2689 C CA . LEU A 1 358 ? -24.573 83.520 1.862 1.00 27.22 358 LEU A CA 1
ATOM 2690 C C . LEU A 1 358 ? -25.678 84.558 1.761 1.00 27.49 358 LEU A C 1
ATOM 2691 O O . LEU A 1 358 ? -25.454 85.677 1.291 1.00 27.45 358 LEU A O 1
ATOM 2696 N N . ALA A 1 359 ? -26.871 84.151 2.187 1.00 27.84 359 ALA A N 1
ATOM 2697 C CA . ALA A 1 359 ? -28.051 84.993 2.248 1.00 27.95 359 ALA A CA 1
ATOM 2698 C C . ALA A 1 359 ? -28.216 85.599 3.645 1.00 28.72 359 ALA A C 1
ATOM 2699 O O . ALA A 1 359 ? -29.041 86.500 3.853 1.00 29.49 359 ALA A O 1
ATOM 2701 N N . VAL A 1 360 ? -27.441 85.096 4.602 1.00 29.39 360 VAL A N 1
ATOM 2702 C CA . VAL A 1 360 ? -27.445 85.615 5.975 1.00 29.59 360 VAL A CA 1
ATOM 2703 C C . VAL A 1 360 ? -26.020 85.975 6.408 1.00 29.69 360 VAL A C 1
ATOM 2704 O O . VAL A 1 360 ? -25.065 85.518 5.785 1.00 29.20 360 VAL A O 1
ATOM 2708 N N . PRO A 1 361 ? -25.875 86.812 7.463 1.00 30.16 361 PRO A N 1
ATOM 2709 C CA . PRO A 1 361 ? -24.553 87.047 8.056 1.00 30.53 361 PRO A CA 1
ATOM 2710 C C . PRO A 1 361 ? -23.879 85.747 8.480 1.00 31.21 361 PRO A C 1
ATOM 2711 O O . PRO A 1 361 ? -24.532 84.832 8.988 1.00 31.23 361 PRO A O 1
ATOM 2715 N N . GLU A 1 362 ? -22.572 85.678 8.275 1.00 31.87 362 GLU A N 1
ATOM 2716 C CA . GLU A 1 362 ? -21.774 84.528 8.647 1.00 32.64 362 GLU A CA 1
ATOM 2717 C C . GLU A 1 362 ? -21.912 84.151 10.125 1.00 32.74 362 GLU A C 1
ATOM 2718 O O . GLU A 1 362 ? -21.783 82.978 10.492 1.00 32.40 362 GLU A O 1
ATOM 2724 N N . GLU A 1 363 ? -22.167 85.153 10.967 1.00 32.54 363 GLU A N 1
ATOM 2725 C CA . GLU A 1 363 ? -22.249 84.952 12.407 1.00 32.67 363 GLU A CA 1
ATOM 2726 C C . GLU A 1 363 ? -23.566 84.285 12.836 1.00 32.13 363 GLU A C 1
ATOM 2727 O O . GLU A 1 363 ? -23.691 83.845 13.979 1.00 31.61 363 GLU A O 1
ATOM 2733 N N . ASP A 1 364 ? -24.531 84.238 11.915 1.00 31.63 364 ASP A N 1
ATOM 2734 C CA . ASP A 1 364 ? -25.820 83.595 12.136 1.00 32.17 364 ASP A CA 1
ATOM 2735 C C . ASP A 1 364 ? -25.722 82.074 11.982 1.00 31.80 364 ASP A C 1
ATOM 2736 O O . ASP A 1 364 ? -26.626 81.349 12.418 1.00 32.16 364 ASP A O 1
ATOM 2741 N N . LEU A 1 365 ? -24.641 81.598 11.359 1.00 30.76 365 LEU A N 1
ATOM 2742 C CA . LEU A 1 365 ? -24.498 80.175 11.024 1.00 29.91 365 LEU A CA 1
ATOM 2743 C C . LEU A 1 365 ? -24.245 79.282 12.227 1.00 29.32 365 LEU A C 1
ATOM 2744 O O . LEU A 1 365 ? -23.449 79.601 13.109 1.00 29.05 365 LEU A O 1
ATOM 2749 N N . ARG A 1 366 ? -24.922 78.144 12.239 1.00 29.35 366 ARG A N 1
ATOM 2750 C CA . ARG A 1 366 ? -24.851 77.199 13.353 1.00 29.43 366 ARG A CA 1
ATOM 2751 C C . ARG A 1 366 ? -24.067 75.948 12.961 1.00 29.22 366 ARG A C 1
ATOM 2752 O O . ARG A 1 366 ? -24.275 75.381 11.881 1.00 29.54 366 ARG A O 1
ATOM 2760 N N . PHE A 1 367 ? -23.171 75.517 13.841 1.00 29.00 367 PHE A N 1
ATOM 2761 C CA . PHE A 1 367 ? -22.334 74.357 13.566 1.00 28.84 367 PHE A CA 1
ATOM 2762 C C . PHE A 1 367 ? -22.589 73.227 14.568 1.00 28.88 367 PHE A C 1
ATOM 2763 O O . PHE A 1 367 ? -22.620 73.467 15.767 1.00 28.78 367 PHE A O 1
ATOM 2771 N N . LYS A 1 368 ? -22.797 72.011 14.062 1.00 28.92 368 LYS A N 1
ATOM 2772 C CA . LYS A 1 368 ? -22.831 70.809 14.891 1.00 28.63 368 LYS A CA 1
ATOM 2773 C C . LYS A 1 368 ? -21.382 70.438 15.229 1.00 28.67 368 LYS A C 1
ATOM 2774 O O . LYS A 1 368 ? -20.555 70.236 14.318 1.00 28.48 368 LYS A O 1
ATOM 2780 N N . PRO A 1 369 ? -21.065 70.328 16.535 1.00 28.31 369 PRO A N 1
ATOM 2781 C CA . PRO A 1 369 ? -19.699 69.986 16.928 1.00 27.87 369 PRO A CA 1
ATOM 2782 C C . PRO A 1 369 ? -19.313 68.575 16.471 1.00 27.36 369 PRO A C 1
ATOM 2783 O O . PRO A 1 369 ? -20.180 67.703 16.332 1.00 27.03 369 PRO A O 1
ATOM 2787 N N . GLY A 1 370 ? -18.018 68.387 16.225 1.00 26.67 370 GLY A N 1
ATOM 2788 C CA . GLY A 1 370 ? 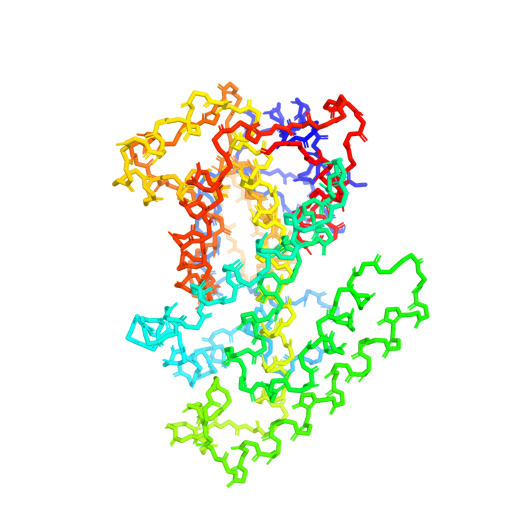-17.484 67.171 15.652 1.00 26.63 370 GLY A CA 1
ATOM 2789 C C . GLY A 1 370 ? -17.391 66.008 16.620 1.00 26.64 370 GLY A C 1
ATOM 2790 O O . GLY A 1 370 ? -16.692 65.031 16.367 1.00 25.81 370 GLY A O 1
ATOM 2791 N N . ARG A 1 371 ? -18.118 66.111 17.722 1.00 26.99 371 ARG A N 1
ATOM 2792 C CA . ARG A 1 371 ? -18.250 65.013 18.658 1.00 27.48 371 ARG A CA 1
ATOM 2793 C C . ARG A 1 371 ? -19.696 64.776 19.038 1.00 27.16 371 ARG A C 1
ATOM 2794 O O . ARG A 1 371 ? -20.275 65.595 19.737 1.00 27.63 371 ARG A O 1
ATOM 2802 N N . PRO A 1 372 ? -20.288 63.663 18.570 1.00 26.95 372 PRO A N 1
ATOM 2803 C CA . PRO A 1 372 ? -19.644 62.654 17.735 1.00 26.42 372 PRO A CA 1
ATOM 2804 C C . PRO A 1 372 ? -19.450 63.160 16.292 1.00 25.77 372 PRO A C 1
ATOM 2805 O O . PRO A 1 372 ? -20.005 64.204 15.934 1.00 25.25 372 PRO A O 1
ATOM 2809 N N . ALA A 1 373 ? -18.658 62.441 15.493 1.00 25.13 373 ALA A N 1
ATOM 2810 C CA . ALA A 1 373 ? -18.439 62.805 14.086 1.00 25.32 373 ALA A CA 1
ATOM 2811 C C . ALA A 1 373 ? -19.743 62.756 13.303 1.00 25.09 373 ALA A C 1
ATOM 2812 O O . ALA A 1 373 ? -20.649 62.008 13.659 1.00 24.88 373 ALA A O 1
ATOM 2814 N N . PRO A 1 374 ? -19.860 63.576 12.242 1.00 25.32 374 PRO A N 1
ATOM 2815 C CA . PRO A 1 374 ? -18.883 64.565 11.755 1.00 24.55 374 PRO A CA 1
ATOM 2816 C C . PRO A 1 374 ? -19.146 65.960 12.315 1.00 24.09 374 PRO A C 1
ATOM 2817 O O . PRO A 1 374 ? -20.230 66.218 12.853 1.00 23.39 374 PRO A O 1
ATOM 2821 N N . PHE A 1 375 ? -18.167 66.852 12.172 1.00 22.82 375 PHE A N 1
ATOM 2822 C CA . PHE A 1 375 ? -18.428 68.288 12.265 1.00 22.23 375 PHE A CA 1
ATOM 2823 C C . PHE A 1 375 ? -19.281 68.669 11.057 1.00 22.40 375 PHE A C 1
ATOM 2824 O O . PHE A 1 375 ? -19.016 68.194 9.950 1.00 21.83 375 PHE A O 1
ATOM 2832 N N . ALA A 1 376 ? -20.295 69.510 11.268 1.00 22.32 376 ALA A N 1
ATOM 2833 C CA . ALA A 1 376 ? -21.190 69.942 10.189 1.00 23.24 376 ALA A CA 1
ATOM 2834 C C . ALA A 1 376 ? -21.666 71.381 10.386 1.00 23.49 376 ALA A C 1
ATOM 2835 O O . ALA A 1 376 ? -21.546 71.939 11.470 1.00 23.38 376 ALA A O 1
ATOM 2837 N N . VAL A 1 377 ? -22.177 71.973 9.308 1.00 24.28 377 VAL A N 1
ATOM 2838 C CA . VAL A 1 377 ? -22.989 73.190 9.376 1.00 24.65 377 VAL A CA 1
ATOM 2839 C C . VAL A 1 377 ? -24.465 72.769 9.362 1.00 24.87 377 VAL A C 1
ATOM 2840 O O . VAL A 1 377 ? -24.900 71.987 8.507 1.00 24.94 377 VAL A O 1
ATOM 2844 N N . GLU A 1 378 ? -25.220 73.261 10.335 1.00 24.95 378 GLU A N 1
ATOM 2845 C CA . GLU A 1 378 ? -26.617 72.853 10.526 1.00 25.62 378 GLU A CA 1
ATOM 2846 C C . GLU A 1 378 ? -27.511 73.313 9.379 1.00 25.02 378 GLU A C 1
ATOM 2847 O O . GLU A 1 378 ? -28.383 72.564 8.908 1.00 24.76 378 GLU A O 1
ATOM 2853 N N . GLU A 1 379 ? -27.291 74.558 8.961 1.00 24.08 379 GLU A N 1
ATOM 2854 C CA . GLU A 1 379 ? -28.114 75.238 7.986 1.00 24.45 379 GLU A CA 1
ATOM 2855 C C . GLU A 1 379 ? -27.232 76.197 7.164 1.00 24.53 379 GLU A C 1
ATOM 2856 O O . GLU A 1 379 ? -26.335 76.852 7.709 1.00 23.95 379 GLU A O 1
ATOM 2862 N N . LEU A 1 380 ? -27.481 76.254 5.856 1.00 24.19 380 LEU A N 1
ATOM 2863 C CA . LEU A 1 380 ? -26.692 77.088 4.957 1.00 24.32 380 LEU A CA 1
ATOM 2864 C C . LEU A 1 380 ? -27.597 77.872 3.996 1.00 24.53 380 LEU A C 1
ATOM 2865 O O . LEU A 1 380 ? -27.782 77.461 2.845 1.00 24.37 380 LEU A O 1
ATOM 2870 N N . PRO A 1 381 ? -28.178 78.998 4.471 1.00 24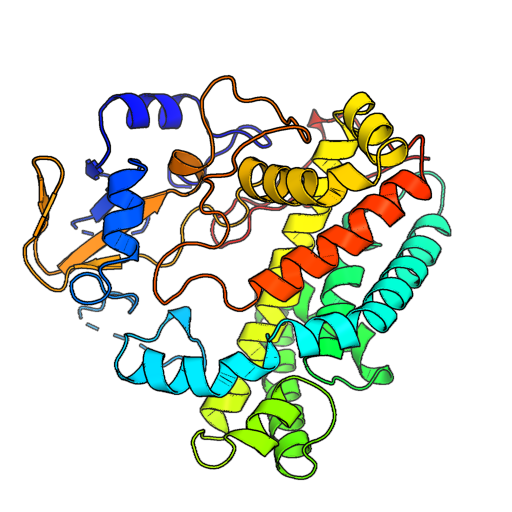.82 381 PRO A N 1
ATOM 2871 C CA . PRO A 1 381 ? -29.065 79.794 3.617 1.00 25.18 381 PRO A CA 1
ATOM 2872 C C . PRO A 1 381 ? -28.245 80.422 2.506 1.00 25.44 381 PRO A C 1
ATOM 2873 O O . PRO A 1 381 ? -27.285 81.144 2.782 1.00 25.73 381 PRO A O 1
ATOM 2877 N N . LEU A 1 382 ? -28.576 80.096 1.264 1.00 25.89 382 LEU A N 1
ATOM 2878 C CA . LEU A 1 382 ? -27.792 80.594 0.143 1.00 27.02 382 LEU A CA 1
ATOM 2879 C C . LEU A 1 382 ? -28.645 81.398 -0.811 1.00 28.33 382 LEU A C 1
ATOM 2880 O O . LEU A 1 382 ? -29.869 81.261 -0.837 1.00 28.79 382 LEU A O 1
ATOM 2885 N N . GLU A 1 383 ? -27.963 82.226 -1.588 1.00 30.11 383 GLU A N 1
ATOM 2886 C CA . GLU A 1 383 ? -28.558 83.109 -2.581 1.00 31.91 383 GLU A CA 1
ATOM 2887 C C . GLU A 1 383 ? -27.849 82.961 -3.912 1.00 32.31 383 GLU A C 1
ATOM 2888 O O . GLU A 1 383 ? -26.683 82.553 -3.955 1.00 31.76 383 GLU A O 1
ATOM 2894 N N . TRP A 1 384 ? -28.558 83.397 -4.955 1.00 33.20 384 TRP A N 1
ATOM 2895 C CA . TRP A 1 384 ? -28.217 83.273 -6.376 1.00 34.34 384 TRP A CA 1
ATOM 2896 C C . TRP A 1 384 ? -27.570 81.958 -6.795 1.00 34.69 384 TRP A C 1
ATOM 2897 O O . TRP A 1 384 ? -26.348 81.812 -6.722 1.00 36.05 384 TRP A O 1
#

InterPro domains:
  IPR001128 Cytochrome P450 [PF00067] (256-353)
  IPR002397 Cytochrome P450, B-class [PR00359] (82-93)
  IPR002397 Cytochrome P450, B-class [PR00359] (129-145)
  IPR002397 Cytochrome P450, B-class [PR00359] (146-161)
  IPR002397 Cytochrome P450, B-class [PR00359] (182-204)
  IPR002397 Cytochrome P450, B-class [PR00359] (261-272)
  IPR002397 Cytochrome P450, B-class [PR00359] (323-332)
  IPR002397 Cytochrome P450, B-class [PR00359] (332-343)
  IPR017972 Cytochrome P450, conserved site [PS00086] (325-334)
  IPR036396 Cytochrome P450 superfamily [G3DSA:1.10.630.10] (2-384)
  IPR036396 Cytochrome P450 superfamily [SSF48264] (9-384)